Protein AF-0000000066076821 (afdb_homodimer)

Secondary structure (DSSP, 8-state):
--------PPPP--PPSSEEEEEE--SSS--THHHHHHHHHHHHHHTT-GGGEEEEEE----S--TTS-HHHHHHHHHHHHHHHHHHHHHH---TT--EEETTTTHHHHHHHHHHHHHT--SSS-EEEEEES-THHHHHHHHHS-GGGGGGEEEEE--HHHHTT-SS--HHHHHHTTPEEEE---THHHHEEEGGGGHHHHT-SSHHHHHHHHHHHHHHT-SS-STTTTEEE-TTHHHHHHHHHTGGGTS-SS--HHHHHHHHHHHHHHH--/--------PPPP--PPSSEEEEEE--SSS--THHHHHHHHHHHHHHTT-GGGEEEEEE----S--TTS-HHHHHHHHHHHHHHHHHHHHHH---TT--EEETTTTHHHHHHHHHHHHHT--SSS-EEEEEES-THHHHHHHHHS-GGGGGGEEEEE--HHHHTT-SS--HHHHHTTTPEEEE---THHHHEEEGGGGHHHHT-SSHHHHHHHHHHHHHHT-SS-STTTTEEE-TTHHHHHHHHHTGGGTS-SS--HHHHHHHHHHHHHHH--

Structure (mmCIF, N/CA/C/O backbone):
data_AF-0000000066076821-model_v1
#
loop_
_entity.id
_entity.type
_entity.pdbx_description
1 polymer 'Uncharacterized protein P22'
#
loop_
_atom_site.group_PDB
_atom_site.id
_atom_site.type_symbol
_atom_site.label_atom_id
_atom_site.label_alt_id
_atom_site.label_comp_id
_atom_site.label_asym_id
_atom_site.label_entity_id
_atom_site.label_seq_id
_atom_site.pdbx_PDB_ins_code
_atom_site.Cartn_x
_atom_site.Cartn_y
_atom_site.Cartn_z
_atom_site.occupancy
_atom_site.B_iso_or_equiv
_atom_site.auth_seq_id
_atom_site.auth_comp_id
_atom_site.auth_asym_id
_atom_site.auth_atom_id
_atom_site.pdbx_PDB_model_num
ATOM 1 N N . MET A 1 1 ? -4.246 -1.278 -47.719 1 24.11 1 MET A N 1
ATOM 2 C CA . MET A 1 1 ? -3.451 -2.305 -47.062 1 24.11 1 MET A CA 1
ATOM 3 C C . MET A 1 1 ? -3.994 -2.594 -45.656 1 24.11 1 MET A C 1
ATOM 5 O O . MET A 1 1 ? -3.986 -1.717 -44.812 1 24.11 1 MET A O 1
ATOM 9 N N . CYS A 1 2 ? -5.008 -3.48 -45.562 1 28.22 2 CYS A N 1
ATOM 10 C CA . CYS A 1 2 ? -5.785 -3.943 -44.406 1 28.22 2 CYS A CA 1
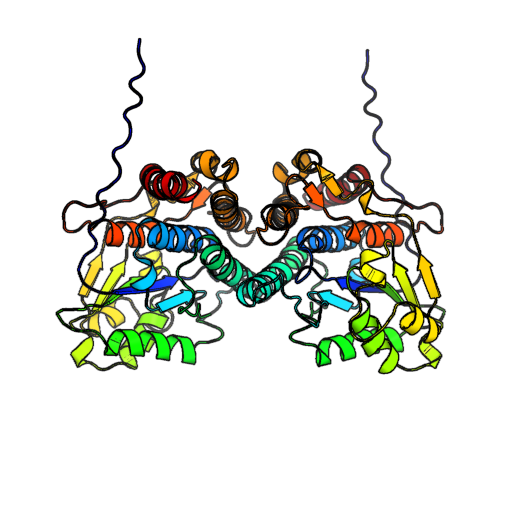ATOM 11 C C . CYS A 1 2 ? -4.879 -4.57 -43.344 1 28.22 2 CYS A C 1
ATOM 13 O O . CYS A 1 2 ? -4.242 -5.594 -43.594 1 28.22 2 CYS A O 1
ATOM 15 N N . THR A 1 3 ? -4.332 -3.721 -42.469 1 31.19 3 THR A N 1
ATOM 16 C CA . THR A 1 3 ? -3.543 -4.23 -41.344 1 31.19 3 THR A CA 1
ATOM 17 C C . THR A 1 3 ? -4.324 -5.293 -40.562 1 31.19 3 THR A C 1
ATOM 19 O O . THR A 1 3 ? -5.414 -5.027 -40.062 1 31.19 3 THR A O 1
ATOM 22 N N . THR A 1 4 ? -4.262 -6.461 -41.031 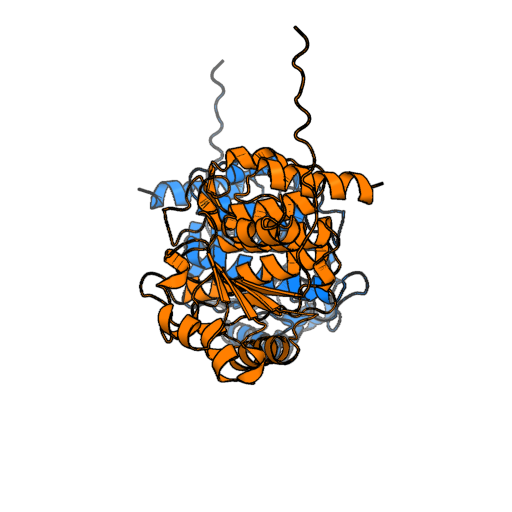1 30.06 4 THR A N 1
ATOM 23 C CA . THR A 1 4 ? -4.785 -7.598 -40.281 1 30.06 4 THR A CA 1
ATOM 24 C C . THR A 1 4 ? -4.301 -7.555 -38.812 1 30.06 4 THR A C 1
ATOM 26 O O . THR A 1 4 ? -3.1 -7.664 -38.562 1 30.06 4 THR A O 1
ATOM 29 N N . ALA A 1 5 ? -4.965 -6.777 -38.094 1 38.19 5 ALA A N 1
ATOM 30 C CA . ALA A 1 5 ? -4.785 -6.988 -36.656 1 38.19 5 ALA A CA 1
ATOM 31 C C . ALA A 1 5 ? -4.793 -8.477 -36.312 1 38.19 5 ALA A C 1
ATOM 33 O O . ALA A 1 5 ? -5.816 -9.148 -36.469 1 38.19 5 ALA A O 1
ATOM 34 N N . TRP A 1 6 ? -3.754 -9.258 -36.438 1 32.66 6 TRP A N 1
ATOM 35 C CA . TRP A 1 6 ? -3.703 -10.594 -35.875 1 32.66 6 TRP A CA 1
ATOM 36 C C . TRP A 1 6 ? -4.297 -10.602 -34.469 1 32.66 6 TRP A C 1
ATOM 38 O O . TRP A 1 6 ? -3.807 -9.914 -33.562 1 32.66 6 TRP A O 1
ATOM 48 N N . ALA A 1 7 ? -5.516 -10.766 -34.375 1 43.09 7 ALA A N 1
ATOM 49 C CA . ALA A 1 7 ? -6.18 -11.055 -33.094 1 43.09 7 ALA A CA 1
ATOM 50 C C . ALA A 1 7 ? -5.418 -12.117 -32.312 1 43.09 7 ALA A C 1
ATOM 52 O O . ALA A 1 7 ? -5.293 -13.258 -32.781 1 43.09 7 ALA A O 1
ATOM 53 N N . THR A 1 8 ? -4.348 -11.781 -31.609 1 54.5 8 THR A N 1
ATOM 54 C CA . THR A 1 8 ? -3.648 -12.734 -30.75 1 54.5 8 THR A CA 1
ATOM 55 C C . THR A 1 8 ? -4.641 -13.648 -30.047 1 54.5 8 THR A C 1
ATOM 57 O O . THR A 1 8 ? -5.559 -13.18 -29.375 1 54.5 8 THR A O 1
ATOM 60 N N . ALA A 1 9 ? -4.789 -14.852 -30.453 1 61.62 9 ALA A N 1
ATOM 61 C CA . ALA A 1 9 ? -5.703 -15.875 -29.953 1 61.62 9 ALA A CA 1
ATOM 62 C C . ALA A 1 9 ? -5.555 -16.047 -28.438 1 61.62 9 ALA A C 1
ATOM 64 O O . ALA A 1 9 ? -4.449 -15.938 -27.906 1 61.62 9 ALA A O 1
ATOM 65 N N . GLN A 1 10 ? -6.688 -15.977 -27.703 1 76.75 10 GLN A N 1
ATOM 66 C CA . GLN A 1 10 ? -6.719 -16.266 -26.266 1 76.75 10 GLN A CA 1
ATOM 67 C C . GLN A 1 10 ? -6.055 -17.609 -25.969 1 76.75 10 GLN A C 1
ATOM 69 O O . GLN A 1 10 ? -6.324 -18.609 -26.641 1 76.75 10 GLN A O 1
ATOM 74 N N . PRO A 1 11 ? -5.094 -17.453 -25.125 1 83.5 11 PRO A N 1
ATOM 75 C CA . PRO A 1 11 ? -4.473 -18.719 -24.75 1 83.5 11 PRO A CA 1
ATOM 76 C C . PRO A 1 11 ? -5.477 -19.719 -24.172 1 83.5 11 PRO A C 1
ATOM 78 O O . PRO A 1 11 ? -6.465 -19.328 -23.562 1 83.5 11 PRO A O 1
ATOM 81 N N . VAL A 1 12 ? -5.266 -20.922 -24.531 1 88.12 12 VAL A N 1
ATOM 82 C CA . VAL A 1 12 ? -6.105 -21.984 -23.984 1 88.12 12 VAL A CA 1
ATOM 83 C C . VAL A 1 12 ? -5.863 -22.125 -22.484 1 88.12 12 VAL A C 1
ATOM 85 O O . VAL A 1 12 ? -4.715 -22.109 -22.031 1 88.12 12 VAL A O 1
ATOM 88 N N . ILE A 1 13 ? -6.91 -22.141 -21.656 1 95.12 13 ILE A N 1
ATOM 89 C CA . ILE A 1 13 ? -6.848 -22.312 -20.203 1 95.12 13 ILE A CA 1
ATOM 90 C C . ILE A 1 13 ? -7.09 -23.781 -19.859 1 95.12 13 ILE A C 1
ATOM 92 O O . ILE A 1 13 ? -8.227 -24.25 -19.891 1 95.12 13 ILE A O 1
ATOM 96 N N . LYS A 1 14 ? -6.047 -24.453 -19.594 1 95.62 14 LYS A N 1
ATOM 97 C CA . LYS A 1 14 ? -6.098 -25.891 -19.297 1 95.62 14 LYS A CA 1
ATOM 98 C C . LYS A 1 14 ? -5.094 -26.266 -18.219 1 95.62 14 LYS A C 1
ATOM 100 O O . LYS A 1 14 ? -4.145 -27 -18.469 1 95.62 14 LYS A O 1
ATOM 105 N N . PRO A 1 15 ? -5.375 -25.797 -17.016 1 96.81 15 PRO A N 1
ATOM 106 C CA . PRO A 1 15 ? -4.445 -26.094 -15.922 1 96.81 15 PRO A CA 1
ATOM 107 C C . PRO A 1 15 ? -4.375 -27.594 -15.594 1 96.81 15 PRO A C 1
ATOM 109 O O . PRO A 1 15 ? -5.332 -28.328 -15.844 1 96.81 15 PRO A O 1
ATOM 112 N N . PRO A 1 16 ? -3.234 -28.047 -15.141 1 96.44 16 PRO A N 1
ATOM 113 C CA . PRO A 1 16 ? -3.188 -29.422 -14.633 1 96.44 16 PRO A CA 1
ATOM 114 C C . PRO A 1 16 ? -4.074 -29.641 -13.406 1 96.44 16 PRO A C 1
ATOM 116 O O . PRO A 1 16 ? -4.621 -28.672 -12.867 1 96.44 16 PRO A O 1
ATOM 119 N N . LYS A 1 17 ? -4.277 -30.922 -13.102 1 95.88 17 LYS A N 1
ATOM 120 C CA . LYS A 1 17 ? -5.02 -31.25 -11.883 1 95.88 17 LYS A CA 1
ATOM 121 C C . LYS A 1 17 ? -4.332 -30.656 -10.656 1 95.88 17 LYS A C 1
ATOM 123 O O . LYS A 1 17 ? -3.109 -30.531 -10.625 1 95.88 17 LYS A O 1
ATOM 128 N N . GLY A 1 18 ? -5.23 -30.328 -9.641 1 98.12 18 GLY A N 1
ATOM 129 C CA . GLY A 1 18 ? -4.68 -29.969 -8.344 1 98.12 18 GLY A CA 1
ATOM 130 C C . GLY A 1 18 ? -4.875 -28.5 -8 1 98.12 18 GLY A C 1
ATOM 131 O O . GLY A 1 18 ? -5.707 -27.828 -8.602 1 98.12 18 GLY A O 1
ATOM 132 N N . ARG A 1 19 ? -4.141 -28.141 -6.93 1 98.75 19 ARG A N 1
ATOM 133 C CA . ARG A 1 19 ? -4.207 -26.812 -6.332 1 98.75 19 ARG A CA 1
ATOM 134 C C . ARG A 1 19 ? -2.879 -26.078 -6.48 1 98.75 19 ARG A C 1
ATOM 136 O O . ARG A 1 19 ? -1.875 -26.672 -6.875 1 98.75 19 ARG A O 1
ATOM 143 N N . ILE A 1 20 ? -2.979 -24.828 -6.211 1 98.81 20 ILE A N 1
ATOM 144 C CA . ILE A 1 20 ? -1.774 -24.016 -6.355 1 98.81 20 ILE A CA 1
ATOM 145 C C . ILE A 1 20 ? -1.536 -23.203 -5.078 1 98.81 20 ILE A C 1
ATOM 147 O O . ILE A 1 20 ? -2.484 -22.828 -4.387 1 98.81 20 ILE A O 1
ATOM 151 N N . ALA A 1 21 ? -0.294 -23.062 -4.645 1 98.94 21 ALA A N 1
ATOM 152 C CA . ALA A 1 21 ? 0.206 -22.188 -3.594 1 98.94 21 ALA A CA 1
ATOM 153 C C . ALA A 1 21 ? 1.256 -21.219 -4.137 1 98.94 21 ALA A C 1
ATOM 155 O O . ALA A 1 21 ? 2.053 -21.594 -5.004 1 98.94 21 ALA A O 1
ATOM 156 N N . ILE A 1 22 ? 1.282 -20 -3.672 1 98.88 22 ILE A N 1
ATOM 157 C CA . ILE A 1 22 ? 2.238 -19 -4.148 1 98.88 22 ILE A CA 1
ATOM 158 C C . ILE A 1 22 ? 3.016 -18.422 -2.965 1 98.88 22 ILE A C 1
ATOM 160 O O . ILE A 1 22 ? 2.422 -17.984 -1.978 1 98.88 22 ILE A O 1
ATOM 164 N N . ILE A 1 23 ? 4.301 -18.516 -3.023 1 98.62 23 ILE A N 1
ATOM 165 C CA . ILE A 1 23 ? 5.211 -17.906 -2.057 1 98.62 23 ILE A CA 1
ATOM 166 C C . ILE A 1 23 ? 6.004 -16.797 -2.723 1 98.62 23 ILE A C 1
ATOM 168 O O . ILE A 1 23 ? 6.902 -17.047 -3.525 1 98.62 23 ILE A O 1
ATOM 172 N N . ALA A 1 24 ? 5.641 -15.57 -2.365 1 97.81 24 ALA A N 1
ATOM 173 C CA . ALA A 1 24 ? 6.219 -14.406 -3.031 1 97.81 24 ALA A CA 1
ATOM 174 C C . ALA A 1 24 ? 7.117 -13.617 -2.082 1 97.81 24 ALA A C 1
ATOM 176 O O . ALA A 1 24 ? 6.98 -13.727 -0.86 1 97.81 24 ALA A O 1
ATOM 177 N N . ASP A 1 25 ? 8.023 -12.961 -2.615 1 95.06 25 ASP A N 1
ATOM 178 C CA . ASP A 1 25 ? 8.805 -12.008 -1.833 1 95.06 25 ASP A CA 1
ATOM 179 C C . ASP A 1 25 ? 8.344 -10.578 -2.094 1 95.06 25 ASP A C 1
ATOM 181 O O . ASP A 1 25 ? 7.141 -10.312 -2.156 1 95.06 25 ASP A O 1
ATOM 185 N N . GLY A 1 26 ? 9.078 -9.625 -2.348 1 91.38 26 GLY A N 1
ATOM 186 C CA . GLY A 1 26 ? 8.758 -8.219 -2.545 1 91.38 26 GLY A CA 1
ATOM 187 C C . GLY A 1 26 ? 9.312 -7.324 -1.452 1 91.38 26 GLY A C 1
ATOM 188 O O . GLY A 1 26 ? 9.414 -6.109 -1.633 1 91.38 26 GLY A O 1
ATOM 189 N N . ASN A 1 27 ? 9.586 -7.988 -0.354 1 90.19 27 ASN A N 1
ATOM 190 C CA . ASN A 1 27 ? 10.203 -7.246 0.741 1 90.19 27 ASN A CA 1
ATOM 191 C C . ASN A 1 27 ? 11.703 -7.074 0.525 1 90.19 27 ASN A C 1
ATOM 193 O O . ASN A 1 27 ? 12.289 -6.066 0.941 1 90.19 27 ASN A O 1
ATOM 197 N N . SER A 1 28 ? 12.367 -8.031 -0.009 1 84.25 28 SER A N 1
ATOM 198 C CA . SER A 1 28 ? 13.805 -8.047 -0.261 1 84.25 28 SER A CA 1
ATOM 199 C C . SER A 1 28 ? 14.195 -9.219 -1.154 1 84.25 28 SER A C 1
ATOM 201 O O . SER A 1 28 ? 13.625 -10.305 -1.047 1 84.25 28 SER A O 1
ATOM 203 N N . PRO A 1 29 ? 15.117 -9.094 -2.068 1 80.5 29 PRO A N 1
ATOM 204 C CA . PRO A 1 29 ? 15.898 -7.883 -2.332 1 80.5 29 PRO A CA 1
ATOM 205 C C . PRO A 1 29 ? 15.234 -6.961 -3.35 1 80.5 29 PRO A C 1
ATOM 207 O O . PRO A 1 29 ? 15.633 -5.805 -3.498 1 80.5 29 PRO A O 1
ATOM 210 N N . ASP A 1 30 ? 14.18 -7.508 -4.027 1 87.62 30 ASP A N 1
ATOM 211 C CA . ASP A 1 30 ? 13.648 -6.621 -5.059 1 87.62 30 ASP A CA 1
ATOM 212 C C . ASP A 1 30 ? 12.125 -6.516 -4.957 1 87.62 30 ASP A C 1
ATOM 214 O O . ASP A 1 30 ? 11.477 -7.41 -4.418 1 87.62 30 ASP A O 1
ATOM 218 N N . PRO A 1 31 ? 11.562 -5.477 -5.367 1 92.81 31 PRO A N 1
ATOM 219 C CA . PRO A 1 31 ? 10.148 -5.184 -5.148 1 92.81 31 PRO A CA 1
ATOM 220 C C . PRO A 1 31 ? 9.25 -5.695 -6.277 1 92.81 31 PRO A C 1
ATOM 222 O O . PRO A 1 31 ? 8.062 -5.387 -6.316 1 92.81 31 PRO A O 1
ATOM 225 N N . ASP A 1 32 ? 9.727 -6.531 -7.191 1 94.31 32 ASP A N 1
ATOM 226 C CA . ASP A 1 32 ? 8.992 -6.809 -8.422 1 94.31 32 ASP A CA 1
ATOM 227 C C . ASP A 1 32 ? 7.734 -7.625 -8.141 1 94.31 32 ASP A C 1
ATOM 229 O O . ASP A 1 32 ? 6.801 -7.637 -8.945 1 94.31 32 ASP A O 1
ATOM 233 N N . ASP A 1 33 ? 7.637 -8.227 -6.977 1 96.88 33 ASP A N 1
ATOM 234 C CA . ASP A 1 33 ? 6.469 -9.039 -6.66 1 96.88 33 ASP A CA 1
ATOM 235 C C . ASP A 1 33 ? 5.277 -8.164 -6.277 1 96.88 33 ASP A C 1
ATOM 237 O O . ASP A 1 33 ? 4.16 -8.664 -6.117 1 96.88 33 ASP A O 1
ATOM 241 N N . LEU A 1 34 ? 5.496 -6.852 -6.16 1 97.75 34 LEU A N 1
ATOM 242 C CA . LEU A 1 34 ? 4.332 -5.973 -6.129 1 97.75 34 LEU A CA 1
ATOM 243 C C . LEU A 1 34 ? 3.496 -6.137 -7.395 1 97.75 34 LEU A C 1
ATOM 245 O O . LEU A 1 34 ? 2.297 -6.414 -7.316 1 97.75 34 LEU A O 1
ATOM 249 N N . GLY A 1 35 ? 4.164 -6.004 -8.547 1 97.94 35 GLY A N 1
ATOM 250 C CA . GLY A 1 35 ? 3.492 -6.254 -9.812 1 97.94 35 GLY A CA 1
ATOM 251 C C . GLY A 1 35 ? 3.17 -7.719 -10.039 1 97.94 35 GLY A C 1
ATOM 252 O O . GLY A 1 35 ? 2.082 -8.055 -10.508 1 97.94 35 GLY A O 1
ATOM 253 N N . GLY A 1 36 ? 4.082 -8.602 -9.688 1 98.38 36 GLY A N 1
ATOM 254 C CA . GLY A 1 36 ? 3.871 -10.031 -9.836 1 98.38 36 GLY A CA 1
ATOM 255 C C . GLY A 1 36 ? 2.648 -10.531 -9.086 1 98.38 36 GLY A C 1
ATOM 256 O O . GLY A 1 36 ? 1.884 -11.344 -9.617 1 98.38 36 GLY A O 1
ATOM 257 N N . THR A 1 37 ? 2.471 -10.086 -7.848 1 98.75 37 THR A N 1
ATOM 258 C CA . THR A 1 37 ? 1.326 -10.453 -7.023 1 98.75 37 THR A CA 1
ATOM 259 C C . THR A 1 37 ? 0.024 -9.969 -7.656 1 98.75 37 THR A C 1
ATOM 261 O O . THR A 1 37 ? -0.929 -10.742 -7.789 1 98.75 37 THR A O 1
ATOM 264 N N . ALA A 1 38 ? -0.044 -8.711 -8.078 1 98.75 38 ALA A N 1
ATOM 265 C CA . ALA A 1 38 ? -1.25 -8.156 -8.688 1 98.75 38 ALA A CA 1
ATOM 266 C C . ALA A 1 38 ? -1.653 -8.945 -9.93 1 98.75 38 ALA A C 1
ATOM 268 O O . ALA A 1 38 ? -2.814 -9.336 -10.078 1 98.75 38 ALA A O 1
ATOM 269 N N . ILE A 1 39 ? -0.693 -9.266 -10.758 1 98.88 39 ILE A N 1
ATOM 270 C CA . ILE A 1 39 ? -0.97 -9.961 -12.008 1 98.88 39 ILE A CA 1
ATOM 271 C C . ILE A 1 39 ? -1.352 -11.406 -11.719 1 98.88 39 ILE A C 1
ATOM 273 O O . ILE A 1 39 ? -2.27 -11.953 -12.336 1 98.88 39 ILE A O 1
ATOM 277 N N . SER A 1 40 ? -0.682 -12.078 -10.781 1 98.88 40 SER A N 1
ATOM 278 C CA . SER A 1 40 ? -0.983 -13.469 -10.445 1 98.88 40 SER A CA 1
ATOM 279 C C . SER A 1 40 ? -2.428 -13.625 -9.984 1 98.88 40 SER A C 1
ATOM 281 O O . SER A 1 40 ? -3.146 -14.5 -10.461 1 98.88 40 SER A O 1
ATOM 283 N N . LEU A 1 41 ? -2.871 -12.766 -9.094 1 98.88 41 LEU A N 1
ATOM 284 C CA . LEU A 1 41 ? -4.227 -12.844 -8.562 1 98.88 41 LEU A CA 1
ATOM 285 C C . LEU A 1 41 ? -5.25 -12.508 -9.641 1 98.88 41 LEU A C 1
ATOM 287 O O . LEU A 1 41 ? -6.281 -13.18 -9.758 1 98.88 41 LEU A O 1
ATOM 291 N N . ALA A 1 42 ? -4.973 -11.5 -10.438 1 98.81 42 ALA A N 1
ATOM 292 C CA . ALA A 1 42 ? -5.875 -11.125 -11.523 1 98.81 42 ALA A CA 1
ATOM 293 C C . ALA A 1 42 ? -6.027 -12.258 -12.523 1 98.81 42 ALA A C 1
ATOM 295 O O . ALA A 1 42 ? -7.137 -12.547 -12.984 1 98.81 42 ALA A O 1
ATOM 296 N N . LEU A 1 43 ? -4.898 -12.93 -12.836 1 98.81 43 LEU A N 1
ATOM 297 C CA . LEU A 1 43 ? -4.93 -14.039 -13.781 1 98.81 43 LEU A CA 1
ATOM 298 C C . LEU A 1 43 ? -5.77 -15.188 -13.242 1 98.81 43 LEU A C 1
ATOM 300 O O . LEU A 1 43 ? -6.582 -15.766 -13.969 1 98.81 43 LEU A O 1
ATOM 304 N N . LEU A 1 44 ? -5.562 -15.531 -12.008 1 98.88 44 LEU A N 1
ATOM 305 C CA . LEU A 1 44 ? -6.32 -16.625 -11.406 1 98.88 44 LEU A CA 1
ATOM 306 C C . LEU A 1 44 ? -7.816 -16.328 -11.438 1 98.88 44 LEU A C 1
ATOM 308 O O . LEU A 1 44 ? -8.617 -17.203 -11.789 1 98.88 44 LEU A O 1
ATOM 312 N N . ARG A 1 45 ? -8.188 -15.102 -11.117 1 98.62 45 ARG A N 1
ATOM 313 C CA . ARG A 1 45 ? -9.602 -14.742 -11.172 1 98.62 45 ARG A CA 1
ATOM 314 C C . ARG A 1 45 ? -10.117 -14.75 -12.609 1 98.62 45 ARG A C 1
ATOM 316 O O . ARG A 1 45 ? -11.195 -15.273 -12.883 1 98.62 45 ARG A O 1
ATOM 323 N N . ALA A 1 46 ? -9.359 -14.164 -13.484 1 98.31 46 ALA A N 1
ATOM 324 C CA . ALA A 1 46 ? -9.781 -14 -14.875 1 98.31 46 ALA A CA 1
ATOM 325 C C . ALA A 1 46 ? -10 -15.352 -15.547 1 98.31 46 ALA A C 1
ATOM 327 O O . ALA A 1 46 ? -10.711 -15.453 -16.547 1 98.31 46 ALA A O 1
ATOM 328 N N . THR A 1 47 ? -9.453 -16.406 -15.008 1 98 47 THR A N 1
ATOM 329 C CA . THR A 1 47 ? -9.555 -17.734 -15.609 1 98 47 THR A CA 1
ATOM 330 C C . THR A 1 47 ? -10.375 -18.672 -14.727 1 98 47 THR A C 1
ATOM 332 O O . THR A 1 47 ? -10.352 -19.891 -14.914 1 98 47 THR A O 1
ATOM 335 N N . SER A 1 48 ? -10.992 -18.109 -13.695 1 97.62 48 SER A N 1
ATOM 336 C CA . SER A 1 48 ? -11.898 -18.812 -12.789 1 97.62 48 SER A CA 1
ATOM 337 C C . SER A 1 48 ? -11.18 -19.906 -12.016 1 97.62 48 SER A C 1
ATOM 339 O O . SER A 1 48 ? -11.719 -21 -11.82 1 97.62 48 SER A O 1
ATOM 341 N N . LEU A 1 49 ? -9.953 -19.609 -11.609 1 98.38 49 LEU A N 1
ATOM 342 C CA . LEU A 1 49 ? -9.156 -20.609 -10.914 1 98.38 49 LEU A CA 1
ATOM 343 C C . LEU A 1 49 ? -8.789 -20.125 -9.516 1 98.38 49 LEU A C 1
ATOM 345 O O . LEU A 1 49 ? -7.961 -20.734 -8.836 1 98.38 49 LEU A O 1
ATOM 349 N N . GLU A 1 50 ? -9.422 -19.047 -9.094 1 98.31 50 GLU A N 1
ATOM 350 C CA . GLU A 1 50 ? -9.094 -18.438 -7.809 1 98.31 50 GLU A CA 1
ATOM 351 C C . GLU A 1 50 ? -9.375 -19.406 -6.66 1 98.31 50 GLU A C 1
ATOM 353 O O . GLU A 1 50 ? -8.68 -19.375 -5.641 1 98.31 50 GLU A O 1
ATOM 358 N N . SER A 1 51 ? -10.359 -20.312 -6.824 1 98.12 51 SER A N 1
ATOM 359 C CA . SER A 1 51 ? -10.719 -21.234 -5.754 1 98.12 51 SER A CA 1
ATOM 360 C C . SER A 1 51 ? -9.672 -22.328 -5.578 1 98.12 51 SER A C 1
ATOM 362 O O . SER A 1 51 ? -9.656 -23.016 -4.562 1 98.12 51 SER A O 1
ATOM 364 N N . ARG A 1 52 ? -8.82 -22.422 -6.559 1 98.44 52 ARG A N 1
ATOM 365 C CA . ARG A 1 52 ? -7.781 -23.453 -6.48 1 98.44 52 ARG A CA 1
ATOM 366 C C . ARG A 1 52 ? -6.531 -22.922 -5.793 1 98.44 52 ARG A C 1
ATOM 368 O O . ARG A 1 52 ? -5.602 -23.672 -5.504 1 98.44 52 ARG A O 1
ATOM 375 N N . LEU A 1 53 ? -6.441 -21.625 -5.57 1 98.88 53 LEU A N 1
ATOM 376 C CA . LEU A 1 53 ? -5.375 -21.047 -4.754 1 98.88 53 LEU A CA 1
ATOM 377 C C . LEU A 1 53 ? -5.609 -21.328 -3.275 1 98.88 53 LEU A C 1
ATOM 379 O O . LEU A 1 53 ? -6.527 -20.766 -2.67 1 98.88 53 LEU A O 1
ATOM 383 N N . VAL A 1 54 ? -4.719 -22.109 -2.691 1 98.88 54 VAL A N 1
ATOM 384 C CA . VAL A 1 54 ? -5.043 -22.594 -1.357 1 98.88 54 VAL A CA 1
ATOM 385 C C . VAL A 1 54 ? -4.078 -22 -0.335 1 98.88 54 VAL A C 1
ATOM 387 O O . VAL A 1 54 ? -4.234 -22.219 0.871 1 98.88 54 VAL A O 1
ATOM 390 N N . HIS A 1 55 ? -3.041 -21.359 -0.823 1 98.88 55 HIS A N 1
ATOM 391 C CA . HIS A 1 55 ? -2.088 -20.641 0.027 1 98.88 55 HIS A CA 1
ATOM 392 C C . HIS A 1 55 ? -1.465 -19.469 -0.708 1 98.88 55 HIS A C 1
ATOM 394 O O . HIS A 1 55 ? -1.142 -19.562 -1.894 1 98.88 55 HIS A O 1
ATOM 400 N N . TYR A 1 56 ? -1.375 -18.375 -0.071 1 98.88 56 TYR A N 1
ATOM 401 C CA . TYR A 1 56 ? -0.582 -17.25 -0.553 1 98.88 56 TYR A CA 1
ATOM 402 C C . TYR A 1 56 ? 0.17 -16.578 0.592 1 98.88 56 TYR A C 1
ATOM 404 O O . TYR A 1 56 ? -0.428 -16.219 1.607 1 98.88 56 TYR A O 1
ATOM 412 N N . SER A 1 57 ? 1.45 -16.453 0.433 1 98.75 57 SER A N 1
ATOM 413 C CA . SER A 1 57 ? 2.25 -15.672 1.369 1 98.75 57 SER A CA 1
ATOM 414 C C . SER A 1 57 ? 3.207 -14.742 0.633 1 98.75 57 SER A C 1
ATOM 416 O O . SER A 1 57 ? 3.637 -15.039 -0.483 1 98.75 57 SER A O 1
ATOM 418 N N . HIS A 1 58 ? 3.453 -13.594 1.242 1 98.25 58 HIS A N 1
ATOM 419 C CA . HIS A 1 58 ? 4.422 -12.633 0.729 1 98.25 58 HIS A CA 1
ATOM 420 C C . HIS A 1 58 ? 5.516 -12.352 1.753 1 98.25 58 HIS A C 1
ATOM 422 O O . HIS A 1 58 ? 5.457 -12.844 2.881 1 98.25 58 HIS A O 1
ATOM 428 N N . SER A 1 59 ? 6.574 -11.625 1.355 1 97.56 59 SER A N 1
ATOM 429 C CA . SER A 1 59 ? 7.684 -11.211 2.209 1 97.56 59 SER A CA 1
ATOM 430 C C . SER A 1 59 ? 8.422 -12.422 2.783 1 97.56 59 SER A C 1
ATOM 432 O O . SER A 1 59 ? 8.625 -12.508 3.994 1 97.56 59 SER A O 1
ATOM 434 N N . CYS A 1 60 ? 8.781 -13.289 1.848 1 97.31 60 CYS A N 1
ATOM 435 C CA . CYS A 1 60 ? 9.328 -14.57 2.303 1 97.31 60 CYS A CA 1
ATOM 436 C C . CYS A 1 60 ? 10.836 -14.477 2.51 1 97.31 60 CYS A C 1
ATOM 438 O O . CYS A 1 60 ? 11.469 -15.461 2.893 1 97.31 60 CYS A O 1
ATOM 440 N N . ASP A 1 61 ? 11.484 -13.352 2.166 1 95.75 61 ASP A N 1
ATOM 441 C CA . ASP A 1 61 ? 12.852 -13.133 2.613 1 95.75 61 ASP A CA 1
ATOM 442 C C . ASP A 1 61 ? 12.914 -12.922 4.125 1 95.75 61 ASP A C 1
ATOM 444 O O . ASP A 1 61 ? 12.664 -11.812 4.613 1 95.75 61 ASP A O 1
ATOM 448 N N . LEU A 1 62 ? 13.367 -13.906 4.848 1 96.5 62 LEU A N 1
ATOM 449 C CA . LEU A 1 62 ? 13.203 -13.953 6.297 1 96.5 62 LEU A CA 1
ATOM 450 C C . LEU A 1 62 ? 14.359 -13.234 6.992 1 96.5 62 LEU A C 1
ATOM 452 O O . LEU A 1 62 ? 14.242 -12.852 8.156 1 96.5 62 LEU A O 1
ATOM 456 N N . VAL A 1 63 ? 15.5 -13.148 6.324 1 95.44 63 VAL A N 1
ATOM 457 C CA . VAL A 1 63 ? 16.656 -12.445 6.867 1 95.44 63 VAL A CA 1
ATOM 458 C C . VAL A 1 63 ? 16.922 -11.188 6.039 1 95.44 63 VAL A C 1
ATOM 460 O O . VAL A 1 63 ? 17.281 -11.273 4.859 1 95.44 63 VAL A O 1
ATOM 463 N N . ARG A 1 64 ? 16.75 -10.039 6.691 1 91.69 64 ARG A N 1
ATOM 464 C CA . ARG A 1 64 ? 16.938 -8.773 5.984 1 91.69 64 ARG A CA 1
ATOM 465 C C . ARG A 1 64 ? 18.391 -8.602 5.559 1 91.69 64 ARG A C 1
ATOM 467 O O . ARG A 1 64 ? 19.312 -8.836 6.352 1 91.69 64 ARG A O 1
ATOM 474 N N . VAL A 1 65 ? 18.609 -8.227 4.379 1 87.69 65 VAL A N 1
ATOM 475 C CA . VAL A 1 65 ? 19.969 -7.988 3.885 1 87.69 65 VAL A CA 1
ATOM 476 C C . VAL A 1 65 ? 20.375 -6.547 4.184 1 87.69 65 VAL A C 1
ATOM 478 O O . VAL A 1 65 ? 19.531 -5.676 4.367 1 87.69 65 VAL A O 1
ATOM 481 N N . ASN A 1 66 ? 21.609 -6.18 4.125 1 87 66 ASN A N 1
ATOM 482 C CA . ASN A 1 66 ? 22.172 -4.902 4.566 1 87 66 ASN A CA 1
ATOM 483 C C . ASN A 1 66 ? 21.703 -3.756 3.67 1 87 66 ASN A C 1
ATOM 485 O O . ASN A 1 66 ? 21.562 -2.623 4.133 1 87 66 ASN A O 1
ATOM 489 N N . ARG A 1 67 ? 21.453 -4.051 2.521 1 85.06 67 ARG A N 1
ATOM 490 C CA . ARG A 1 67 ? 21.109 -2.986 1.579 1 85.06 67 ARG A CA 1
ATOM 491 C C . ARG A 1 67 ? 19.688 -2.504 1.78 1 85.06 67 ARG A C 1
ATOM 493 O O . ARG A 1 67 ? 19.297 -1.466 1.244 1 85.06 67 ARG A O 1
ATOM 500 N N . ILE A 1 68 ? 18.984 -3.213 2.521 1 90.06 68 ILE A N 1
ATOM 501 C CA . ILE A 1 68 ? 17.609 -2.818 2.855 1 90.06 68 ILE A CA 1
ATOM 502 C C . ILE A 1 68 ? 17.562 -2.311 4.293 1 90.06 68 ILE A C 1
ATOM 504 O O . ILE A 1 68 ? 17.844 -3.057 5.234 1 90.06 68 ILE A O 1
ATOM 508 N N . SER A 1 69 ? 17.219 -1.062 4.453 1 91.94 69 SER A N 1
ATOM 509 C CA . SER A 1 69 ? 17.078 -0.512 5.797 1 91.94 69 SER A CA 1
ATOM 510 C C . SER A 1 69 ? 15.852 -1.089 6.496 1 91.94 69 SER A C 1
ATOM 512 O O . SER A 1 69 ? 14.961 -1.649 5.848 1 91.94 69 SER A O 1
ATOM 514 N N . GLU A 1 70 ? 15.859 -1.012 7.82 1 92 70 GLU A N 1
ATOM 515 C CA . GLU A 1 70 ? 14.688 -1.439 8.578 1 92 70 GLU A CA 1
ATOM 516 C C . GLU A 1 70 ? 13.43 -0.713 8.109 1 92 70 GLU A C 1
ATOM 518 O O . GLU A 1 70 ? 12.367 -1.323 7.984 1 92 70 GLU A O 1
ATOM 523 N N . ALA A 1 71 ? 13.516 0.599 7.848 1 92.06 71 ALA A N 1
ATOM 524 C CA . ALA A 1 71 ? 12.383 1.399 7.391 1 92.06 71 ALA A CA 1
ATOM 525 C C . ALA A 1 71 ? 11.883 0.913 6.031 1 92.06 71 ALA A C 1
ATOM 527 O O . ALA A 1 71 ? 10.672 0.842 5.797 1 92.06 71 ALA A O 1
ATOM 528 N N . ALA A 1 72 ? 12.797 0.588 5.164 1 92.69 72 ALA A N 1
ATOM 529 C CA . ALA A 1 72 ? 12.43 0.076 3.846 1 92.69 72 ALA A CA 1
ATOM 530 C C . ALA A 1 72 ? 11.734 -1.279 3.957 1 92.69 72 ALA A C 1
ATOM 532 O O . ALA A 1 72 ? 10.789 -1.563 3.215 1 92.69 72 ALA A O 1
ATOM 533 N N . GLU A 1 73 ? 12.227 -2.076 4.871 1 93.12 73 GLU A N 1
ATOM 534 C CA . GLU A 1 73 ? 11.609 -3.379 5.121 1 93.12 73 GLU A CA 1
ATOM 535 C C . GLU A 1 73 ? 10.164 -3.229 5.578 1 93.12 73 GLU A C 1
ATOM 537 O O . GLU A 1 73 ? 9.266 -3.883 5.039 1 93.12 73 GLU A O 1
ATOM 542 N N . TYR A 1 74 ? 9.953 -2.387 6.48 1 91.81 74 TYR A N 1
ATOM 543 C CA . TYR A 1 74 ? 8.617 -2.166 7.02 1 91.81 74 TYR A CA 1
ATOM 544 C C . TYR A 1 74 ? 7.676 -1.655 5.938 1 91.81 74 TYR A C 1
ATOM 546 O O . TYR A 1 74 ? 6.555 -2.15 5.801 1 91.81 74 TYR A O 1
ATOM 554 N N . GLU A 1 75 ? 8.102 -0.705 5.195 1 93.5 75 GLU A N 1
ATOM 555 C CA . GLU A 1 75 ? 7.305 -0.124 4.117 1 93.5 75 GLU A CA 1
ATOM 556 C C . GLU A 1 75 ? 6.895 -1.188 3.102 1 93.5 75 GLU A C 1
ATOM 558 O O . GLU A 1 75 ? 5.754 -1.194 2.633 1 93.5 75 GLU A O 1
ATOM 563 N N . ARG A 1 76 ? 7.77 -2.043 2.768 1 95.81 76 ARG A N 1
ATOM 564 C CA . ARG A 1 76 ? 7.535 -3.027 1.716 1 95.81 76 ARG A CA 1
ATOM 565 C C . ARG A 1 76 ? 6.539 -4.09 2.174 1 95.81 76 ARG A C 1
ATOM 567 O O . ARG A 1 76 ? 5.773 -4.617 1.366 1 95.81 76 ARG A O 1
ATOM 574 N N . HIS A 1 77 ? 6.566 -4.379 3.477 1 96.56 77 HIS A N 1
ATOM 575 C CA . HIS A 1 77 ? 5.535 -5.27 3.994 1 96.56 77 HIS A CA 1
ATOM 576 C C . HIS A 1 77 ? 4.141 -4.684 3.787 1 96.56 77 HIS A C 1
ATOM 578 O O . HIS A 1 77 ? 3.225 -5.387 3.357 1 96.56 77 HIS A O 1
ATOM 584 N N . ALA A 1 78 ? 4.012 -3.42 4.047 1 96.31 78 ALA A N 1
ATOM 585 C CA . ALA A 1 78 ? 2.73 -2.752 3.838 1 96.31 78 ALA A CA 1
ATOM 586 C C . ALA A 1 78 ? 2.369 -2.711 2.355 1 96.31 78 ALA A C 1
ATOM 588 O O . ALA A 1 78 ? 1.206 -2.893 1.989 1 96.31 78 ALA A O 1
ATOM 589 N N . MET A 1 79 ? 3.326 -2.473 1.491 1 96.94 79 MET A N 1
ATOM 590 C CA . MET A 1 79 ? 3.111 -2.434 0.047 1 96.94 79 MET A CA 1
ATOM 591 C C . MET A 1 79 ? 2.625 -3.785 -0.466 1 96.94 79 MET A C 1
ATOM 593 O O . MET A 1 79 ? 1.688 -3.852 -1.263 1 96.94 79 MET A O 1
ATOM 597 N N . MET A 1 80 ? 3.254 -4.805 0.019 1 98.25 80 MET A N 1
ATOM 598 C CA . MET A 1 80 ? 2.875 -6.137 -0.435 1 98.25 80 MET A CA 1
ATOM 599 C C . MET A 1 80 ? 1.471 -6.496 0.042 1 98.25 80 MET A C 1
ATOM 601 O O . MET A 1 80 ? 0.696 -7.105 -0.697 1 98.25 80 MET A O 1
ATOM 605 N N . GLN A 1 81 ? 1.187 -6.16 1.268 1 97.75 81 GLN A N 1
ATOM 606 C CA . GLN A 1 81 ? -0.17 -6.395 1.751 1 97.75 81 GLN A CA 1
ATOM 607 C C . GLN A 1 81 ? -1.191 -5.629 0.916 1 97.75 81 GLN A C 1
ATOM 609 O O . GLN A 1 81 ? -2.273 -6.141 0.623 1 97.75 81 GLN A O 1
ATOM 614 N N . THR A 1 82 ? -0.875 -4.418 0.546 1 97 82 THR A N 1
ATOM 615 C CA . THR A 1 82 ? -1.717 -3.619 -0.338 1 97 82 THR A CA 1
ATOM 616 C C . THR A 1 82 ? -1.923 -4.328 -1.674 1 97 82 THR A C 1
ATOM 618 O O . THR A 1 82 ? -3.047 -4.402 -2.178 1 97 82 THR A O 1
ATOM 621 N N . ALA A 1 83 ? -0.85 -4.855 -2.232 1 98 83 ALA A N 1
ATOM 622 C CA . ALA A 1 83 ? -0.943 -5.559 -3.51 1 98 83 ALA A CA 1
ATOM 623 C C . ALA A 1 83 ? -1.865 -6.77 -3.404 1 98 83 ALA A C 1
ATOM 625 O O . ALA A 1 83 ? -2.689 -7.008 -4.289 1 98 83 ALA A O 1
ATOM 626 N N . CYS A 1 84 ? -1.766 -7.508 -2.293 1 98.31 84 CYS A N 1
ATOM 627 C CA . CYS A 1 84 ? -2.582 -8.695 -2.086 1 98.31 84 CYS A CA 1
ATOM 628 C C . CYS A 1 84 ? -4.047 -8.32 -1.875 1 98.31 84 CYS A C 1
ATOM 630 O O . CYS A 1 84 ? -4.902 -8.664 -2.693 1 98.31 84 CYS A O 1
ATOM 632 N N . ASP A 1 85 ? -4.32 -7.551 -0.889 1 96.81 85 ASP A N 1
ATOM 633 C CA . ASP A 1 85 ? -5.688 -7.238 -0.494 1 96.81 85 ASP A CA 1
ATOM 634 C C . ASP A 1 85 ? -6.383 -6.379 -1.55 1 96.81 85 ASP A C 1
ATOM 636 O O . ASP A 1 85 ? -7.562 -6.578 -1.846 1 96.81 85 ASP A O 1
ATOM 640 N N . GLY A 1 86 ? -5.641 -5.398 -2.012 1 96.62 86 GLY A N 1
ATOM 641 C CA . GLY A 1 86 ? -6.215 -4.508 -3.01 1 96.62 86 GLY A CA 1
ATOM 642 C C . GLY A 1 86 ? -6.633 -5.227 -4.277 1 96.62 86 GLY A C 1
ATOM 643 O O . GLY A 1 86 ? -7.719 -4.984 -4.805 1 96.62 86 GLY A O 1
ATOM 644 N N . THR A 1 87 ? -5.777 -6.102 -4.742 1 97.88 87 THR A N 1
ATOM 645 C CA . THR A 1 87 ? -6.105 -6.836 -5.961 1 97.88 87 THR A CA 1
ATOM 646 C C . THR A 1 87 ? -7.227 -7.84 -5.699 1 97.88 87 THR A C 1
ATOM 648 O O . THR A 1 87 ? -8.18 -7.93 -6.477 1 97.88 87 THR A O 1
ATOM 651 N N . ALA A 1 88 ? -7.117 -8.586 -4.609 1 97.75 88 ALA A N 1
ATOM 652 C CA . ALA A 1 88 ? -8.094 -9.617 -4.285 1 97.75 88 ALA A CA 1
ATOM 653 C C . ALA A 1 88 ? -9.5 -9.023 -4.152 1 97.75 88 ALA A C 1
ATOM 655 O O . ALA A 1 88 ? -10.477 -9.617 -4.621 1 97.75 88 ALA A O 1
ATOM 656 N N . ARG A 1 89 ? -9.586 -7.934 -3.531 1 95.38 89 ARG A N 1
ATOM 657 C CA . ARG A 1 89 ? -10.891 -7.316 -3.311 1 95.38 89 ARG A CA 1
ATOM 658 C C . ARG A 1 89 ? -11.5 -6.84 -4.621 1 95.38 89 ARG A C 1
ATOM 660 O O . ARG A 1 89 ? -12.703 -7 -4.852 1 95.38 89 ARG A O 1
ATOM 667 N N . ARG A 1 90 ? -10.742 -6.266 -5.469 1 95.44 90 ARG A N 1
ATOM 668 C CA . ARG A 1 90 ? -11.242 -5.656 -6.699 1 95.44 90 ARG A CA 1
ATOM 669 C C . ARG A 1 90 ? -11.617 -6.723 -7.723 1 95.44 90 ARG A C 1
ATOM 671 O O . ARG A 1 90 ? -12.609 -6.578 -8.438 1 95.44 90 ARG A O 1
ATOM 678 N N . TRP A 1 91 ? -10.836 -7.699 -7.797 1 97.12 91 TRP A N 1
ATOM 679 C CA . TRP A 1 91 ? -11.094 -8.742 -8.781 1 97.12 91 TRP A CA 1
ATOM 680 C C . TRP A 1 91 ? -12.086 -9.766 -8.242 1 97.12 91 TRP A C 1
ATOM 682 O O . TRP A 1 91 ? -12.867 -10.352 -9.008 1 97.12 91 TRP A O 1
ATOM 692 N N . GLY A 1 92 ? -12.047 -10.07 -6.93 1 95.75 92 GLY A N 1
ATOM 693 C CA . GLY A 1 92 ? -13.008 -10.953 -6.293 1 95.75 92 GLY A CA 1
ATOM 694 C C . GLY A 1 92 ? -12.594 -12.406 -6.324 1 95.75 92 GLY A C 1
ATOM 695 O O . GLY A 1 92 ? -11.656 -12.773 -7.035 1 95.75 92 GLY A O 1
ATOM 696 N N . GLY A 1 93 ? -13.227 -13.25 -5.496 1 96.75 93 GLY A N 1
ATOM 697 C CA . GLY A 1 93 ? -13.078 -14.695 -5.543 1 96.75 93 GLY A CA 1
ATOM 698 C C . GLY A 1 93 ? -12.086 -15.219 -4.527 1 96.75 93 GLY A C 1
ATOM 699 O O . GLY A 1 93 ? -11.859 -16.422 -4.438 1 96.75 93 GLY A O 1
ATOM 700 N N . PHE A 1 94 ? -11.539 -14.32 -3.701 1 97.5 94 PHE A N 1
ATOM 701 C CA . PHE A 1 94 ? -10.484 -14.734 -2.787 1 97.5 94 PHE A CA 1
ATOM 702 C C . PHE A 1 94 ? -10.922 -14.57 -1.338 1 97.5 94 PHE A C 1
ATOM 704 O O . PHE A 1 94 ? -10.094 -14.43 -0.442 1 97.5 94 PHE A O 1
ATOM 711 N N . GLU A 1 95 ? -12.188 -14.586 -1.078 1 93.12 95 GLU A N 1
ATOM 712 C CA . GLU A 1 95 ? -12.766 -14.258 0.221 1 93.12 95 GLU A CA 1
ATOM 713 C C . GLU A 1 95 ? -12.344 -15.266 1.284 1 93.12 95 GLU A C 1
ATOM 715 O O . GLU A 1 95 ? -12.305 -14.945 2.473 1 93.12 95 GLU A O 1
ATOM 720 N N . ASN A 1 96 ? -11.961 -16.453 0.868 1 93 96 ASN A N 1
ATOM 721 C CA . ASN A 1 96 ? -11.617 -17.5 1.825 1 93 96 ASN A CA 1
ATOM 722 C C . ASN A 1 96 ? -10.102 -17.656 1.943 1 93 96 ASN A C 1
ATOM 724 O O . ASN A 1 96 ? -9.625 -18.609 2.566 1 93 96 ASN A O 1
ATOM 728 N N . LEU A 1 97 ? -9.391 -16.812 1.388 1 96.56 97 LEU A N 1
ATOM 729 C CA . LEU A 1 97 ? -7.934 -16.875 1.395 1 96.56 97 LEU A CA 1
ATOM 730 C C . LEU A 1 97 ? -7.34 -15.836 2.334 1 96.56 97 LEU A C 1
ATOM 732 O O . LEU A 1 97 ? -7.793 -14.688 2.357 1 96.56 97 LEU A O 1
ATOM 736 N N . THR A 1 98 ? -6.418 -16.219 3.148 1 96.81 98 THR A N 1
ATOM 737 C CA . THR A 1 98 ? -5.621 -15.289 3.939 1 96.81 98 THR A CA 1
ATOM 738 C C . THR A 1 98 ? -4.262 -15.055 3.287 1 96.81 98 THR A C 1
ATOM 740 O O . THR A 1 98 ? -3.57 -16 2.916 1 96.81 98 THR A O 1
ATOM 743 N N . PHE A 1 99 ? -3.941 -13.867 3.098 1 98.25 99 PHE A N 1
ATOM 744 C CA . PHE A 1 99 ? -2.605 -13.516 2.625 1 98.25 99 PHE A CA 1
ATOM 745 C C . PHE A 1 99 ? -1.65 -13.328 3.797 1 98.25 99 PHE A C 1
ATOM 747 O O . PHE A 1 99 ? -1.755 -12.344 4.535 1 98.25 99 PHE A O 1
ATOM 754 N N . PHE A 1 100 ? -0.679 -14.219 3.928 1 98.62 100 PHE A N 1
ATOM 755 C CA . PHE A 1 100 ? 0.206 -14.203 5.086 1 98.62 100 PHE A CA 1
ATOM 756 C C . PHE A 1 100 ? 1.467 -13.398 4.797 1 98.62 100 PHE A C 1
ATOM 758 O O . PHE A 1 100 ? 2.031 -13.492 3.705 1 98.62 100 PHE A O 1
ATOM 765 N N . ASP A 1 101 ? 1.855 -12.594 5.711 1 98.25 101 ASP A N 1
ATOM 766 C CA . ASP A 1 101 ? 3.219 -12.07 5.754 1 98.25 101 ASP A CA 1
ATOM 767 C C . ASP A 1 101 ? 4.184 -13.102 6.336 1 98.25 101 ASP A C 1
ATOM 769 O O . ASP A 1 101 ? 4.234 -13.297 7.551 1 98.25 101 ASP A O 1
ATOM 773 N N . ALA A 1 102 ? 4.969 -13.641 5.512 1 98.38 102 ALA A N 1
ATOM 774 C CA . ALA A 1 102 ? 5.77 -14.805 5.891 1 98.38 102 ALA A CA 1
ATOM 775 C C . ALA A 1 102 ? 6.758 -14.453 7 1 98.38 102 ALA A C 1
ATOM 777 O O . ALA A 1 102 ? 7.016 -15.266 7.891 1 98.38 102 ALA A O 1
ATOM 778 N N . LYS A 1 103 ? 7.348 -13.312 6.91 1 97.31 103 LYS A N 1
ATOM 779 C CA . LYS A 1 103 ? 8.344 -12.914 7.895 1 97.31 103 LYS A CA 1
ATOM 780 C C . LYS A 1 103 ? 7.699 -12.609 9.242 1 97.31 103 LYS A C 1
ATOM 782 O O . LYS A 1 103 ? 8.188 -13.055 10.289 1 97.31 103 LYS A O 1
ATOM 787 N N . TRP A 1 104 ? 6.551 -11.898 9.266 1 97.25 104 TRP A N 1
ATOM 788 C CA . TRP A 1 104 ? 5.965 -11.406 10.508 1 97.25 104 TRP A CA 1
ATOM 789 C C . TRP A 1 104 ? 4.934 -12.391 11.047 1 97.25 104 TRP A C 1
ATOM 791 O O . TRP A 1 104 ? 4.535 -12.305 12.211 1 97.25 104 TRP A O 1
ATOM 801 N N . GLN A 1 105 ? 4.48 -13.242 10.211 1 98.31 105 GLN A N 1
ATOM 802 C CA . GLN A 1 105 ? 3.561 -14.305 10.602 1 98.31 105 GLN A CA 1
ATOM 803 C C . GLN A 1 105 ? 4.125 -15.68 10.25 1 98.31 105 GLN A C 1
ATOM 805 O O . GLN A 1 105 ? 3.43 -16.516 9.664 1 98.31 105 GLN A O 1
ATOM 810 N N . LEU A 1 106 ? 5.316 -15.898 10.617 1 98.56 106 LEU A N 1
ATOM 811 C CA . LEU A 1 106 ? 6.109 -17.047 10.172 1 98.56 106 LEU A CA 1
ATOM 812 C C . LEU A 1 106 ? 5.426 -18.359 10.539 1 98.56 106 LEU A C 1
ATOM 814 O O . LEU A 1 106 ? 5.195 -19.203 9.672 1 98.56 106 LEU A O 1
ATOM 818 N N . ASP A 1 107 ? 5.023 -18.516 11.789 1 98.75 107 ASP A N 1
ATOM 819 C CA . ASP A 1 107 ? 4.441 -19.766 12.25 1 98.75 107 ASP A CA 1
ATOM 820 C C . ASP A 1 107 ? 3.125 -20.062 11.531 1 98.75 107 ASP A C 1
ATOM 822 O O . ASP A 1 107 ? 2.873 -21.188 11.117 1 98.75 107 ASP A O 1
ATOM 826 N N . GLU A 1 108 ? 2.309 -19.031 11.391 1 98.81 108 GLU A N 1
ATOM 827 C CA . GLU A 1 108 ? 1.028 -19.188 10.711 1 98.81 108 GLU A CA 1
ATOM 828 C C . GLU A 1 108 ? 1.226 -19.531 9.234 1 98.81 108 GLU A C 1
ATOM 830 O O . GLU A 1 108 ? 0.475 -20.328 8.672 1 98.81 108 GLU A O 1
ATOM 835 N N . THR A 1 109 ? 2.217 -18.906 8.664 1 98.81 109 THR A N 1
ATOM 836 C CA . THR A 1 109 ? 2.523 -19.141 7.262 1 98.81 109 THR A CA 1
ATOM 837 C C . THR A 1 109 ? 2.943 -20.594 7.039 1 98.81 109 THR A C 1
ATOM 839 O O . THR A 1 109 ? 2.439 -21.25 6.129 1 98.81 109 THR A O 1
ATOM 842 N N . ILE A 1 110 ? 3.857 -21.062 7.883 1 98.88 110 ILE A N 1
ATOM 843 C CA . ILE A 1 110 ? 4.355 -22.422 7.777 1 98.88 110 ILE A CA 1
ATOM 844 C C . ILE A 1 110 ? 3.205 -23.406 8 1 98.88 110 ILE A C 1
ATOM 846 O O . ILE A 1 110 ? 3.059 -24.375 7.25 1 98.88 110 ILE A O 1
ATOM 850 N N . LYS A 1 111 ? 2.408 -23.156 8.984 1 98.88 111 LYS A N 1
ATOM 851 C CA . LYS A 1 111 ? 1.284 -24.031 9.305 1 98.88 111 LYS A CA 1
ATOM 852 C C . LYS A 1 111 ? 0.301 -24.109 8.141 1 98.88 111 LYS A C 1
ATOM 854 O O . LYS A 1 111 ? -0.182 -25.188 7.797 1 98.88 111 LYS A O 1
ATOM 859 N N . ASP A 1 112 ? -0.007 -23.031 7.586 1 98.88 112 ASP A N 1
ATOM 860 C CA . ASP A 1 112 ? -0.981 -22.969 6.5 1 98.88 112 ASP A CA 1
ATOM 861 C C . ASP A 1 112 ? -0.477 -23.719 5.27 1 98.88 112 ASP A C 1
ATOM 863 O O . ASP A 1 112 ? -1.221 -24.5 4.656 1 98.88 112 ASP A O 1
ATOM 867 N N . LEU A 1 113 ? 0.763 -23.469 4.879 1 98.94 113 LEU A N 1
ATOM 868 C CA . LEU A 1 113 ? 1.321 -24.172 3.725 1 98.94 113 LEU A CA 1
ATOM 869 C C . LEU A 1 113 ? 1.474 -25.656 4.008 1 98.94 113 LEU A C 1
ATOM 871 O O . LEU A 1 113 ? 1.25 -26.484 3.125 1 98.94 113 LEU A O 1
ATOM 875 N N . SER A 1 114 ? 1.881 -26 5.23 1 98.94 114 SER A N 1
ATOM 876 C CA . SER A 1 114 ? 1.982 -27.406 5.613 1 98.94 114 SER A CA 1
ATOM 877 C C . SER A 1 114 ? 0.633 -28.109 5.504 1 98.94 114 SER A C 1
ATOM 879 O O . SER A 1 114 ? 0.563 -29.266 5.094 1 98.94 114 SER A O 1
ATOM 881 N N . LYS A 1 115 ? -0.369 -27.422 5.922 1 98.94 115 LYS A N 1
ATOM 882 C CA . LYS A 1 115 ? -1.716 -27.969 5.801 1 98.94 115 LYS A CA 1
ATOM 883 C C . LYS A 1 115 ? -2.062 -28.25 4.344 1 98.94 115 LYS A C 1
ATOM 885 O O . LYS A 1 115 ? -2.648 -29.297 4.031 1 98.94 115 LYS A O 1
ATOM 890 N N . ALA A 1 116 ? -1.744 -27.344 3.465 1 98.94 116 ALA A N 1
ATOM 891 C CA . ALA A 1 116 ? -1.977 -27.531 2.037 1 98.94 116 ALA A CA 1
ATOM 892 C C . ALA A 1 116 ? -1.19 -28.734 1.512 1 98.94 116 ALA A C 1
ATOM 894 O O . ALA A 1 116 ? -1.702 -29.516 0.71 1 98.94 116 ALA A O 1
ATOM 895 N N . ILE A 1 117 ? 0.048 -28.859 1.939 1 98.94 117 ILE A N 1
ATOM 896 C CA . ILE A 1 117 ? 0.884 -29.984 1.552 1 98.94 117 ILE A CA 1
ATOM 897 C C . ILE A 1 117 ? 0.255 -31.281 2.047 1 98.94 117 ILE A C 1
ATOM 899 O O . ILE A 1 117 ? 0.122 -32.25 1.288 1 98.94 117 ILE A O 1
ATOM 903 N N . ASN A 1 118 ? -0.19 -31.312 3.256 1 98.94 118 ASN A N 1
ATOM 904 C CA . ASN A 1 118 ? -0.75 -32.5 3.873 1 98.94 118 ASN A CA 1
ATOM 905 C C . ASN A 1 118 ? -2.051 -32.938 3.197 1 98.94 118 ASN A C 1
ATOM 907 O O . ASN A 1 118 ? -2.432 -34.094 3.254 1 98.94 118 ASN A O 1
ATOM 911 N N . ALA A 1 119 ? -2.701 -32.062 2.535 1 98.88 119 ALA A N 1
ATOM 912 C CA . ALA A 1 119 ? -3.957 -32.344 1.853 1 98.88 119 ALA A CA 1
ATOM 913 C C . ALA A 1 119 ? -3.703 -32.906 0.456 1 98.88 119 ALA A C 1
ATOM 915 O O . ALA A 1 119 ? -4.637 -33.312 -0.232 1 98.88 119 ALA A O 1
ATOM 916 N N . SER A 1 120 ? -2.479 -33.031 0.045 1 98.81 120 SER A N 1
ATOM 917 C CA . SER A 1 120 ? -2.135 -33.406 -1.321 1 98.81 120 SER A CA 1
ATOM 918 C C . SER A 1 120 ? -2.299 -34.906 -1.535 1 98.81 120 SER A C 1
ATOM 920 O O . SER A 1 120 ? -2.057 -35.719 -0.622 1 98.81 120 SER A O 1
ATOM 922 N N . SER A 1 121 ? -2.742 -35.25 -2.707 1 98.69 121 SER A N 1
ATOM 923 C CA . SER A 1 121 ? -2.873 -36.625 -3.172 1 98.69 121 SER A CA 1
ATOM 924 C C . SER A 1 121 ? -2.566 -36.75 -4.664 1 98.69 121 SER A C 1
ATOM 926 O O . SER A 1 121 ? -2.314 -35.719 -5.328 1 98.69 121 SER A O 1
ATOM 928 N N . ALA A 1 122 ? -2.572 -37.969 -5.168 1 98.25 122 ALA A N 1
ATOM 929 C CA . ALA A 1 122 ? -2.336 -38.188 -6.59 1 98.25 122 ALA A CA 1
ATOM 930 C C . ALA A 1 122 ? -3.395 -37.5 -7.438 1 98.25 122 ALA A C 1
ATOM 932 O O . ALA A 1 122 ? -3.102 -37 -8.539 1 98.25 122 ALA A O 1
ATOM 933 N N . GLU A 1 123 ? -4.613 -37.406 -6.961 1 98.31 123 GLU A N 1
ATOM 934 C CA . GLU A 1 123 ? -5.734 -36.844 -7.699 1 98.31 123 GLU A CA 1
ATOM 935 C C . GLU A 1 123 ? -5.832 -35.344 -7.473 1 98.31 123 GLU A C 1
ATOM 937 O O . GLU A 1 123 ? -6.508 -34.625 -8.227 1 98.31 123 GLU A O 1
ATOM 942 N N . ASP A 1 124 ? -5.145 -34.906 -6.43 1 98.69 124 ASP A N 1
ATOM 943 C CA . ASP A 1 124 ? -5.184 -33.469 -6.082 1 98.69 124 ASP A CA 1
ATOM 944 C C . ASP A 1 124 ? -3.814 -33 -5.621 1 98.69 124 ASP A C 1
ATOM 946 O O . ASP A 1 124 ? -3.646 -32.594 -4.465 1 98.69 124 ASP A O 1
ATOM 950 N N . PRO A 1 125 ? -2.873 -32.906 -6.555 1 98.81 125 PRO A N 1
ATOM 951 C CA . PRO A 1 125 ? -1.525 -32.469 -6.188 1 98.81 125 PRO A CA 1
ATOM 952 C C . PRO A 1 125 ? -1.461 -30.984 -5.855 1 98.81 125 PRO A C 1
ATOM 954 O O . PRO A 1 125 ? -2.4 -30.25 -6.156 1 98.81 125 PRO A O 1
ATOM 957 N N . LEU A 1 126 ? -0.398 -30.594 -5.172 1 98.94 126 LEU A N 1
ATOM 958 C CA . LEU A 1 126 ? -0.135 -29.203 -4.875 1 98.94 126 LEU A CA 1
ATOM 959 C C . LEU A 1 126 ? 1.018 -28.672 -5.723 1 98.94 126 LEU A C 1
ATOM 961 O O . LEU A 1 126 ? 2.107 -29.25 -5.727 1 98.94 126 LEU A O 1
ATOM 965 N N . TRP A 1 127 ? 0.697 -27.672 -6.453 1 98.81 127 TRP A N 1
ATOM 966 C CA . TRP A 1 127 ? 1.719 -26.922 -7.188 1 98.81 127 TRP A CA 1
ATOM 967 C C . TRP A 1 127 ? 2.143 -25.672 -6.426 1 98.81 127 TRP A C 1
ATOM 969 O O . TRP A 1 127 ? 1.327 -24.781 -6.18 1 98.81 127 TRP A O 1
ATOM 979 N N . ILE A 1 128 ? 3.412 -25.609 -6.031 1 98.88 128 ILE A N 1
ATOM 980 C CA . ILE A 1 128 ? 3.932 -24.453 -5.301 1 98.88 128 ILE A CA 1
ATOM 981 C C . ILE A 1 128 ? 4.723 -23.547 -6.25 1 98.88 128 ILE A C 1
ATOM 983 O O . ILE A 1 128 ? 5.719 -23.984 -6.836 1 98.88 128 ILE A O 1
ATOM 987 N N . ILE A 1 129 ? 4.262 -22.359 -6.398 1 98.81 129 ILE A N 1
ATOM 988 C CA . ILE A 1 129 ? 4.969 -21.344 -7.168 1 98.81 129 ILE A CA 1
ATOM 989 C C . ILE A 1 129 ? 6.043 -20.688 -6.301 1 98.81 129 ILE A C 1
ATOM 991 O O . ILE A 1 129 ? 5.73 -20 -5.328 1 98.81 129 ILE A O 1
ATOM 995 N N . GLU A 1 130 ? 7.273 -20.891 -6.664 1 98.31 130 GLU A N 1
ATOM 996 C CA . GLU A 1 130 ? 8.391 -20.281 -5.957 1 98.31 130 GLU A CA 1
ATOM 997 C C . GLU A 1 130 ? 8.695 -18.891 -6.504 1 98.31 130 GLU A C 1
ATOM 999 O O . GLU A 1 130 ? 9.578 -18.719 -7.352 1 98.31 130 GLU A O 1
ATOM 1004 N N . ALA A 1 131 ? 8.062 -17.875 -5.957 1 97.12 131 ALA A N 1
ATOM 1005 C CA . ALA A 1 131 ? 8.219 -16.5 -6.43 1 97.12 131 ALA A CA 1
ATOM 1006 C C . ALA A 1 131 ? 9.125 -15.695 -5.5 1 97.12 131 ALA A C 1
ATOM 1008 O O . ALA A 1 131 ? 9.109 -14.469 -5.512 1 97.12 131 ALA A O 1
ATOM 1009 N N . GLY A 1 132 ? 9.891 -16.312 -4.68 1 95 132 GLY A N 1
ATOM 1010 C CA . GLY A 1 132 ? 10.883 -15.789 -3.748 1 95 132 GLY A CA 1
ATOM 1011 C C . GLY A 1 132 ? 11.805 -16.859 -3.201 1 95 132 GLY A C 1
ATOM 1012 O O . GLY A 1 132 ? 11.992 -17.906 -3.834 1 95 132 GLY A O 1
ATOM 1013 N N . GLU A 1 133 ? 12.414 -16.594 -2.102 1 95.19 133 GLU A N 1
ATOM 1014 C CA . GLU A 1 133 ? 13.359 -17.531 -1.505 1 95.19 133 GLU A CA 1
ATOM 1015 C C . GLU A 1 133 ? 12.656 -18.812 -1.083 1 95.19 133 GLU A C 1
ATOM 1017 O O . GLU A 1 133 ? 11.484 -18.797 -0.702 1 95.19 133 GLU A O 1
ATOM 1022 N N . PRO A 1 134 ? 13.375 -19.891 -1.056 1 97.69 134 PRO A N 1
ATOM 1023 C CA . PRO A 1 134 ? 12.742 -21.203 -0.867 1 97.69 134 PRO A CA 1
ATOM 1024 C C . PRO A 1 134 ? 12.508 -21.531 0.604 1 97.69 134 PRO A C 1
ATOM 1026 O O . PRO A 1 134 ? 11.93 -22.578 0.918 1 97.69 134 PRO A O 1
ATOM 1029 N N . ASP A 1 135 ? 12.828 -20.672 1.559 1 98.31 135 ASP A N 1
ATOM 1030 C CA . ASP A 1 135 ? 12.898 -21.031 2.973 1 98.31 135 ASP A CA 1
ATOM 1031 C C . ASP A 1 135 ? 11.516 -21.422 3.506 1 98.31 135 ASP A C 1
ATOM 1033 O O . ASP A 1 135 ? 11.383 -22.406 4.238 1 98.31 135 ASP A O 1
ATOM 1037 N N . ILE A 1 136 ? 10.516 -20.641 3.139 1 98.62 136 ILE A N 1
ATOM 1038 C CA . ILE A 1 136 ? 9.172 -20.969 3.613 1 98.62 136 ILE A CA 1
ATOM 1039 C C . ILE A 1 136 ? 8.758 -22.344 3.109 1 98.62 136 ILE A C 1
ATOM 1041 O O . ILE A 1 136 ? 8.109 -23.109 3.832 1 98.62 136 ILE A O 1
ATOM 1045 N N . ILE A 1 137 ? 9.078 -22.641 1.838 1 98.88 137 ILE A N 1
ATOM 1046 C CA . ILE A 1 137 ? 8.789 -23.953 1.266 1 98.88 137 ILE A CA 1
ATOM 1047 C C . ILE A 1 137 ? 9.508 -25.031 2.07 1 98.88 137 ILE A C 1
ATOM 1049 O O . ILE A 1 137 ? 8.906 -26.047 2.434 1 98.88 137 ILE A O 1
ATOM 1053 N N . GLY A 1 138 ? 10.781 -24.812 2.4 1 98.88 138 GLY A N 1
ATOM 1054 C CA . GLY A 1 138 ? 11.547 -25.766 3.203 1 98.88 138 GLY A CA 1
ATOM 1055 C C . GLY A 1 138 ? 10.945 -26 4.574 1 98.88 138 GLY A C 1
ATOM 1056 O O . GLY A 1 138 ? 10.766 -27.141 4.992 1 98.88 138 GLY A O 1
ATOM 1057 N N . PHE A 1 139 ? 10.602 -24.891 5.289 1 98.94 139 PHE A N 1
ATOM 1058 C CA . PHE A 1 139 ? 10.016 -25 6.617 1 98.94 139 PHE A CA 1
ATOM 1059 C C . PHE A 1 139 ? 8.695 -25.766 6.562 1 98.94 139 PHE A C 1
ATOM 1061 O O . PHE A 1 139 ? 8.414 -26.594 7.438 1 98.94 139 PHE A O 1
ATOM 1068 N N . ALA A 1 140 ? 7.895 -25.5 5.559 1 98.94 140 ALA A N 1
ATOM 1069 C CA . ALA A 1 140 ? 6.59 -26.141 5.44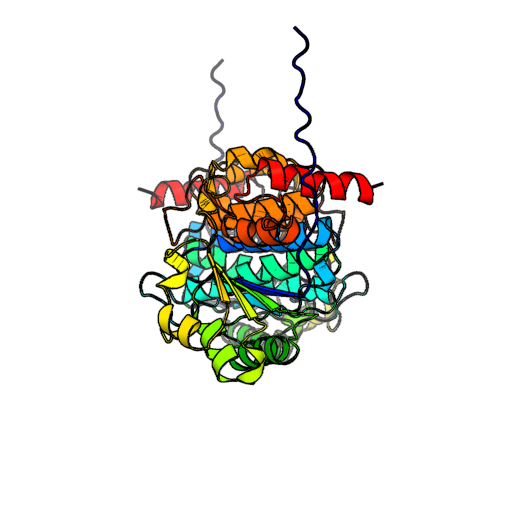5 1 98.94 140 ALA A CA 1
ATOM 1070 C C . ALA A 1 140 ? 6.746 -27.625 5.129 1 98.94 140 ALA A C 1
ATOM 1072 O O . ALA A 1 140 ? 5.996 -28.469 5.645 1 98.94 140 ALA A O 1
ATOM 1073 N N . LEU A 1 141 ? 7.676 -27.969 4.223 1 98.94 141 LEU A N 1
ATOM 1074 C CA . LEU A 1 141 ? 7.945 -29.375 3.916 1 98.94 141 LEU A CA 1
ATOM 1075 C C . LEU A 1 141 ? 8.43 -30.109 5.156 1 98.94 141 LEU A C 1
ATOM 1077 O O . LEU A 1 141 ? 7.98 -31.234 5.43 1 98.94 141 LEU A O 1
ATOM 1081 N N . ALA A 1 142 ? 9.297 -29.5 5.914 1 98.88 142 ALA A N 1
ATOM 1082 C CA . ALA A 1 142 ? 9.812 -30.109 7.137 1 98.88 142 ALA A CA 1
ATOM 1083 C C . ALA A 1 142 ? 8.695 -30.359 8.148 1 98.88 142 ALA A C 1
ATOM 1085 O O . ALA A 1 142 ? 8.742 -31.312 8.914 1 98.88 142 ALA A O 1
ATOM 1086 N N . ALA A 1 143 ? 7.715 -29.516 8.133 1 98.88 143 ALA A N 1
ATOM 1087 C CA . ALA A 1 143 ? 6.641 -29.578 9.117 1 98.88 143 ALA A CA 1
ATOM 1088 C C . ALA A 1 143 ? 5.496 -30.453 8.633 1 98.88 143 ALA A C 1
ATOM 1090 O O . ALA A 1 143 ? 4.543 -30.719 9.375 1 98.88 143 ALA A O 1
ATOM 1091 N N . SER A 1 144 ? 5.535 -30.922 7.383 1 98.88 144 SER A N 1
ATOM 1092 C CA . SER A 1 144 ? 4.438 -31.688 6.801 1 98.88 144 SER A CA 1
ATOM 1093 C C . SER A 1 144 ? 4.754 -33.188 6.785 1 98.88 144 SER A C 1
ATOM 1095 O O . SER A 1 144 ? 5.852 -33.594 7.164 1 98.88 144 SER A O 1
ATOM 1097 N N . GLU A 1 145 ? 3.736 -33.969 6.375 1 98.75 145 GLU A N 1
ATOM 1098 C CA . GLU A 1 145 ? 3.896 -35.406 6.309 1 98.75 145 GLU A CA 1
ATOM 1099 C C . GLU A 1 145 ? 4.742 -35.812 5.109 1 98.75 145 GLU A C 1
ATOM 1101 O O . GLU A 1 145 ? 4.395 -35.531 3.965 1 98.75 145 GLU A O 1
ATOM 1106 N N . LYS A 1 146 ? 5.746 -36.594 5.348 1 98.56 146 LYS A N 1
ATOM 1107 C CA . LYS A 1 146 ? 6.715 -37 4.328 1 98.56 146 LYS A CA 1
ATOM 1108 C C . LYS A 1 146 ? 6.039 -37.719 3.174 1 98.56 146 LYS A C 1
ATOM 1110 O O . LYS A 1 146 ? 6.434 -37.562 2.016 1 98.56 146 LYS A O 1
ATOM 1115 N N . GLU A 1 147 ? 5.051 -38.5 3.428 1 98.5 147 GLU A N 1
ATOM 1116 C CA . GLU A 1 147 ? 4.379 -39.344 2.42 1 98.5 147 GLU A CA 1
ATOM 1117 C C . GLU A 1 147 ? 3.629 -38.469 1.415 1 98.5 147 GLU A C 1
ATOM 1119 O O . GLU A 1 147 ? 3.273 -38.938 0.329 1 98.5 147 GLU A O 1
ATOM 1124 N N . LYS A 1 148 ? 3.385 -37.219 1.816 1 98.81 148 LYS A N 1
ATOM 1125 C CA . LYS A 1 148 ? 2.627 -36.312 0.953 1 98.81 148 LYS A CA 1
ATOM 1126 C C . LYS A 1 148 ? 3.545 -35.594 -0.029 1 98.81 148 LYS A C 1
ATOM 1128 O O . LYS A 1 148 ? 3.08 -35.031 -1.023 1 98.81 148 LYS A O 1
ATOM 1133 N N . HIS A 1 149 ? 4.828 -35.594 0.177 1 98.94 149 HIS A N 1
ATOM 1134 C CA . HIS A 1 149 ? 5.781 -34.812 -0.6 1 98.94 149 HIS A CA 1
ATOM 1135 C C . HIS A 1 149 ? 5.801 -35.25 -2.059 1 98.94 149 HIS A C 1
ATOM 1137 O O . HIS A 1 149 ? 6.031 -34.438 -2.955 1 98.94 149 HIS A O 1
ATOM 1143 N N . GLN A 1 150 ? 5.531 -36.531 -2.309 1 98.69 150 GLN A N 1
ATOM 1144 C CA . GLN A 1 150 ? 5.547 -37.062 -3.662 1 98.69 150 GLN A CA 1
ATOM 1145 C C . GLN A 1 150 ? 4.465 -36.438 -4.523 1 98.69 150 GLN A C 1
ATOM 1147 O O . GLN A 1 150 ? 4.504 -36.531 -5.754 1 98.69 150 GLN A O 1
ATOM 1152 N N . TYR A 1 151 ? 3.443 -35.781 -3.865 1 98.88 151 TYR A N 1
ATOM 1153 C CA . TYR A 1 151 ? 2.336 -35.156 -4.586 1 98.88 151 TYR A CA 1
ATOM 1154 C C . TYR A 1 151 ? 2.521 -33.656 -4.684 1 98.88 151 TYR A C 1
ATOM 1156 O O . TYR A 1 151 ? 1.581 -32.906 -5.016 1 98.88 151 TYR A O 1
ATOM 1164 N N . VAL A 1 152 ? 3.678 -33.156 -4.336 1 98.88 152 VAL A N 1
ATOM 1165 C CA . VAL A 1 152 ? 3.986 -31.734 -4.375 1 98.88 152 VAL A CA 1
ATOM 1166 C C . VAL A 1 152 ? 4.93 -31.438 -5.539 1 98.88 152 VAL A C 1
ATOM 1168 O O . VAL A 1 152 ? 5.914 -32.156 -5.742 1 98.88 152 VAL A O 1
ATOM 1171 N N . LYS A 1 153 ? 4.59 -30.469 -6.305 1 98.69 153 LYS A N 1
ATOM 1172 C CA . LYS A 1 153 ? 5.426 -29.938 -7.375 1 98.69 153 LYS A CA 1
ATOM 1173 C C . LYS A 1 153 ? 5.848 -28.5 -7.066 1 98.69 153 LYS A C 1
ATOM 1175 O O . LYS A 1 153 ? 5.031 -27.688 -6.633 1 98.69 153 LYS A O 1
ATOM 1180 N N . VAL A 1 154 ? 7.082 -28.203 -7.254 1 98.81 154 VAL A N 1
ATOM 1181 C CA . VAL A 1 154 ? 7.574 -26.844 -7.055 1 98.81 154 VAL A CA 1
ATOM 1182 C C . VAL A 1 154 ? 7.984 -26.234 -8.398 1 98.81 154 VAL A C 1
ATOM 1184 O O . VAL A 1 154 ? 8.898 -26.734 -9.055 1 98.81 154 VAL A O 1
ATOM 1187 N N . VAL A 1 155 ? 7.309 -25.203 -8.797 1 98.31 155 VAL A N 1
ATOM 1188 C CA . VAL A 1 155 ? 7.574 -24.516 -10.055 1 98.31 155 VAL A CA 1
ATOM 1189 C C . VAL A 1 155 ? 8.594 -23.406 -9.836 1 98.31 155 VAL A C 1
ATOM 1191 O O . VAL A 1 155 ? 8.414 -22.547 -8.961 1 98.31 155 VAL A O 1
ATOM 1194 N N . THR A 1 156 ? 9.664 -23.391 -10.562 1 98 156 THR A N 1
ATOM 1195 C CA . THR A 1 156 ? 10.711 -22.375 -10.484 1 98 156 THR A CA 1
ATOM 1196 C C . THR A 1 156 ? 11.164 -21.969 -11.883 1 98 156 THR A C 1
ATOM 1198 O O . THR A 1 156 ? 11.031 -22.734 -12.836 1 98 156 THR A O 1
ATOM 1201 N N . HIS A 1 157 ? 11.656 -20.703 -12 1 96.69 157 HIS A N 1
ATOM 1202 C CA . HIS A 1 157 ? 11.969 -20.234 -13.352 1 96.69 157 HIS A CA 1
ATOM 1203 C C . HIS A 1 157 ? 13.344 -19.594 -13.414 1 96.69 157 HIS A C 1
ATOM 1205 O O . HIS A 1 157 ? 13.859 -19.328 -14.5 1 96.69 157 HIS A O 1
ATOM 1211 N N . HIS A 1 158 ? 13.953 -19.312 -12.242 1 93 158 HIS A N 1
ATOM 1212 C CA . HIS A 1 158 ? 15.203 -18.547 -12.25 1 93 158 HIS A CA 1
ATOM 1213 C C . HIS A 1 158 ? 16.031 -18.844 -11 1 93 158 HIS A C 1
ATOM 1215 O O . HIS A 1 158 ? 15.484 -18.906 -9.898 1 93 158 HIS A O 1
ATOM 1221 N N . PRO A 1 159 ? 17.297 -18.938 -11.094 1 92.62 159 PRO A N 1
ATOM 1222 C CA . PRO A 1 159 ? 18.156 -19.266 -9.945 1 92.62 159 PRO A CA 1
ATOM 1223 C C . PRO A 1 159 ? 18.141 -18.172 -8.875 1 92.62 159 PRO A C 1
ATOM 1225 O O . PRO A 1 159 ? 18.469 -18.453 -7.719 1 92.62 159 PRO A O 1
ATOM 1228 N N . ALA A 1 160 ? 17.781 -17 -9.281 1 89.12 160 ALA A N 1
ATOM 1229 C CA . ALA A 1 160 ? 17.734 -15.898 -8.312 1 89.12 160 ALA A CA 1
ATOM 1230 C C . ALA A 1 160 ? 16.875 -16.266 -7.113 1 89.12 160 ALA A C 1
ATOM 1232 O O . ALA A 1 160 ? 17.156 -15.852 -5.984 1 89.12 160 ALA A O 1
ATOM 1233 N N . ASN A 1 161 ? 15.797 -16.969 -7.363 1 91.81 161 ASN A N 1
ATOM 1234 C CA . ASN A 1 161 ? 14.945 -17.438 -6.277 1 91.81 161 ASN A CA 1
ATOM 1235 C C . ASN A 1 161 ? 15.539 -18.672 -5.59 1 91.81 161 ASN A C 1
ATOM 1237 O O . ASN A 1 161 ? 15.586 -18.734 -4.359 1 91.81 161 ASN A O 1
ATOM 1241 N N . ASP A 1 162 ? 16.125 -19.547 -6.328 1 93.75 162 ASP A N 1
ATOM 1242 C CA . ASP A 1 162 ? 16.609 -20.844 -5.859 1 93.75 162 ASP A CA 1
ATOM 1243 C C . ASP A 1 162 ? 17.781 -20.672 -4.898 1 93.75 162 ASP A C 1
ATOM 1245 O O . ASP A 1 162 ? 17.875 -21.375 -3.891 1 93.75 162 ASP A O 1
ATOM 1249 N N . ASP A 1 163 ? 18.609 -19.781 -5.234 1 92.31 163 ASP A N 1
ATOM 1250 C CA . ASP A 1 163 ? 19.875 -19.672 -4.527 1 92.31 163 ASP A CA 1
ATOM 1251 C C . ASP A 1 163 ? 19.828 -18.562 -3.473 1 92.31 163 ASP A C 1
ATOM 1253 O O . ASP A 1 163 ? 20.859 -18.125 -2.965 1 92.31 163 ASP A O 1
ATOM 1257 N N . ALA A 1 164 ? 18.641 -18.203 -3.098 1 91.44 164 ALA A N 1
ATOM 1258 C CA . ALA A 1 164 ? 18.5 -17.047 -2.213 1 91.44 164 ALA A CA 1
ATOM 1259 C C . ALA A 1 164 ? 18.125 -17.484 -0.799 1 91.44 164 ALA A C 1
ATOM 1261 O O . ALA A 1 164 ? 17.984 -16.641 0.097 1 91.44 164 ALA A O 1
ATOM 1262 N N . GLY A 1 165 ? 18.047 -18.766 -0.541 1 94.25 165 GLY A N 1
ATOM 1263 C CA . GLY A 1 165 ? 17.656 -19.25 0.771 1 94.25 165 GLY A CA 1
ATOM 1264 C C . GLY A 1 165 ? 18.688 -19 1.844 1 94.25 165 GLY A C 1
ATOM 1265 O O . GLY A 1 165 ? 19.891 -19.141 1.594 1 94.25 165 GLY A O 1
ATOM 1266 N N . ASP A 1 166 ? 18.234 -18.656 3.035 1 95.62 166 ASP A N 1
ATOM 1267 C CA . ASP A 1 166 ? 19.109 -18.469 4.188 1 95.62 166 ASP A CA 1
ATOM 1268 C C . ASP A 1 166 ? 19.172 -19.734 5.039 1 95.62 166 ASP A C 1
ATOM 1270 O O . ASP A 1 166 ? 20.172 -19.969 5.738 1 95.62 166 ASP A O 1
ATOM 1274 N N . PHE A 1 167 ? 18.172 -20.531 4.969 1 97.88 167 PHE A N 1
ATOM 1275 C CA . PHE A 1 167 ? 18.062 -21.703 5.848 1 97.88 167 PHE A CA 1
ATOM 1276 C C . PHE A 1 167 ? 18.062 -22.984 5.043 1 97.88 167 PHE A C 1
ATOM 1278 O O . PHE A 1 167 ? 18.484 -24.031 5.543 1 97.88 167 PHE A O 1
ATOM 1285 N N . TYR A 1 168 ? 17.547 -22.891 3.85 1 98.06 168 TYR A N 1
ATOM 1286 C CA . TYR A 1 168 ? 17.5 -24.047 2.959 1 98.06 168 TYR A CA 1
ATOM 1287 C C . TYR A 1 168 ? 18.156 -23.734 1.621 1 98.06 168 TYR A C 1
ATOM 1289 O O . TYR A 1 168 ? 17.969 -22.641 1.071 1 98.06 168 TYR A O 1
ATOM 1297 N N . THR A 1 169 ? 18.938 -24.641 1.102 1 97.38 169 THR A N 1
ATOM 1298 C CA . THR A 1 169 ? 19.391 -24.594 -0.282 1 97.38 169 THR A CA 1
ATOM 1299 C C . THR A 1 169 ? 18.359 -25.203 -1.221 1 97.38 169 THR A C 1
ATOM 1301 O O . THR A 1 169 ? 17.422 -25.875 -0.774 1 97.38 169 THR A O 1
ATOM 1304 N N . TRP A 1 170 ? 18.547 -24.906 -2.459 1 97.38 170 TRP A N 1
ATOM 1305 C CA . TRP A 1 170 ? 17.641 -25.516 -3.42 1 97.38 170 TRP A CA 1
ATOM 1306 C C . TRP A 1 170 ? 17.719 -27.031 -3.363 1 97.38 170 TRP A C 1
ATOM 1308 O O . TRP A 1 170 ? 16.703 -27.719 -3.438 1 97.38 170 TRP A O 1
ATOM 1318 N N . GLN A 1 171 ? 18.938 -27.531 -3.234 1 97.5 171 GLN A N 1
ATOM 1319 C CA . GLN A 1 171 ? 19.109 -28.984 -3.115 1 97.5 171 GLN A CA 1
ATOM 1320 C C . GLN A 1 171 ? 18.375 -29.516 -1.888 1 97.5 171 GLN A C 1
ATOM 1322 O O . GLN A 1 171 ? 17.828 -30.625 -1.926 1 97.5 171 GLN A O 1
ATOM 1327 N N . SER A 1 172 ? 18.406 -28.812 -0.795 1 97.69 172 SER A N 1
ATOM 1328 C CA . SER A 1 172 ? 17.672 -29.219 0.395 1 97.69 172 SER A CA 1
ATOM 1329 C C . SER A 1 172 ? 16.188 -29.375 0.091 1 97.69 172 SER A C 1
ATOM 1331 O O . SER A 1 172 ? 15.539 -30.297 0.607 1 97.69 172 SER A O 1
ATOM 1333 N N . ILE A 1 173 ? 15.648 -28.484 -0.706 1 98.5 173 ILE A N 1
ATOM 1334 C CA . ILE A 1 173 ? 14.234 -28.547 -1.081 1 98.5 173 ILE A CA 1
ATOM 1335 C C . ILE A 1 173 ? 13.969 -29.828 -1.875 1 98.5 173 ILE A C 1
ATOM 1337 O O . ILE A 1 173 ? 13.016 -30.547 -1.595 1 98.5 173 ILE A O 1
ATOM 1341 N N . LEU A 1 174 ? 14.844 -30.109 -2.828 1 98.19 174 LEU A N 1
ATOM 1342 C CA . LEU A 1 174 ? 14.688 -31.281 -3.676 1 98.19 174 LEU A CA 1
ATOM 1343 C C . LEU A 1 174 ? 14.844 -32.562 -2.859 1 98.19 174 LEU A C 1
ATOM 1345 O O . LEU A 1 174 ? 14.188 -33.562 -3.145 1 98.19 174 LEU A O 1
ATOM 1349 N N . ASP A 1 175 ? 15.648 -32.5 -1.868 1 98.38 175 ASP A N 1
ATOM 1350 C CA . ASP A 1 175 ? 15.938 -33.656 -1.04 1 98.38 175 ASP A CA 1
ATOM 1351 C C . ASP A 1 175 ? 14.711 -34.094 -0.24 1 98.38 175 ASP A C 1
ATOM 1353 O O . ASP A 1 175 ? 14.656 -35.219 0.281 1 98.38 175 ASP A O 1
ATOM 1357 N N . PHE A 1 176 ? 13.703 -33.219 -0.08 1 98.62 176 PHE A N 1
ATOM 1358 C CA . PHE A 1 176 ? 12.461 -33.594 0.583 1 98.62 176 PHE A CA 1
ATOM 1359 C C . PHE A 1 176 ? 11.672 -34.594 -0.263 1 98.62 176 PHE A C 1
ATOM 1361 O O . PHE A 1 176 ? 10.734 -35.219 0.226 1 98.62 176 PHE A O 1
ATOM 1368 N N . GLY A 1 177 ? 12.016 -34.688 -1.576 1 98.56 177 GLY A N 1
ATOM 1369 C CA . GLY A 1 177 ? 11.359 -35.656 -2.443 1 98.56 177 GLY A CA 1
ATOM 1370 C C . GLY A 1 177 ? 10.227 -35.062 -3.256 1 98.56 177 GLY A C 1
ATOM 1371 O O . GLY A 1 177 ? 9.375 -35.781 -3.775 1 98.56 177 GLY A O 1
ATOM 1372 N N . VAL A 1 178 ? 10.188 -33.75 -3.336 1 98.75 178 VAL A N 1
ATOM 1373 C CA . VAL A 1 178 ? 9.188 -33.062 -4.156 1 98.75 178 VAL A CA 1
ATOM 1374 C C . VAL A 1 178 ? 9.625 -33.094 -5.617 1 98.75 178 VAL A C 1
ATOM 1376 O O . VAL A 1 178 ? 10.789 -33.375 -5.926 1 98.75 178 VAL A O 1
ATOM 1379 N N . GLU A 1 179 ? 8.727 -32.875 -6.543 1 98.44 179 GLU A N 1
ATOM 1380 C CA . GLU A 1 179 ? 9.039 -32.781 -7.965 1 98.44 179 GLU A CA 1
ATOM 1381 C C . GLU A 1 179 ? 9.352 -31.344 -8.375 1 98.44 179 GLU A C 1
ATOM 1383 O O . GLU A 1 179 ? 8.555 -30.438 -8.125 1 98.44 179 GLU A O 1
ATOM 1388 N N . GLU A 1 180 ? 10.477 -31.156 -8.938 1 98.25 180 GLU A N 1
ATOM 1389 C CA . GLU A 1 180 ? 10.82 -29.844 -9.492 1 98.25 180 GLU A CA 1
ATOM 1390 C C . GLU A 1 180 ? 10.227 -29.656 -10.883 1 98.25 180 GLU A C 1
ATOM 1392 O O . GLU A 1 180 ? 10.352 -30.531 -11.742 1 98.25 180 GLU A O 1
ATOM 1397 N N . VAL A 1 181 ? 9.578 -28.578 -11.102 1 97.56 181 VAL A N 1
ATOM 1398 C CA . VAL A 1 181 ? 9.164 -28.141 -12.43 1 97.56 181 VAL A CA 1
ATOM 1399 C C . VAL A 1 181 ? 9.914 -26.875 -12.812 1 97.56 181 VAL A C 1
ATOM 1401 O O . VAL A 1 181 ? 9.438 -25.766 -12.547 1 97.56 181 VAL A O 1
ATOM 1404 N N . ARG A 1 182 ? 11.047 -27.047 -13.406 1 97.25 182 ARG A N 1
ATOM 1405 C CA . ARG A 1 182 ? 11.836 -25.906 -13.875 1 97.25 182 ARG A CA 1
ATOM 1406 C C . ARG A 1 182 ? 11.359 -25.438 -15.242 1 97.25 182 ARG A C 1
ATOM 1408 O O . ARG A 1 182 ? 11.32 -26.234 -16.188 1 97.25 182 ARG A O 1
ATOM 1415 N N . ILE A 1 183 ? 11.023 -24.234 -15.328 1 97.88 183 ILE A N 1
ATOM 1416 C CA . ILE A 1 183 ? 10.461 -23.719 -16.578 1 97.88 183 ILE A CA 1
ATOM 1417 C C . ILE A 1 183 ? 11.352 -22.609 -17.125 1 97.88 183 ILE A C 1
ATOM 1419 O O . ILE A 1 183 ? 12.273 -22.156 -16.453 1 97.88 183 ILE A O 1
ATOM 1423 N N . PRO A 1 184 ? 11.141 -22.156 -18.391 1 96.75 184 PRO A N 1
ATOM 1424 C CA . PRO A 1 184 ? 11.953 -21.078 -18.953 1 96.75 184 PRO A CA 1
ATOM 1425 C C . PRO A 1 184 ? 11.859 -19.781 -18.141 1 96.75 184 PRO A C 1
ATOM 1427 O O . PRO A 1 184 ? 10.844 -19.531 -17.484 1 96.75 184 PRO A O 1
ATOM 1430 N N . ASP A 1 185 ? 12.883 -19.047 -18.25 1 97.81 185 ASP A N 1
ATOM 1431 C CA . ASP A 1 185 ? 12.969 -17.766 -17.562 1 97.81 185 ASP A CA 1
ATOM 1432 C C . ASP A 1 185 ? 11.812 -16.859 -17.953 1 97.81 185 ASP A C 1
ATOM 1434 O O . ASP A 1 185 ? 11.727 -16.406 -19.094 1 97.81 185 ASP A O 1
ATOM 1438 N N . GLN A 1 186 ? 11.047 -16.469 -17.016 1 97.88 186 GLN A N 1
ATOM 1439 C CA . GLN A 1 186 ? 9.836 -15.688 -17.281 1 97.88 186 GLN A CA 1
ATOM 1440 C C . GLN A 1 186 ? 10.148 -14.195 -17.359 1 97.88 186 GLN A C 1
ATOM 1442 O O . GLN A 1 186 ? 9.273 -13.391 -17.672 1 97.88 186 GLN A O 1
ATOM 1447 N N . ASN A 1 187 ? 11.359 -13.766 -17.078 1 96.88 187 ASN A N 1
ATOM 1448 C CA . ASN A 1 187 ? 11.75 -12.367 -17.188 1 96.88 187 ASN A CA 1
ATOM 1449 C C . ASN A 1 187 ? 11.773 -11.898 -18.641 1 96.88 187 ASN A C 1
ATOM 1451 O O . ASN A 1 187 ? 11.609 -10.711 -18.922 1 96.88 187 ASN A O 1
ATOM 1455 N N . ILE A 1 188 ? 11.945 -12.781 -19.484 1 97.25 188 ILE A N 1
ATOM 1456 C CA . ILE A 1 188 ? 12.258 -12.469 -20.875 1 97.25 188 ILE A CA 1
ATOM 1457 C C . ILE A 1 188 ? 11.164 -11.57 -21.453 1 97.25 188 ILE A C 1
ATOM 1459 O O . ILE A 1 188 ? 11.461 -10.555 -22.094 1 97.25 188 ILE A O 1
ATOM 1463 N N . ASN A 1 189 ? 9.938 -11.883 -21.25 1 97.88 189 ASN A N 1
ATOM 1464 C CA . ASN A 1 189 ? 8.867 -11.133 -21.891 1 97.88 189 ASN A CA 1
ATOM 1465 C C . ASN A 1 189 ? 7.93 -10.516 -20.859 1 97.88 189 ASN A C 1
ATOM 1467 O O . ASN A 1 189 ? 6.871 -9.984 -21.203 1 97.88 189 ASN A O 1
ATOM 1471 N N . LEU A 1 190 ? 8.305 -10.578 -19.547 1 98.31 190 LEU A N 1
ATOM 1472 C CA . LEU A 1 190 ? 7.398 -10.055 -18.531 1 98.31 190 LEU A CA 1
ATOM 1473 C C . LEU A 1 190 ? 8.109 -9.031 -17.641 1 98.31 190 LEU A C 1
ATOM 1475 O O . LEU A 1 190 ? 7.48 -8.383 -16.812 1 98.31 190 LEU A O 1
ATOM 1479 N N . LYS A 1 191 ? 9.406 -8.969 -17.75 1 97.56 191 LYS A N 1
ATOM 1480 C CA . LYS A 1 191 ? 10.18 -7.812 -17.297 1 97.56 191 LYS A CA 1
ATOM 1481 C C . LYS A 1 191 ? 10.539 -6.902 -18.469 1 97.56 191 LYS A C 1
ATOM 1483 O O . LYS A 1 191 ? 11.57 -7.09 -19.125 1 97.56 191 LYS A O 1
ATOM 1488 N N . VAL A 1 192 ? 9.711 -5.926 -18.734 1 98.38 192 VAL A N 1
ATOM 1489 C CA . VAL A 1 192 ? 9.781 -5.156 -19.969 1 98.38 192 VAL A CA 1
ATOM 1490 C C . VAL A 1 192 ? 9.766 -3.662 -19.656 1 98.38 192 VAL A C 1
ATOM 1492 O O . VAL A 1 192 ? 9.602 -3.27 -18.5 1 98.38 192 VAL A O 1
ATOM 1495 N N . ASP A 1 193 ? 9.953 -2.92 -20.672 1 97.75 193 ASP A N 1
ATOM 1496 C CA . ASP A 1 193 ? 9.836 -1.475 -20.5 1 97.75 193 ASP A CA 1
ATOM 1497 C C . ASP A 1 193 ? 8.453 -1.09 -20 1 97.75 193 ASP A C 1
ATOM 1499 O O . ASP A 1 193 ? 7.445 -1.666 -20.438 1 97.75 193 ASP A O 1
ATOM 1503 N N . GLU A 1 194 ? 8.398 -0.109 -19.172 1 95.81 194 GLU A N 1
ATOM 1504 C CA . GLU A 1 194 ? 7.148 0.315 -18.562 1 95.81 194 GLU A CA 1
ATOM 1505 C C . GLU A 1 194 ? 6.09 0.631 -19.609 1 95.81 194 GLU A C 1
ATOM 1507 O O . GLU A 1 194 ? 4.898 0.412 -19.391 1 95.81 194 GLU A O 1
ATOM 1512 N N . SER A 1 195 ? 6.527 1.134 -20.781 1 96.69 195 SER A N 1
ATOM 1513 C CA . SER A 1 195 ? 5.594 1.563 -21.812 1 96.69 195 SER A CA 1
ATOM 1514 C C . SER A 1 195 ? 4.809 0.384 -22.375 1 96.69 195 SER A C 1
ATOM 1516 O O . SER A 1 195 ? 3.719 0.562 -22.922 1 96.69 195 SER A O 1
ATOM 1518 N N . GLU A 1 196 ? 5.281 -0.798 -22.234 1 97.88 196 GLU A N 1
ATOM 1519 C CA . GLU A 1 196 ? 4.57 -1.989 -22.688 1 97.88 196 GLU A CA 1
ATOM 1520 C C . GLU A 1 196 ? 3.338 -2.258 -21.812 1 97.88 196 GLU A C 1
ATOM 1522 O O . GLU A 1 196 ? 2.473 -3.051 -22.188 1 97.88 196 GLU A O 1
ATOM 1527 N N . TRP A 1 197 ? 3.229 -1.551 -20.719 1 98.06 197 TRP A N 1
ATOM 1528 C CA . TRP A 1 197 ? 2.088 -1.709 -19.828 1 98.06 197 TRP A CA 1
ATOM 1529 C C . TRP A 1 197 ? 1.177 -0.487 -19.875 1 98.06 197 TRP A C 1
ATOM 1531 O O . TRP A 1 197 ? 0.261 -0.347 -19.062 1 98.06 197 TRP A O 1
ATOM 1541 N N . ASP A 1 198 ? 1.342 0.418 -20.844 1 96.81 198 ASP A N 1
ATOM 1542 C CA . ASP A 1 198 ? 0.531 1.624 -20.984 1 96.81 198 ASP A CA 1
ATOM 1543 C C . ASP A 1 198 ? -0.945 1.276 -21.156 1 96.81 198 ASP A C 1
ATOM 1545 O O . ASP A 1 198 ? -1.821 2.025 -20.719 1 96.81 198 ASP A O 1
ATOM 1549 N N . TRP A 1 199 ? -1.142 0.121 -21.719 1 97.31 199 TRP A N 1
ATOM 1550 C CA . TRP A 1 199 ? -2.523 -0.308 -21.906 1 97.31 199 TRP A CA 1
ATOM 1551 C C . TRP A 1 199 ? -3.232 -0.457 -20.562 1 97.31 199 TRP A C 1
ATOM 1553 O O . TRP A 1 199 ? -4.43 -0.189 -20.453 1 97.31 199 TRP A O 1
ATOM 1563 N N . ALA A 1 200 ? -2.57 -0.915 -19.547 1 97.81 200 ALA A N 1
ATOM 1564 C CA . ALA A 1 200 ? -3.139 -1.058 -18.219 1 97.81 200 ALA A CA 1
ATOM 1565 C C . ALA A 1 200 ? -3.234 0.294 -17.516 1 97.81 200 ALA A C 1
ATOM 1567 O O . ALA A 1 200 ? -4.23 0.585 -16.844 1 97.81 200 ALA A O 1
ATOM 1568 N N . LYS A 1 201 ? -2.23 1.132 -17.625 1 95.5 201 LYS A N 1
ATOM 1569 C CA . LYS A 1 201 ? -2.154 2.475 -17.047 1 95.5 201 LYS A CA 1
ATOM 1570 C C . LYS A 1 201 ? -3.369 3.309 -17.453 1 95.5 201 LYS A C 1
ATOM 1572 O O . LYS A 1 201 ? -3.938 4.02 -16.625 1 95.5 201 LYS A O 1
ATOM 1577 N N . ASN A 1 202 ? -3.781 3.219 -18.672 1 93.12 202 ASN A N 1
ATOM 1578 C CA . ASN A 1 202 ? -4.797 4.086 -19.25 1 93.12 202 ASN A CA 1
ATOM 1579 C C . ASN A 1 202 ? -6.133 3.359 -19.406 1 93.12 202 ASN A C 1
ATOM 1581 O O . ASN A 1 202 ? -7.008 3.814 -20.141 1 93.12 202 ASN A O 1
ATOM 1585 N N . HIS A 1 203 ? -6.254 2.229 -18.812 1 95.06 203 HIS A N 1
ATOM 1586 C CA . HIS A 1 203 ? -7.461 1.423 -18.984 1 95.06 203 HIS A CA 1
ATOM 1587 C C . HIS A 1 203 ? -8.672 2.107 -18.359 1 95.06 203 HIS A C 1
ATOM 1589 O O . HIS A 1 203 ? -8.539 2.854 -17.391 1 95.06 203 HIS A O 1
ATOM 1595 N N . SER A 1 204 ? -9.812 1.858 -18.891 1 93.19 204 SER A N 1
ATOM 1596 C CA . SER A 1 204 ? -11.023 2.467 -18.359 1 93.19 204 SER A CA 1
ATOM 1597 C C . SER A 1 204 ? -11.469 1.783 -17.062 1 93.19 204 SER A C 1
ATOM 1599 O O . SER A 1 204 ? -12.156 2.387 -16.234 1 93.19 204 SER A O 1
ATOM 1601 N N . ASP A 1 205 ? -11.117 0.484 -16.922 1 95 205 ASP A N 1
ATOM 1602 C CA . ASP A 1 205 ? -11.492 -0.279 -15.734 1 95 205 ASP A CA 1
ATOM 1603 C C . ASP A 1 205 ? -10.5 -0.039 -14.602 1 95 205 ASP A C 1
ATOM 1605 O O . ASP A 1 205 ? -9.297 -0.274 -14.758 1 95 205 ASP A O 1
ATOM 1609 N N . ASP A 1 206 ? -10.953 0.328 -13.445 1 93.12 206 ASP A N 1
ATOM 1610 C CA . ASP A 1 206 ? -10.117 0.683 -12.305 1 93.12 206 ASP A CA 1
ATOM 1611 C C . ASP A 1 206 ? -9.344 -0.53 -11.789 1 93.12 206 ASP A C 1
ATOM 1613 O O . ASP A 1 206 ? -8.273 -0.384 -11.203 1 93.12 206 ASP A O 1
ATOM 1617 N N . ARG A 1 207 ? -9.867 -1.749 -12.008 1 96.38 207 ARG A N 1
ATOM 1618 C CA . ARG A 1 207 ? -9.133 -2.947 -11.617 1 96.38 207 ARG A CA 1
ATOM 1619 C C . ARG A 1 207 ? -7.777 -3.01 -12.32 1 96.38 207 ARG A C 1
ATOM 1621 O O . ARG A 1 207 ? -6.766 -3.346 -11.695 1 96.38 207 ARG A O 1
ATOM 1628 N N . MET A 1 208 ? -7.781 -2.65 -13.586 1 97.62 208 MET A N 1
ATOM 1629 C CA . MET A 1 208 ? -6.555 -2.678 -14.375 1 97.62 208 MET A CA 1
ATOM 1630 C C . MET A 1 208 ? -5.617 -1.547 -13.961 1 97.62 208 MET A C 1
ATOM 1632 O O . MET A 1 208 ? -4.398 -1.732 -13.906 1 97.62 208 MET A O 1
ATOM 1636 N N . LYS A 1 209 ? -6.16 -0.398 -13.672 1 96.62 209 LYS A N 1
ATOM 1637 C CA . LYS A 1 209 ? -5.34 0.713 -13.203 1 96.62 209 LYS A CA 1
ATOM 1638 C C . LYS A 1 209 ? -4.656 0.373 -11.883 1 96.62 209 LYS A C 1
ATOM 1640 O O . LYS A 1 209 ? -3.49 0.713 -11.672 1 96.62 209 LYS A O 1
ATOM 1645 N N . PHE A 1 210 ? -5.438 -0.282 -10.992 1 97.25 210 PHE A N 1
ATOM 1646 C CA . PHE A 1 210 ? -4.855 -0.679 -9.719 1 97.25 210 PHE A CA 1
ATOM 1647 C C . PHE A 1 210 ? -3.684 -1.633 -9.938 1 97.25 210 PHE A C 1
ATOM 1649 O O . PHE A 1 210 ? -2.633 -1.484 -9.305 1 97.25 210 PHE A O 1
ATOM 1656 N N . VAL A 1 211 ? -3.85 -2.6 -10.82 1 98 211 VAL A N 1
ATOM 1657 C CA . VAL A 1 211 ? -2.785 -3.543 -11.141 1 98 211 VAL A CA 1
ATOM 1658 C C . VAL A 1 211 ? -1.557 -2.785 -11.641 1 98 211 VAL A C 1
ATOM 1660 O O . VAL A 1 211 ? -0.433 -3.059 -11.211 1 98 211 VAL A O 1
ATOM 1663 N N . TRP A 1 212 ? -1.765 -1.881 -12.523 1 98.38 212 TRP A N 1
ATOM 1664 C CA . TRP A 1 212 ? -0.666 -1.081 -13.055 1 98.38 212 TRP A CA 1
ATOM 1665 C C . TRP A 1 212 ? 0.044 -0.323 -11.938 1 98.38 212 TRP A C 1
ATOM 1667 O O . TRP A 1 212 ? 1.274 -0.229 -11.93 1 98.38 212 TRP A O 1
ATOM 1677 N N . LEU A 1 213 ? -0.668 0.243 -11.031 1 98.06 213 LEU A N 1
ATOM 1678 C CA . LEU A 1 213 ? -0.102 1.015 -9.93 1 98.06 213 LEU A CA 1
ATOM 1679 C C . LEU A 1 213 ? 0.848 0.16 -9.102 1 98.06 213 LEU A C 1
ATOM 1681 O O . LEU A 1 213 ? 1.877 0.649 -8.625 1 98.06 213 LEU A O 1
ATOM 1685 N N . MET A 1 214 ? 0.514 -1.12 -8.883 1 97.94 214 MET A N 1
ATOM 1686 C CA . MET A 1 214 ? 1.369 -1.995 -8.086 1 97.94 214 MET A CA 1
ATOM 1687 C C . MET A 1 214 ? 2.723 -2.195 -8.758 1 97.94 214 MET A C 1
ATOM 1689 O O . MET A 1 214 ? 3.762 -2.141 -8.102 1 97.94 214 MET A O 1
ATOM 1693 N N . GLY A 1 215 ? 2.721 -2.438 -10.062 1 97.25 215 GLY A N 1
ATOM 1694 C CA . GLY A 1 215 ? 3.975 -2.568 -10.789 1 97.25 215 GLY A CA 1
ATOM 1695 C C . GLY A 1 215 ? 4.77 -1.277 -10.836 1 97.25 215 GLY A C 1
ATOM 1696 O O . GLY A 1 215 ? 6 -1.296 -10.766 1 97.25 215 GLY A O 1
ATOM 1697 N N . LYS A 1 216 ? 4.027 -0.16 -10.984 1 97.25 216 LYS A N 1
ATOM 1698 C CA . LYS A 1 216 ? 4.703 1.135 -11 1 97.25 216 LYS A CA 1
ATOM 1699 C C . LYS A 1 216 ? 5.355 1.433 -9.656 1 97.25 216 LYS A C 1
ATOM 1701 O O . LYS A 1 216 ? 6.438 2.023 -9.602 1 97.25 216 LYS A O 1
ATOM 1706 N N . MET A 1 217 ? 4.711 1.066 -8.602 1 95.88 217 MET A N 1
ATOM 1707 C CA . MET A 1 217 ? 5.262 1.249 -7.258 1 95.88 217 MET A CA 1
ATOM 1708 C C . MET A 1 217 ? 6.602 0.538 -7.117 1 95.88 217 MET A C 1
ATOM 1710 O O . MET A 1 217 ? 7.527 1.064 -6.496 1 95.88 217 MET A O 1
ATOM 1714 N N . ALA A 1 218 ? 6.684 -0.657 -7.684 1 95.25 218 ALA A N 1
ATOM 1715 C CA . ALA A 1 218 ? 7.949 -1.389 -7.684 1 95.25 218 ALA A CA 1
ATOM 1716 C C . ALA A 1 218 ? 9.016 -0.636 -8.469 1 95.25 218 ALA A C 1
ATOM 1718 O O . ALA A 1 218 ? 10.188 -0.623 -8.086 1 95.25 218 ALA A O 1
ATOM 1719 N N . GLU A 1 219 ? 8.648 -0.051 -9.578 1 94.62 219 GLU A N 1
ATOM 1720 C CA . GLU A 1 219 ? 9.57 0.66 -10.453 1 94.62 219 GLU A CA 1
ATOM 1721 C C . GLU A 1 219 ? 10.148 1.895 -9.773 1 94.62 219 GLU A C 1
ATOM 1723 O O . GLU A 1 219 ? 11.328 2.221 -9.953 1 94.62 219 GLU A O 1
ATOM 1728 N N . VAL A 1 220 ? 9.297 2.549 -8.953 1 93 220 VAL A N 1
ATOM 1729 C CA . VAL A 1 220 ? 9.742 3.812 -8.375 1 93 220 VAL A CA 1
ATOM 1730 C C . VAL A 1 220 ? 10.375 3.559 -7.008 1 93 220 VAL A C 1
ATOM 1732 O O . VAL A 1 220 ? 10.688 4.5 -6.277 1 93 220 VAL A O 1
ATOM 1735 N N . ASP A 1 221 ? 10.469 2.275 -6.68 1 87.56 221 ASP A N 1
ATOM 1736 C CA . ASP A 1 221 ? 11.188 1.922 -5.461 1 87.56 221 ASP A CA 1
ATOM 1737 C C . ASP A 1 221 ? 12.594 2.508 -5.457 1 87.56 221 ASP A C 1
ATOM 1739 O O . ASP A 1 221 ? 13.25 2.574 -6.504 1 87.56 221 ASP A O 1
ATOM 1743 N N . ASP A 1 222 ? 13.07 2.971 -4.352 1 82.38 222 ASP A N 1
ATOM 1744 C CA . ASP A 1 222 ? 14.344 3.676 -4.32 1 82.38 222 ASP A CA 1
ATOM 1745 C C . ASP A 1 222 ? 15.43 2.82 -3.666 1 82.38 222 ASP A C 1
ATOM 1747 O O . ASP A 1 222 ? 16.5 3.322 -3.326 1 82.38 222 ASP A O 1
ATOM 1751 N N . VAL A 1 223 ? 15.109 1.584 -3.439 1 84.69 223 VAL A N 1
ATOM 1752 C CA . VAL A 1 223 ? 16.078 0.705 -2.793 1 84.69 223 VAL A CA 1
ATOM 1753 C C . VAL A 1 223 ? 16.969 0.049 -3.846 1 84.69 223 VAL A C 1
ATOM 1755 O O . VAL A 1 223 ? 18.172 -0.094 -3.646 1 84.69 223 VAL A O 1
ATOM 1758 N N . VAL A 1 224 ? 16.281 -0.402 -4.949 1 82.94 224 VAL A N 1
ATOM 1759 C CA . VAL A 1 224 ? 17.062 -1.046 -6 1 82.94 224 VAL A CA 1
ATOM 1760 C C . VAL A 1 224 ? 16.938 -0.258 -7.301 1 82.94 224 VAL A C 1
ATOM 1762 O O . VAL A 1 224 ? 15.883 0.316 -7.582 1 82.94 224 VAL A O 1
ATOM 1765 N N . LYS A 1 225 ? 17.984 -0.327 -8.148 1 83.88 225 LYS A N 1
ATOM 1766 C CA . LYS A 1 225 ? 18.031 0.519 -9.336 1 83.88 225 LYS A CA 1
ATOM 1767 C C . LYS A 1 225 ? 17.688 -0.279 -10.594 1 83.88 225 LYS A C 1
ATOM 1769 O O . LYS A 1 225 ? 17.312 0.295 -11.617 1 83.88 225 LYS A O 1
ATOM 1774 N N . PHE A 1 226 ? 17.766 -1.548 -10.492 1 81.81 226 PHE A N 1
ATOM 1775 C CA . PHE A 1 226 ? 17.672 -2.34 -11.711 1 81.81 226 PHE A CA 1
ATOM 1776 C C . PHE A 1 226 ? 16.234 -2.484 -12.156 1 81.81 226 PHE A C 1
ATOM 1778 O O . PHE A 1 226 ? 15.953 -3.01 -13.242 1 81.81 226 PHE A O 1
ATOM 1785 N N . GLN A 1 227 ? 15.32 -2.016 -11.383 1 87.44 227 GLN A N 1
ATOM 1786 C CA . GLN A 1 227 ? 13.906 -2.023 -11.742 1 87.44 227 GLN A CA 1
ATOM 1787 C C . GLN A 1 227 ? 13.508 -0.728 -12.445 1 87.44 227 GLN A C 1
ATOM 1789 O O . GLN A 1 227 ? 12.398 -0.613 -12.969 1 87.44 227 GLN A O 1
ATOM 1794 N N . LYS A 1 228 ? 14.422 0.275 -12.484 1 91.25 228 LYS A N 1
ATOM 1795 C CA . LYS A 1 228 ? 14.062 1.565 -13.07 1 91.25 228 LYS A CA 1
ATOM 1796 C C . LYS A 1 228 ? 13.734 1.424 -14.555 1 91.25 228 LYS A C 1
ATOM 1798 O O . LYS A 1 228 ? 14.477 0.784 -15.305 1 91.25 228 LYS A O 1
ATOM 1803 N N . GLY A 1 229 ? 12.578 1.967 -14.938 1 94 229 GLY A N 1
ATOM 1804 C CA . GLY A 1 229 ? 12.133 1.953 -16.328 1 94 229 GLY A CA 1
ATOM 1805 C C . GLY A 1 229 ? 11.492 0.64 -16.734 1 94 229 GLY A C 1
ATOM 1806 O O . GLY A 1 229 ? 11.047 0.489 -17.859 1 94 229 GLY A O 1
ATOM 1807 N N . LYS A 1 230 ? 11.445 -0.266 -15.75 1 96.31 230 LYS A N 1
ATOM 1808 C CA . LYS A 1 230 ? 10.898 -1.583 -16.062 1 96.31 230 LYS A CA 1
ATOM 1809 C C . LYS A 1 230 ? 9.609 -1.846 -15.289 1 96.31 230 LYS A C 1
ATOM 1811 O O . LYS A 1 230 ? 9.469 -1.416 -14.141 1 96.31 230 LYS A O 1
ATOM 1816 N N . TRP A 1 231 ? 8.711 -2.346 -15.953 1 97.31 231 TRP A N 1
ATOM 1817 C CA . TRP A 1 231 ? 7.555 -2.959 -15.305 1 97.31 231 TRP A CA 1
ATOM 1818 C C . TRP A 1 231 ? 7.684 -4.477 -15.289 1 97.31 231 TRP A C 1
ATOM 1820 O O . TRP A 1 231 ? 7.621 -5.125 -16.328 1 97.31 231 TRP A O 1
ATOM 1830 N N . ASP A 1 232 ? 7.887 -5.031 -14.109 1 97 232 ASP A N 1
ATOM 1831 C CA . ASP A 1 232 ? 8.328 -6.418 -13.969 1 97 232 ASP A CA 1
ATOM 1832 C C . ASP A 1 232 ? 7.309 -7.246 -13.195 1 97 232 ASP A C 1
ATOM 1834 O O . ASP A 1 232 ? 7.039 -6.977 -12.023 1 97 232 ASP A O 1
ATOM 1838 N N . CYS A 1 233 ? 6.684 -8.219 -13.844 1 98 233 CYS A N 1
ATOM 1839 C CA . CYS A 1 233 ? 5.809 -9.18 -13.188 1 98 233 CYS A CA 1
ATOM 1840 C C . CYS A 1 233 ? 6.215 -10.609 -13.539 1 98 233 CYS A C 1
ATOM 1842 O O . CYS A 1 233 ? 5.363 -11.484 -13.672 1 98 233 CYS A O 1
ATOM 1844 N N . SER A 1 234 ? 7.457 -10.844 -13.711 1 97.81 234 SER A N 1
ATOM 1845 C CA . SER A 1 234 ? 8.008 -12.086 -14.242 1 97.81 234 SER A CA 1
ATOM 1846 C C . SER A 1 234 ? 7.535 -13.289 -13.43 1 97.81 234 SER A C 1
ATOM 1848 O O . SER A 1 234 ? 7.207 -14.336 -13.992 1 97.81 234 SER A O 1
ATOM 1850 N N . ASP A 1 235 ? 7.453 -13.164 -12.164 1 97.5 235 ASP A N 1
ATOM 1851 C CA . ASP A 1 235 ? 7.039 -14.281 -11.32 1 97.5 235 ASP A CA 1
ATOM 1852 C C . ASP A 1 235 ? 5.605 -14.703 -11.625 1 97.5 235 ASP A C 1
ATOM 1854 O O . ASP A 1 235 ? 5.234 -15.867 -11.43 1 97.5 235 ASP A O 1
ATOM 1858 N N . ALA A 1 236 ? 4.809 -13.82 -12.109 1 98.5 236 ALA A N 1
ATOM 1859 C CA . ALA A 1 236 ? 3.447 -14.172 -12.508 1 98.5 236 ALA A CA 1
ATOM 1860 C C . ALA A 1 236 ? 3.459 -15.109 -13.711 1 98.5 236 ALA A C 1
ATOM 1862 O O . ALA A 1 236 ? 2.469 -15.797 -13.984 1 98.5 236 ALA A O 1
ATOM 1863 N N . GLY A 1 237 ? 4.566 -15.125 -14.422 1 98.5 237 GLY A N 1
ATOM 1864 C CA . GLY A 1 237 ? 4.691 -16.047 -15.539 1 98.5 237 GLY A CA 1
ATOM 1865 C C . GLY A 1 237 ? 4.574 -17.5 -15.133 1 98.5 237 GLY A C 1
ATOM 1866 O O . GLY A 1 237 ? 4.094 -18.328 -15.906 1 98.5 237 GLY A O 1
ATOM 1867 N N . MET A 1 238 ? 4.973 -17.812 -13.961 1 98.56 238 MET A N 1
ATOM 1868 C CA . MET A 1 238 ? 4.84 -19.172 -13.469 1 98.56 238 MET A CA 1
ATOM 1869 C C . MET A 1 238 ? 3.375 -19.531 -13.242 1 98.56 238 MET A C 1
ATOM 1871 O O . MET A 1 238 ? 2.969 -20.672 -13.484 1 98.56 238 MET A O 1
ATOM 1875 N N . VAL A 1 239 ? 2.609 -18.578 -12.781 1 98.69 239 VAL A N 1
ATOM 1876 C CA . VAL A 1 239 ? 1.174 -18.781 -12.617 1 98.69 239 VAL A CA 1
ATOM 1877 C C . VAL A 1 239 ? 0.515 -18.953 -13.984 1 98.69 239 VAL A C 1
ATOM 1879 O O . VAL A 1 239 ? -0.336 -19.828 -14.164 1 98.69 239 VAL A O 1
ATOM 1882 N N . LEU A 1 240 ? 0.959 -18.125 -14.914 1 98.38 240 LEU A N 1
ATOM 1883 C CA . LEU A 1 240 ? 0.446 -18.219 -16.281 1 98.38 240 LEU A CA 1
ATOM 1884 C C . LEU A 1 240 ? 0.774 -19.578 -16.891 1 98.38 240 LEU A C 1
ATOM 1886 O O . LEU A 1 240 ? -0.063 -20.188 -17.562 1 98.38 240 LEU A O 1
ATOM 1890 N N . TYR A 1 241 ? 1.968 -20.031 -16.656 1 98.06 241 TYR A N 1
ATOM 1891 C CA . TYR A 1 241 ? 2.395 -21.359 -17.078 1 98.06 241 TYR A CA 1
ATOM 1892 C C . TYR A 1 241 ? 1.444 -22.422 -16.547 1 98.06 241 TYR A C 1
ATOM 1894 O O . TYR A 1 241 ? 1.01 -23.312 -17.297 1 98.06 241 TYR A O 1
ATOM 1902 N N . TRP A 1 242 ? 1.094 -22.359 -15.305 1 98.19 242 TRP A N 1
ATOM 1903 C CA . TRP A 1 242 ? 0.222 -23.328 -14.656 1 98.19 242 TRP A CA 1
ATOM 1904 C C . TRP A 1 242 ? -1.202 -23.234 -15.188 1 98.19 242 TRP A C 1
ATOM 1906 O O . TRP A 1 242 ? -1.815 -24.234 -15.539 1 98.19 242 TRP A O 1
ATOM 1916 N N . ILE A 1 243 ? -1.705 -22.047 -15.359 1 98.12 243 ILE A N 1
ATOM 1917 C CA . ILE A 1 243 ? -3.08 -21.766 -15.766 1 98.12 243 ILE A CA 1
ATOM 1918 C C . ILE A 1 243 ? -3.326 -22.312 -17.172 1 98.12 243 ILE A C 1
ATOM 1920 O O . ILE A 1 243 ? -4.391 -22.875 -17.453 1 98.12 243 ILE A O 1
ATOM 1924 N N . THR A 1 244 ? -2.348 -22.203 -17.984 1 97.25 244 THR A N 1
ATOM 1925 C CA . THR A 1 244 ? -2.547 -22.531 -19.391 1 97.25 244 THR A CA 1
ATOM 1926 C C . THR A 1 244 ? -2.197 -24 -19.656 1 97.25 244 THR A C 1
ATOM 1928 O O . THR A 1 244 ? -2.455 -24.516 -20.734 1 97.25 244 THR A O 1
ATOM 1931 N N . GLY A 1 245 ? -1.66 -24.625 -18.656 1 95.38 245 GLY A N 1
ATOM 1932 C CA . GLY A 1 245 ? -1.261 -26 -18.859 1 95.38 245 GLY A CA 1
ATOM 1933 C C . GLY A 1 245 ? -0.117 -26.156 -19.844 1 95.38 245 GLY A C 1
ATOM 1934 O O . GLY A 1 245 ? -0.221 -26.906 -20.812 1 95.38 245 GLY A O 1
ATOM 1935 N N . ALA A 1 246 ? 0.912 -25.516 -19.562 1 87.25 246 ALA A N 1
ATOM 1936 C CA . ALA A 1 246 ? 2.049 -25.516 -20.469 1 87.25 246 ALA A CA 1
ATOM 1937 C C . ALA A 1 246 ? 2.574 -26.922 -20.703 1 87.25 246 ALA A C 1
ATOM 1939 O O . ALA A 1 246 ? 3.154 -27.219 -21.75 1 87.25 246 ALA A O 1
ATOM 1940 N N . THR A 1 247 ? 2.332 -27.703 -19.828 1 81.25 247 THR A N 1
ATOM 1941 C CA . THR A 1 247 ? 2.711 -29.109 -19.984 1 81.25 247 THR A CA 1
ATOM 1942 C C . THR A 1 247 ? 1.835 -29.797 -21.016 1 81.25 247 THR A C 1
ATOM 1944 O O . THR A 1 247 ? 2.148 -30.891 -21.469 1 81.25 247 THR A O 1
ATOM 1947 N N . ASN A 1 248 ? 0.797 -29.141 -21.359 1 84.31 248 ASN A N 1
ATOM 1948 C CA . ASN A 1 248 ? -0.149 -29.703 -22.328 1 84.31 248 ASN A CA 1
ATOM 1949 C C . ASN A 1 248 ? -0.483 -28.703 -23.438 1 84.31 248 ASN A C 1
ATOM 1951 O O . ASN A 1 248 ? -1.656 -28.422 -23.688 1 84.31 248 ASN A O 1
ATOM 1955 N N . GLY A 1 249 ? 0.54 -28.047 -23.906 1 85 249 GLY A N 1
ATOM 1956 C CA . GLY A 1 249 ? 0.356 -27.188 -25.062 1 85 249 GLY A CA 1
ATOM 1957 C C . GLY A 1 249 ? 0.052 -25.75 -24.703 1 85 249 GLY A C 1
ATOM 1958 O O . GLY A 1 249 ? -0.235 -24.922 -25.578 1 85 249 GLY A O 1
ATOM 1959 N N . GLY A 1 250 ? 0.137 -25.438 -23.406 1 92 250 GLY A N 1
ATOM 1960 C CA . GLY A 1 250 ? -0.134 -24.078 -22.969 1 92 250 GLY A CA 1
ATOM 1961 C C . GLY A 1 250 ? 1.062 -23.156 -23.125 1 92 250 GLY A C 1
ATOM 1962 O O . GLY A 1 250 ? 1.96 -23.422 -23.922 1 92 250 GLY A O 1
ATOM 1963 N N . VAL A 1 251 ? 1.093 -22.047 -22.531 1 94.25 251 VAL A N 1
ATOM 1964 C CA . VAL A 1 251 ? 2.102 -21 -22.625 1 94.25 251 VAL A CA 1
ATOM 1965 C C . VAL A 1 251 ? 3.316 -21.359 -21.781 1 94.25 251 VAL A C 1
ATOM 1967 O O . VAL A 1 251 ? 3.227 -21.422 -20.547 1 94.25 251 VAL A O 1
ATOM 1970 N N . LYS A 1 252 ? 4.445 -21.641 -22.391 1 95.25 252 LYS A N 1
ATOM 1971 C CA . LYS A 1 252 ? 5.66 -22.016 -21.672 1 95.25 252 LYS A CA 1
ATOM 1972 C C . LYS A 1 252 ? 6.391 -20.797 -21.141 1 95.25 252 LYS A C 1
ATOM 1974 O O . LYS A 1 252 ? 6.977 -20.828 -20.047 1 95.25 252 LYS A O 1
ATOM 1979 N N . GLN A 1 253 ? 6.367 -19.797 -21.891 1 96.44 253 GLN A N 1
ATOM 1980 C CA . GLN A 1 253 ? 6.98 -18.516 -21.547 1 96.44 253 GLN A CA 1
ATOM 1981 C C . GLN A 1 253 ? 6.016 -17.359 -21.797 1 96.44 253 GLN A C 1
ATOM 1983 O O . GLN A 1 253 ? 5.754 -17.016 -22.953 1 96.44 253 GLN A O 1
ATOM 1988 N N . GLY A 1 254 ? 5.562 -16.828 -20.703 1 96.19 254 GLY A N 1
ATOM 1989 C CA . GLY A 1 254 ? 4.512 -15.82 -20.766 1 96.19 254 GLY A CA 1
ATOM 1990 C C . GLY A 1 254 ? 4.988 -14.5 -21.344 1 96.19 254 GLY A C 1
ATOM 1991 O O . GLY A 1 254 ? 6.191 -14.227 -21.375 1 96.19 254 GLY A O 1
ATOM 1992 N N . SER A 1 255 ? 4.027 -13.68 -21.797 1 97.62 255 SER A N 1
ATOM 1993 C CA . SER A 1 255 ? 4.293 -12.336 -22.297 1 97.62 255 SER A CA 1
ATOM 1994 C C . SER A 1 255 ? 3.211 -11.359 -21.859 1 97.62 255 SER A C 1
ATOM 1996 O O . SER A 1 255 ? 2.119 -11.773 -21.469 1 97.62 255 SER A O 1
ATOM 1998 N N . VAL A 1 256 ? 3.578 -10.07 -21.984 1 98.25 256 VAL A N 1
ATOM 1999 C CA . VAL A 1 256 ? 2.621 -9.016 -21.672 1 98.25 256 VAL A CA 1
ATOM 2000 C C . VAL A 1 256 ? 1.373 -9.172 -22.531 1 98.25 256 VAL A C 1
ATOM 2002 O O . VAL A 1 256 ? 0.253 -8.969 -22.062 1 98.25 256 VAL A O 1
ATOM 2005 N N . THR A 1 257 ? 1.555 -9.602 -23.781 1 97.44 257 THR A N 1
ATOM 2006 C CA . THR A 1 257 ? 0.436 -9.766 -24.703 1 97.44 257 THR A CA 1
ATOM 2007 C C . THR A 1 257 ? -0.525 -10.844 -24.203 1 97.44 257 THR A C 1
ATOM 2009 O O . THR A 1 257 ? -1.744 -10.672 -24.266 1 97.44 257 THR A O 1
ATOM 2012 N N . GLN A 1 258 ? -0.04 -11.914 -23.734 1 97.12 258 GLN A N 1
ATOM 2013 C CA . GLN A 1 258 ? -0.885 -12.984 -23.219 1 97.12 258 GLN A CA 1
ATOM 2014 C C . GLN A 1 258 ? -1.637 -12.539 -21.969 1 97.12 258 GLN A C 1
ATOM 2016 O O . GLN A 1 258 ? -2.834 -12.805 -21.828 1 97.12 258 GLN A O 1
ATOM 2021 N N . VAL A 1 259 ? -0.93 -11.891 -21.047 1 98.19 259 VAL A N 1
ATOM 2022 C CA . VAL A 1 259 ? -1.545 -11.383 -19.828 1 98.19 259 VAL A CA 1
ATOM 2023 C C . VAL A 1 259 ? -2.676 -10.422 -20.172 1 98.19 259 VAL A C 1
ATOM 2025 O O . VAL A 1 259 ? -3.793 -10.555 -19.672 1 98.19 259 VAL A O 1
ATOM 2028 N N . LYS A 1 260 ? -2.344 -9.5 -21.078 1 97.94 260 LYS A N 1
ATOM 2029 C CA . LYS A 1 260 ? -3.322 -8.516 -21.531 1 97.94 260 LYS A CA 1
ATOM 2030 C C . LYS A 1 260 ? -4.562 -9.188 -22.109 1 97.94 260 LYS A C 1
ATOM 2032 O O . LYS A 1 260 ? -5.691 -8.836 -21.75 1 97.94 260 LYS A O 1
ATOM 2037 N N . THR A 1 261 ? -4.359 -10.133 -22.922 1 97.25 261 THR A N 1
ATOM 2038 C CA . THR A 1 261 ? -5.457 -10.82 -23.594 1 97.25 261 THR A CA 1
ATOM 2039 C C . THR A 1 261 ? -6.371 -11.5 -22.578 1 97.25 261 THR A C 1
ATOM 2041 O O . THR A 1 261 ? -7.598 -11.391 -22.672 1 97.25 261 THR A O 1
ATOM 2044 N N . ILE A 1 262 ? -5.801 -12.148 -21.641 1 97.62 262 ILE A N 1
ATOM 2045 C CA . ILE A 1 262 ? -6.582 -12.875 -20.656 1 97.62 262 ILE A CA 1
ATOM 2046 C C . ILE A 1 262 ? -7.352 -11.891 -19.766 1 97.62 262 ILE A C 1
ATOM 2048 O O . ILE A 1 262 ? -8.562 -12.047 -19.562 1 97.62 262 ILE A O 1
ATOM 2052 N N . LEU A 1 263 ? -6.699 -10.883 -19.234 1 98.06 263 LEU A N 1
ATOM 2053 C CA . LEU A 1 263 ? -7.316 -9.961 -18.297 1 98.06 263 LEU A CA 1
ATOM 2054 C C . LEU A 1 263 ? -8.391 -9.117 -18.984 1 98.06 263 LEU A C 1
ATOM 2056 O O . LEU A 1 263 ? -9.484 -8.93 -18.438 1 98.06 263 LEU A O 1
ATOM 2060 N N . GLU A 1 264 ? -8.102 -8.656 -20.188 1 96.62 264 GLU A N 1
ATOM 2061 C CA . GLU A 1 264 ? -9.102 -7.875 -20.922 1 96.62 264 GLU A CA 1
ATOM 2062 C C . GLU A 1 264 ? -10.281 -8.742 -21.344 1 96.62 264 GLU A C 1
ATOM 2064 O O . GLU A 1 264 ? -11.422 -8.266 -21.375 1 96.62 264 GLU A O 1
ATOM 2069 N N . GLY A 1 265 ? -9.977 -9.961 -21.703 1 95.44 265 GLY A N 1
ATOM 2070 C CA . GLY A 1 265 ? -11.055 -10.883 -22.016 1 95.44 265 GLY A CA 1
ATOM 2071 C C . GLY A 1 265 ? -12.047 -11.039 -20.875 1 95.44 265 GLY A C 1
ATOM 2072 O O . GLY A 1 265 ? -13.258 -10.992 -21.078 1 95.44 265 GLY A O 1
ATOM 2073 N N . PHE A 1 266 ? -11.602 -11.203 -19.734 1 96 266 PHE A N 1
ATOM 2074 C CA . PHE A 1 266 ? -12.438 -11.32 -18.547 1 96 266 PHE A CA 1
ATOM 2075 C C . PHE A 1 266 ? -13.25 -10.047 -18.328 1 96 266 PHE A C 1
ATOM 2077 O O . PHE A 1 266 ? -14.453 -10.109 -18.078 1 96 266 PHE A O 1
ATOM 2084 N N . LEU A 1 267 ? -12.562 -8.914 -18.359 1 95.5 267 LEU A N 1
ATOM 2085 C CA . LEU A 1 267 ? -13.234 -7.648 -18.094 1 95.5 267 LEU A CA 1
ATOM 2086 C C . LEU A 1 267 ? -14.32 -7.375 -19.125 1 95.5 267 LEU A C 1
ATOM 2088 O O . LEU A 1 267 ? -15.367 -6.816 -18.797 1 95.5 267 LEU A O 1
ATOM 2092 N N . SER A 1 268 ? -14.07 -7.707 -20.344 1 93 268 SER A N 1
ATOM 2093 C CA . SER A 1 268 ? -15.055 -7.5 -21.391 1 93 268 SER A CA 1
ATOM 2094 C C . SER A 1 268 ? -16.297 -8.352 -21.156 1 93 268 SER A C 1
ATOM 2096 O O . SER A 1 268 ? -17.406 -7.965 -21.531 1 93 268 SER A O 1
ATOM 2098 N N . GLN A 1 269 ? -16.109 -9.453 -20.516 1 89.69 269 GLN A N 1
ATOM 2099 C CA . GLN A 1 269 ? -17.219 -10.375 -20.281 1 89.69 269 GLN A CA 1
ATOM 2100 C C . GLN A 1 269 ? -17.953 -10.031 -18.984 1 89.69 269 GLN A C 1
ATOM 2102 O O . GLN A 1 269 ? -19.109 -10.406 -18.797 1 89.69 269 GLN A O 1
ATOM 2107 N N . ASN A 1 270 ? -17.328 -9.422 -18.062 1 81.62 270 ASN A N 1
ATOM 2108 C CA . ASN A 1 270 ? -17.891 -9.211 -16.734 1 81.62 270 ASN A CA 1
ATOM 2109 C C . ASN A 1 270 ? -18.188 -7.734 -16.484 1 81.62 270 ASN A C 1
ATOM 2111 O O . ASN A 1 270 ? -18.5 -7.348 -15.359 1 81.62 270 ASN A O 1
ATOM 2115 N N . ASN A 1 271 ? -17.781 -6.715 -17.156 1 70.62 271 ASN A N 1
ATOM 2116 C CA . ASN A 1 271 ? -18.172 -5.316 -17 1 70.62 271 ASN A CA 1
ATOM 2117 C C . ASN A 1 271 ? -19.516 -5.031 -17.688 1 70.62 271 ASN A C 1
ATOM 2119 O O . ASN A 1 271 ? -19.969 -3.891 -17.688 1 70.62 271 ASN A O 1
ATOM 2123 N N . ASN A 1 272 ? -20.203 -6.07 -18.406 1 46.72 272 ASN A N 1
ATOM 2124 C CA . ASN A 1 272 ? -21.531 -5.824 -18.953 1 46.72 272 ASN A CA 1
ATOM 2125 C C . ASN A 1 272 ? -22.609 -5.918 -17.891 1 46.72 272 ASN A C 1
ATOM 2127 O O . ASN A 1 272 ? -22.547 -6.777 -17 1 46.72 272 ASN A O 1
ATOM 2131 N N . MET B 1 1 ? 5.996 38.062 -28.766 1 23.61 1 MET B N 1
ATOM 2132 C CA . MET B 1 1 ? 5.195 38.25 -27.562 1 23.61 1 MET B CA 1
ATOM 2133 C C . MET B 1 1 ? 5.66 37.312 -26.453 1 23.61 1 MET B C 1
ATOM 2135 O O . MET B 1 1 ? 5.566 36.094 -26.578 1 23.61 1 MET B O 1
ATOM 2139 N N . CYS B 1 2 ? 6.664 37.719 -25.641 1 27.97 2 CYS B N 1
ATOM 2140 C CA . CYS B 1 2 ? 7.391 37.062 -24.562 1 27.97 2 CYS B CA 1
ATOM 2141 C C . CYS B 1 2 ? 6.449 36.688 -23.422 1 27.97 2 CYS B C 1
ATOM 2143 O O . CYS B 1 2 ? 5.848 37.562 -22.797 1 27.97 2 CYS B O 1
ATOM 2145 N N . THR B 1 3 ? 5.844 35.5 -23.516 1 30.98 3 THR B N 1
ATOM 2146 C CA . THR B 1 3 ? 5 35 -22.438 1 30.98 3 THR B CA 1
ATOM 2147 C C . THR B 1 3 ? 5.746 35.031 -21.109 1 30.98 3 THR B C 1
ATOM 2149 O O . THR B 1 3 ? 6.812 34.438 -20.969 1 30.98 3 THR B O 1
ATOM 2152 N N . THR B 1 4 ? 5.699 36.125 -20.5 1 29.75 4 THR B N 1
ATOM 2153 C CA . THR B 1 4 ? 6.195 36.219 -19.125 1 29.75 4 THR B CA 1
ATOM 2154 C C . THR B 1 4 ? 5.676 35.094 -18.266 1 29.75 4 THR B C 1
ATOM 2156 O O . THR B 1 4 ? 4.469 34.969 -18.047 1 29.75 4 THR B O 1
ATOM 2159 N N . ALA B 1 5 ? 6.328 34 -18.406 1 38.44 5 ALA B N 1
ATOM 2160 C CA . ALA B 1 5 ? 6.117 33.031 -17.344 1 38.44 5 ALA B CA 1
ATOM 2161 C C . ALA B 1 5 ? 6.098 33.688 -15.977 1 38.44 5 ALA B C 1
ATOM 2163 O O . ALA B 1 5 ? 7.109 34.25 -15.531 1 38.44 5 ALA B O 1
ATOM 2164 N N . TRP B 1 6 ? 5.035 34.312 -15.469 1 32.34 6 TRP B N 1
ATOM 2165 C CA . TRP B 1 6 ? 4.934 34.719 -14.07 1 32.34 6 TRP B CA 1
ATOM 2166 C C . TRP B 1 6 ? 5.48 33.625 -13.156 1 32.34 6 TRP B C 1
ATOM 2168 O O . TRP B 1 6 ? 4.977 32.5 -13.156 1 32.34 6 TRP B O 1
ATOM 2178 N N . ALA B 1 7 ? 6.688 33.625 -12.945 1 44.19 7 ALA B N 1
ATOM 2179 C CA . ALA B 1 7 ? 7.32 32.812 -11.914 1 44.19 7 ALA B CA 1
ATOM 2180 C C . ALA B 1 7 ? 6.543 32.906 -10.602 1 44.19 7 ALA B C 1
ATOM 2182 O O . ALA B 1 7 ? 6.445 33.969 -10 1 44.19 7 ALA B O 1
ATOM 2183 N N . THR B 1 8 ? 5.441 32.125 -10.391 1 54.94 8 THR B N 1
ATOM 2184 C CA . THR B 1 8 ? 4.711 32.094 -9.133 1 54.94 8 THR B CA 1
ATOM 2185 C C . THR B 1 8 ? 5.676 32.094 -7.945 1 54.94 8 THR B C 1
ATOM 2187 O O . THR B 1 8 ? 6.582 31.266 -7.875 1 54.94 8 THR B O 1
ATOM 2190 N N . ALA B 1 9 ? 5.816 33.156 -7.258 1 62.38 9 ALA B N 1
ATOM 2191 C CA . ALA B 1 9 ? 6.715 33.406 -6.125 1 62.38 9 ALA B CA 1
ATOM 2192 C C . ALA B 1 9 ? 6.527 32.344 -5.047 1 62.38 9 ALA B C 1
ATOM 2194 O O . ALA B 1 9 ? 5.406 31.891 -4.805 1 62.38 9 ALA B O 1
ATOM 2195 N N . GLN B 1 10 ? 7.637 31.719 -4.609 1 77.19 10 GLN B N 1
ATOM 2196 C CA . GLN B 1 10 ? 7.629 30.781 -3.482 1 77.19 10 GLN B CA 1
ATOM 2197 C C . GLN B 1 10 ? 6.957 31.406 -2.262 1 77.19 10 GLN B C 1
ATOM 2199 O O . GLN B 1 10 ? 7.25 32.531 -1.897 1 77.19 10 GLN B O 1
ATOM 2204 N N . PRO B 1 11 ? 5.988 30.672 -1.867 1 84.12 11 PRO B N 1
ATOM 2205 C CA . PRO B 1 11 ? 5.359 31.203 -0.652 1 84.12 11 PRO B CA 1
ATOM 2206 C C . PRO B 1 11 ? 6.348 31.359 0.502 1 84.12 11 PRO B C 1
ATOM 2208 O O . PRO B 1 11 ? 7.309 30.578 0.606 1 84.12 11 PRO B O 1
ATOM 2211 N N . VAL B 1 12 ? 6.145 32.406 1.23 1 88.31 12 VAL B N 1
ATOM 2212 C CA . VAL B 1 12 ? 6.969 32.594 2.414 1 88.31 12 VAL B CA 1
ATOM 2213 C C . VAL B 1 12 ? 6.68 31.531 3.449 1 88.31 12 VAL B C 1
ATOM 2215 O O . VAL B 1 12 ? 5.52 31.203 3.705 1 88.31 12 VAL B O 1
ATOM 2218 N N . ILE B 1 13 ? 7.688 30.859 4.004 1 95.12 13 ILE B N 1
ATOM 2219 C CA . ILE B 1 13 ? 7.582 29.844 5.039 1 95.12 13 ILE B CA 1
ATOM 2220 C C . ILE B 1 13 ? 7.801 30.484 6.414 1 95.12 13 ILE B C 1
ATOM 2222 O O . ILE B 1 13 ? 8.938 30.781 6.793 1 95.12 13 ILE B O 1
ATOM 2226 N N . LYS B 1 14 ? 6.738 30.734 7.082 1 95.62 14 LYS B N 1
ATOM 2227 C CA . LYS B 1 14 ? 6.762 31.391 8.383 1 95.62 14 LYS B CA 1
ATOM 2228 C C . LYS B 1 14 ? 5.73 30.781 9.328 1 95.62 14 LYS B C 1
ATOM 2230 O O . LYS B 1 14 ? 4.773 31.453 9.727 1 95.62 14 LYS B O 1
ATOM 2235 N N . PRO B 1 15 ? 5.988 29.547 9.719 1 96.81 15 PRO B N 1
ATOM 2236 C CA . PRO B 1 15 ? 5.031 28.891 10.617 1 96.81 15 PRO B CA 1
ATOM 2237 C C . PRO B 1 15 ? 4.934 29.578 11.977 1 96.81 15 PRO B C 1
ATOM 2239 O O . PRO B 1 15 ? 5.891 30.219 12.422 1 96.81 15 PRO B O 1
ATOM 2242 N N . PRO B 1 16 ? 3.793 29.531 12.609 1 96.5 16 PRO B N 1
ATOM 2243 C CA . PRO B 1 16 ? 3.717 29.984 14 1 96.5 16 PRO B CA 1
ATOM 2244 C C . PRO B 1 16 ? 4.574 29.156 14.945 1 96.5 16 PRO B C 1
ATOM 2246 O O . PRO B 1 16 ? 5.109 28.125 14.547 1 96.5 16 PRO B O 1
ATOM 2249 N N . LYS B 1 17 ? 4.766 29.719 16.141 1 95.94 17 LYS B N 1
ATOM 2250 C CA . LYS B 1 17 ? 5.477 28.969 17.172 1 95.94 17 LYS B CA 1
ATOM 2251 C C . LYS B 1 17 ? 4.766 27.656 17.484 1 95.94 17 LYS B C 1
ATOM 2253 O O . LYS B 1 17 ? 3.539 27.562 17.375 1 95.94 17 LYS B O 1
ATOM 2258 N N . GLY B 1 18 ? 5.629 26.641 17.875 1 98.19 18 GLY B N 1
ATOM 2259 C CA . GLY B 1 18 ? 5.051 25.406 18.391 1 98.19 18 GLY B CA 1
ATOM 2260 C C . GLY B 1 18 ? 5.254 24.219 17.469 1 98.19 18 GLY B C 1
ATOM 2261 O O . GLY B 1 18 ? 6.098 24.266 16.562 1 98.19 18 GLY B O 1
ATOM 2262 N N . ARG B 1 19 ? 4.508 23.172 17.828 1 98.75 19 ARG B N 1
ATOM 2263 C CA . ARG B 1 19 ? 4.578 21.875 17.172 1 98.75 19 ARG B CA 1
ATOM 2264 C C . ARG B 1 19 ? 3.264 21.531 16.469 1 98.75 19 ARG B C 1
ATOM 2266 O O . ARG B 1 19 ? 2.264 22.234 16.656 1 98.75 19 ARG B O 1
ATOM 2273 N N . ILE B 1 20 ? 3.357 20.531 15.656 1 98.81 20 ILE B N 1
ATOM 2274 C CA . ILE B 1 20 ? 2.168 20.156 14.906 1 98.81 20 ILE B CA 1
ATOM 2275 C C . ILE B 1 20 ? 1.912 18.656 15.07 1 98.81 20 ILE B C 1
ATOM 2277 O O . ILE B 1 20 ? 2.852 17.875 15.234 1 98.81 20 ILE B O 1
ATOM 2281 N N . ALA B 1 21 ? 0.671 18.25 15.203 1 98.94 21 ALA B N 1
ATOM 2282 C CA . ALA B 1 21 ? 0.161 16.875 15.164 1 98.94 21 ALA B CA 1
ATOM 2283 C C . ALA B 1 21 ? -0.864 16.703 14.047 1 98.94 21 ALA B C 1
ATOM 2285 O O . ALA B 1 21 ? -1.646 17.625 13.773 1 98.94 21 ALA B O 1
ATOM 2286 N N . ILE B 1 22 ? -0.887 15.578 13.383 1 98.88 22 ILE B N 1
ATOM 2287 C CA . ILE B 1 22 ? -1.819 15.328 12.289 1 98.88 22 ILE B CA 1
ATOM 2288 C C . ILE B 1 22 ? -2.615 14.055 12.562 1 98.88 22 ILE B C 1
ATOM 2290 O O . ILE B 1 22 ? -2.035 13 12.844 1 98.88 22 ILE B O 1
ATOM 2294 N N . ILE B 1 23 ? -3.891 14.172 12.57 1 98.56 23 ILE B N 1
ATOM 2295 C CA . ILE B 1 23 ? -4.812 13.047 12.68 1 98.56 23 ILE B CA 1
ATOM 2296 C C . ILE B 1 23 ? -5.578 12.875 11.367 1 98.56 23 ILE B C 1
ATOM 2298 O O . ILE B 1 23 ? -6.469 13.664 11.055 1 98.56 23 ILE B O 1
ATOM 2302 N N . ALA B 1 24 ? -5.203 11.828 10.641 1 97.69 24 ALA B N 1
ATOM 2303 C CA . ALA B 1 24 ? -5.746 11.633 9.297 1 97.69 24 ALA B CA 1
ATOM 2304 C C . ALA B 1 24 ? -6.668 10.414 9.25 1 97.69 24 ALA B C 1
ATOM 2306 O O . ALA B 1 24 ? -6.566 9.523 10.094 1 97.69 24 ALA B O 1
ATOM 2307 N N . ASP B 1 25 ? -7.551 10.438 8.391 1 94.62 25 ASP B N 1
ATOM 2308 C CA . ASP B 1 25 ? -8.359 9.25 8.117 1 94.62 25 ASP B CA 1
ATOM 2309 C C . ASP B 1 25 ? -7.844 8.508 6.887 1 94.62 25 ASP B C 1
ATOM 2311 O O . ASP B 1 25 ? -6.637 8.312 6.734 1 94.62 25 ASP B O 1
ATOM 2315 N N . GLY B 1 26 ? -8.562 8.148 5.918 1 90.56 26 GLY B N 1
ATOM 2316 C CA . GLY B 1 26 ? -8.188 7.395 4.73 1 90.56 26 GLY B CA 1
ATOM 2317 C C . GLY B 1 26 ? -8.758 5.988 4.711 1 90.56 26 GLY B C 1
ATOM 2318 O O . GLY B 1 26 ? -8.805 5.348 3.658 1 90.56 26 GLY B O 1
ATOM 2319 N N . ASN B 1 27 ? -9.094 5.551 5.906 1 88.88 27 ASN B N 1
ATOM 2320 C CA . ASN B 1 27 ? -9.719 4.238 6 1 88.88 27 ASN B CA 1
ATOM 2321 C C . ASN B 1 27 ? -11.219 4.305 5.695 1 88.88 27 ASN B C 1
ATOM 2323 O O . ASN B 1 27 ? -11.789 3.35 5.172 1 88.88 27 ASN B O 1
ATOM 2327 N N . SER B 1 28 ? -11.891 5.301 6.133 1 81.75 28 SER B N 1
ATOM 2328 C CA . SER B 1 28 ? -13.328 5.473 5.914 1 81.75 28 SER B CA 1
ATOM 2329 C C . SER B 1 28 ? -13.766 6.906 6.203 1 81.75 28 SER B C 1
ATOM 2331 O O . SER B 1 28 ? -13.281 7.527 7.156 1 81.75 28 SER B O 1
ATOM 2333 N N . PRO B 1 29 ? -14.719 7.418 5.48 1 78.94 29 PRO B N 1
ATOM 2334 C CA . PRO B 1 29 ? -15.484 7.066 4.281 1 78.94 29 PRO B CA 1
ATOM 2335 C C . PRO B 1 29 ? -14.727 7.371 2.992 1 78.94 29 PRO B C 1
ATOM 2337 O O . PRO B 1 29 ? -15.047 6.816 1.938 1 78.94 29 PRO B O 1
ATOM 2340 N N . ASP B 1 30 ? -13.695 8.25 3.096 1 85.94 30 ASP B N 1
ATOM 2341 C CA . ASP B 1 30 ? -13.07 8.562 1.817 1 85.94 30 ASP B CA 1
ATOM 2342 C C . ASP B 1 30 ? -11.562 8.336 1.876 1 85.94 30 ASP B C 1
ATOM 2344 O O . ASP B 1 30 ? -10.945 8.461 2.939 1 85.94 30 ASP B O 1
ATOM 2348 N N . PRO B 1 31 ? -10.961 7.961 0.806 1 92.5 31 PRO B N 1
ATOM 2349 C CA . PRO B 1 31 ? -9.547 7.566 0.768 1 92.5 31 PRO B CA 1
ATOM 2350 C C . PRO B 1 31 ? -8.617 8.734 0.47 1 92.5 31 PRO B C 1
ATOM 2352 O O . PRO B 1 31 ? -7.422 8.531 0.244 1 92.5 31 PRO B O 1
ATOM 2355 N N . ASP B 1 32 ? -9.07 9.984 0.524 1 94.06 32 ASP B N 1
ATOM 2356 C CA . ASP B 1 32 ? -8.305 11.094 -0.032 1 94.06 32 ASP B CA 1
ATOM 2357 C C . ASP B 1 32 ? -7.059 11.375 0.803 1 94.06 32 ASP B C 1
ATOM 2359 O O . ASP B 1 32 ? -6.109 12 0.322 1 94.06 32 ASP B O 1
ATOM 2363 N N . ASP B 1 33 ? -6.973 10.844 2.008 1 96.69 33 ASP B N 1
ATOM 2364 C CA . ASP B 1 33 ? -5.816 11.102 2.859 1 96.69 33 ASP B CA 1
ATOM 2365 C C . ASP B 1 33 ? -4.629 10.234 2.449 1 96.69 33 ASP B C 1
ATOM 2367 O O . ASP B 1 33 ? -3.521 10.406 2.963 1 96.69 33 ASP B O 1
ATOM 2371 N N . LEU B 1 34 ? -4.848 9.312 1.488 1 97.62 34 LEU B N 1
ATOM 2372 C CA . LEU B 1 34 ? -3.676 8.734 0.844 1 97.62 34 LEU B CA 1
ATOM 2373 C C . LEU B 1 34 ? -2.816 9.82 0.201 1 97.62 34 LEU B C 1
ATOM 2375 O O . LEU B 1 34 ? -1.624 9.922 0.497 1 97.62 34 LEU B O 1
ATOM 2379 N N . GLY B 1 35 ? -3.461 10.641 -0.639 1 97.88 35 GLY B N 1
ATOM 2380 C CA . GLY B 1 35 ? -2.768 11.781 -1.222 1 97.88 35 GLY B CA 1
ATOM 2381 C C . GLY B 1 35 ? -2.463 12.867 -0.214 1 97.88 35 GLY B C 1
ATOM 2382 O O . GLY B 1 35 ? -1.37 13.445 -0.221 1 97.88 35 GLY B O 1
ATOM 2383 N N . GLY B 1 36 ? -3.396 13.148 0.681 1 98.31 36 GLY B N 1
ATOM 2384 C CA . GLY B 1 36 ? -3.201 14.164 1.707 1 98.31 36 GLY B CA 1
ATOM 2385 C C . GLY B 1 36 ? -2.004 13.891 2.598 1 98.31 36 GLY B C 1
ATOM 2386 O O . GLY B 1 36 ? -1.246 14.805 2.926 1 98.31 36 GLY B O 1
ATOM 2387 N N . THR B 1 37 ? -1.838 12.641 3.021 1 98.75 37 THR B N 1
ATOM 2388 C CA . THR B 1 37 ? -0.717 12.219 3.855 1 98.75 37 THR B CA 1
ATOM 2389 C C . THR B 1 37 ? 0.605 12.398 3.115 1 98.75 37 THR B C 1
ATOM 2391 O O . THR B 1 37 ? 1.551 12.984 3.656 1 98.75 37 THR B O 1
ATOM 2394 N N . ALA B 1 38 ? 0.705 11.945 1.866 1 98.69 38 ALA B N 1
ATOM 2395 C CA . ALA B 1 38 ? 1.931 12.062 1.081 1 98.69 38 ALA B CA 1
ATOM 2396 C C . ALA B 1 38 ? 2.35 13.523 0.923 1 98.69 38 ALA B C 1
ATOM 2398 O O . ALA B 1 38 ? 3.508 13.867 1.161 1 98.69 38 ALA B O 1
ATOM 2399 N N . ILE B 1 39 ? 1.399 14.367 0.637 1 98.88 39 ILE B N 1
ATOM 2400 C CA . ILE B 1 39 ? 1.69 15.773 0.404 1 98.88 39 ILE B CA 1
ATOM 2401 C C . ILE B 1 39 ? 2.047 16.453 1.724 1 98.88 39 ILE B C 1
ATOM 2403 O O . ILE B 1 39 ? 2.971 17.266 1.78 1 98.88 39 ILE B O 1
ATOM 2407 N N . SER B 1 40 ? 1.348 16.156 2.814 1 98.88 40 SER B N 1
ATOM 2408 C CA . SER B 1 40 ? 1.622 16.75 4.113 1 98.88 40 SER B CA 1
ATOM 2409 C C . SER B 1 40 ? 3.053 16.484 4.559 1 98.88 40 SER B C 1
ATOM 2411 O O . SER B 1 40 ? 3.77 17.406 4.965 1 98.88 40 SER B O 1
ATOM 2413 N N . LEU B 1 41 ? 3.486 15.242 4.465 1 98.88 41 LEU B N 1
ATOM 2414 C CA . LEU B 1 41 ? 4.832 14.867 4.891 1 98.88 41 LEU B CA 1
ATOM 2415 C C . LEU B 1 41 ? 5.883 15.492 3.98 1 98.88 41 LEU B C 1
ATOM 2417 O O . LEU B 1 41 ? 6.906 15.984 4.457 1 98.88 41 LEU B O 1
ATOM 2421 N N . ALA B 1 42 ? 5.629 15.484 2.688 1 98.81 42 ALA B N 1
ATOM 2422 C CA . ALA B 1 42 ? 6.559 16.078 1.735 1 98.81 42 ALA B CA 1
ATOM 2423 C C . ALA B 1 42 ? 6.723 17.578 1.999 1 98.81 42 ALA B C 1
ATOM 2425 O O . ALA B 1 42 ? 7.836 18.109 1.963 1 98.81 42 ALA B O 1
ATOM 2426 N N . LEU B 1 43 ? 5.59 18.25 2.299 1 98.81 43 LEU B N 1
ATOM 2427 C CA . LEU B 1 43 ? 5.629 19.672 2.572 1 98.81 43 LEU B CA 1
ATOM 2428 C C . LEU B 1 43 ? 6.438 19.969 3.83 1 98.81 43 LEU B C 1
ATOM 2430 O O . LEU B 1 43 ? 7.262 20.891 3.844 1 98.81 43 LEU B O 1
ATOM 2434 N N . LEU B 1 44 ? 6.207 19.219 4.855 1 98.88 44 LEU B N 1
ATOM 2435 C CA . LEU B 1 44 ? 6.934 19.438 6.102 1 98.88 44 LEU B CA 1
ATOM 2436 C C . LEU B 1 44 ? 8.438 19.266 5.891 1 98.88 44 LEU B C 1
ATOM 2438 O O . LEU B 1 44 ? 9.227 20.078 6.367 1 98.88 44 LEU B O 1
ATOM 2442 N N . ARG B 1 45 ? 8.805 18.25 5.152 1 98.62 45 ARG B N 1
ATOM 2443 C CA . ARG B 1 45 ? 10.227 18.047 4.875 1 98.62 45 ARG B CA 1
ATOM 2444 C C . ARG B 1 45 ? 10.773 19.156 3.994 1 98.62 45 ARG B C 1
ATOM 2446 O O . ARG B 1 45 ? 11.852 19.688 4.254 1 98.62 45 ARG B O 1
ATOM 2453 N N . ALA B 1 46 ? 10.055 19.484 2.973 1 98.31 46 ALA B N 1
ATOM 2454 C CA . ALA B 1 46 ? 10.508 20.469 1.986 1 98.31 46 ALA B CA 1
ATOM 2455 C C . ALA B 1 46 ? 10.727 21.828 2.631 1 98.31 46 ALA B C 1
ATOM 2457 O O . ALA B 1 46 ? 11.461 22.672 2.096 1 98.31 46 ALA B O 1
ATOM 2458 N N . THR B 1 47 ? 10.141 22.078 3.777 1 98 47 THR B N 1
ATOM 2459 C CA . THR B 1 47 ? 10.242 23.375 4.43 1 98 47 THR B CA 1
ATOM 2460 C C . THR B 1 47 ? 11.031 23.266 5.734 1 98 47 THR B C 1
ATOM 2462 O O . THR B 1 47 ? 10.992 24.172 6.566 1 98 47 THR B O 1
ATOM 2465 N N . SER B 1 48 ? 11.633 22.109 5.961 1 97.62 48 SER B N 1
ATOM 2466 C CA . SER B 1 48 ? 12.508 21.828 7.098 1 97.62 48 SER B CA 1
ATOM 2467 C C . SER B 1 48 ? 11.75 21.922 8.414 1 97.62 48 SER B C 1
ATOM 2469 O O . SER B 1 48 ? 12.266 22.453 9.406 1 97.62 48 SER B O 1
ATOM 2471 N N . LEU B 1 49 ? 10.523 21.422 8.398 1 98.38 49 LEU B N 1
ATOM 2472 C CA . LEU B 1 49 ? 9.695 21.5 9.594 1 98.38 49 LEU B CA 1
ATOM 2473 C C . LEU B 1 49 ? 9.297 20.109 10.078 1 98.38 49 LEU B C 1
ATOM 2475 O O . LEU B 1 49 ? 8.445 19.984 10.961 1 98.38 49 LEU B O 1
ATOM 2479 N N . GLU B 1 50 ? 9.93 19.109 9.508 1 98.25 50 GLU B N 1
ATOM 2480 C CA . GLU B 1 50 ? 9.586 17.734 9.836 1 98.25 50 GLU B CA 1
ATOM 2481 C C . GLU B 1 50 ? 9.82 17.438 11.312 1 98.25 50 GLU B C 1
ATOM 2483 O O . GLU B 1 50 ? 9.102 16.625 11.906 1 98.25 50 GLU B O 1
ATOM 2488 N N . SER B 1 51 ? 10.805 18.109 11.938 1 98.12 51 SER B N 1
ATOM 2489 C CA . SER B 1 51 ? 11.133 17.844 13.336 1 98.12 51 SER B CA 1
ATOM 2490 C C . SER B 1 51 ? 10.062 18.406 14.266 1 98.12 51 SER B C 1
ATOM 2492 O O . SER B 1 51 ? 10.016 18.047 15.445 1 98.12 51 SER B O 1
ATOM 2494 N N . ARG B 1 52 ? 9.234 19.25 13.719 1 98.44 52 ARG B N 1
ATOM 2495 C CA . ARG B 1 52 ? 8.18 19.844 14.547 1 98.44 52 ARG B CA 1
ATOM 2496 C C . ARG B 1 52 ? 6.926 18.984 14.531 1 98.44 52 ARG B C 1
ATOM 2498 O O . ARG B 1 52 ? 5.98 19.234 15.273 1 98.44 52 ARG B O 1
ATOM 2505 N N . LEU B 1 53 ? 6.844 18 13.648 1 98.88 53 LEU B N 1
ATOM 2506 C CA . LEU B 1 53 ? 5.77 17.016 13.688 1 98.88 53 LEU B CA 1
ATOM 2507 C C . LEU B 1 53 ? 5.973 16.031 14.844 1 98.88 53 LEU B C 1
ATOM 2509 O O . LEU B 1 53 ? 6.879 15.203 14.805 1 98.88 53 LEU B O 1
ATOM 2513 N N . VAL B 1 54 ? 5.062 16.078 15.797 1 98.88 54 VAL B N 1
ATOM 2514 C CA . VAL B 1 54 ? 5.348 15.352 17.031 1 98.88 54 VAL B CA 1
ATOM 2515 C C . VAL B 1 54 ? 4.367 14.188 17.188 1 98.88 54 VAL B C 1
ATOM 2517 O O . VAL B 1 54 ? 4.492 13.383 18.109 1 98.88 54 VAL B O 1
ATOM 2520 N N . HIS B 1 55 ? 3.352 14.164 16.344 1 98.88 55 HIS B N 1
ATOM 2521 C CA . HIS B 1 55 ? 2.391 13.07 16.297 1 98.88 55 HIS B CA 1
ATOM 2522 C C . HIS B 1 55 ? 1.8 12.906 14.906 1 98.88 55 HIS B C 1
ATOM 2524 O O . HIS B 1 55 ? 1.499 13.898 14.234 1 98.88 55 HIS B O 1
ATOM 2530 N N . TYR B 1 56 ? 1.707 11.734 14.453 1 98.88 56 TYR B N 1
ATOM 2531 C CA . TYR B 1 56 ? 0.939 11.414 13.25 1 98.88 56 TYR B CA 1
ATOM 2532 C C . TYR B 1 56 ? 0.172 10.109 13.43 1 98.88 56 TYR B C 1
ATOM 2534 O O . TYR B 1 56 ? 0.751 9.086 13.805 1 98.88 56 TYR B O 1
ATOM 2542 N N . SER B 1 57 ? -1.097 10.164 13.188 1 98.75 57 SER B N 1
ATOM 2543 C CA . SER B 1 57 ? -1.907 8.945 13.141 1 98.75 57 SER B CA 1
ATOM 2544 C C . SER B 1 57 ? -2.84 8.953 11.938 1 98.75 57 SER B C 1
ATOM 2546 O O . SER B 1 57 ? -3.248 10.016 11.461 1 98.75 57 SER B O 1
ATOM 2548 N N . HIS B 1 58 ? -3.08 7.762 11.406 1 98.19 58 HIS B N 1
ATOM 2549 C CA . HIS B 1 58 ? -4.027 7.574 10.312 1 98.19 58 HIS B CA 1
ATOM 2550 C C . HIS B 1 58 ? -5.145 6.613 10.711 1 98.19 58 HIS B C 1
ATOM 2552 O O . HIS B 1 58 ? -5.117 6.039 11.805 1 98.19 58 HIS B O 1
ATOM 2558 N N . SER B 1 59 ? -6.184 6.488 9.875 1 97.38 59 SER B N 1
ATOM 2559 C CA . SER B 1 59 ? -7.309 5.578 10.055 1 97.38 59 SER B CA 1
ATOM 2560 C C . SER B 1 59 ? -8.078 5.898 11.336 1 97.38 59 SER B C 1
ATOM 2562 O O . SER B 1 59 ? -8.312 5.016 12.164 1 97.38 59 SER B O 1
ATOM 2564 N N . CYS B 1 60 ? -8.438 7.18 11.422 1 97.12 60 CYS B N 1
ATOM 2565 C CA . CYS B 1 60 ? -9.008 7.637 12.68 1 97.12 60 CYS B CA 1
ATOM 2566 C C . CYS B 1 60 ? -10.523 7.43 12.695 1 97.12 60 CYS B C 1
ATOM 2568 O O . CYS B 1 60 ? -11.188 7.762 13.672 1 97.12 60 CYS B O 1
ATOM 2570 N N . ASP B 1 61 ? -11.141 6.984 11.578 1 95.44 61 ASP B N 1
ATOM 2571 C CA . ASP B 1 61 ? -12.516 6.504 11.648 1 95.44 61 ASP B CA 1
ATOM 2572 C C . ASP B 1 61 ? -12.602 5.199 12.43 1 95.44 61 ASP B C 1
ATOM 2574 O O . ASP B 1 61 ? -12.359 4.121 11.891 1 95.44 61 ASP B O 1
ATOM 2578 N N . LEU B 1 62 ? -13.094 5.258 13.641 1 96.19 62 LEU B N 1
ATOM 2579 C CA . LEU B 1 62 ? -12.961 4.16 14.594 1 96.19 62 LEU B CA 1
ATOM 2580 C C . LEU B 1 62 ? -14.117 3.18 14.453 1 96.19 62 LEU B C 1
ATOM 2582 O O . LEU B 1 62 ? -14.016 2.023 14.867 1 96.19 62 LEU B O 1
ATOM 2586 N N . VAL B 1 63 ? -15.258 3.664 13.969 1 95.12 63 VAL B N 1
ATOM 2587 C CA . VAL B 1 63 ? -16.422 2.811 13.742 1 95.12 63 VAL B CA 1
ATOM 2588 C C . VAL B 1 63 ? -16.656 2.666 12.234 1 95.12 63 VAL B C 1
ATOM 2590 O O . VAL B 1 63 ? -16.969 3.645 11.555 1 95.12 63 VAL B O 1
ATOM 2593 N N . ARG B 1 64 ? -16.484 1.436 11.773 1 91.19 64 ARG B N 1
ATOM 2594 C CA . ARG B 1 64 ? -16.656 1.188 10.344 1 91.19 64 ARG B CA 1
ATOM 2595 C C . ARG B 1 64 ? -18.094 1.432 9.906 1 91.19 64 ARG B C 1
ATOM 2597 O O . ARG B 1 64 ? -19.031 1 10.578 1 91.19 64 ARG B O 1
ATOM 2604 N N . VAL B 1 65 ? -18.266 2.109 8.844 1 87.06 65 VAL B N 1
ATOM 2605 C CA . VAL B 1 65 ? -19.609 2.35 8.312 1 87.06 65 VAL B CA 1
ATOM 2606 C C . VAL B 1 65 ? -20 1.216 7.371 1 87.06 65 VAL B C 1
ATOM 2608 O O . VAL B 1 65 ? -19.141 0.534 6.812 1 87.06 65 VAL B O 1
ATOM 2611 N N . ASN B 1 66 ? -21.234 1.011 7.035 1 86.25 66 ASN B N 1
ATOM 2612 C CA . ASN B 1 66 ? -21.766 -0.128 6.297 1 86.25 66 ASN B CA 1
ATOM 2613 C C . ASN B 1 66 ? -21.281 -0.133 4.848 1 86.25 66 ASN B C 1
ATOM 2615 O O . ASN B 1 66 ? -21.125 -1.196 4.246 1 86.25 66 ASN B O 1
ATOM 2619 N N . ARG B 1 67 ? -21.031 0.968 4.371 1 84.5 67 ARG B N 1
ATOM 2620 C CA . ARG B 1 67 ? -20.688 1.051 2.959 1 84.5 67 ARG B CA 1
ATOM 2621 C C . ARG B 1 67 ? -19.25 0.588 2.723 1 84.5 67 ARG B C 1
ATOM 2623 O O . ARG B 1 67 ? -18.844 0.359 1.582 1 84.5 67 ARG B O 1
ATOM 2630 N N . ILE B 1 68 ? -18.562 0.455 3.748 1 89.31 68 ILE B N 1
ATOM 2631 C CA . ILE B 1 68 ? -17.203 -0.058 3.668 1 89.31 68 ILE B CA 1
ATOM 2632 C C . ILE B 1 68 ? -17.156 -1.497 4.176 1 89.31 68 ILE B C 1
ATOM 2634 O O . ILE B 1 68 ? -17.484 -1.763 5.336 1 89.31 68 ILE B O 1
ATOM 2638 N N . SER B 1 69 ? -16.797 -2.393 3.32 1 91.38 69 SER B N 1
ATOM 2639 C CA . SER B 1 69 ? -16.672 -3.783 3.742 1 91.38 69 SER B CA 1
ATOM 2640 C C . SER B 1 69 ? -15.469 -3.971 4.672 1 91.38 69 SER B C 1
ATOM 2642 O O . SER B 1 69 ? -14.578 -3.125 4.719 1 91.38 69 SER B O 1
ATOM 2644 N N . GLU B 1 70 ? -15.523 -5.035 5.445 1 91.81 70 GLU B N 1
ATOM 2645 C CA . GLU B 1 70 ? -14.383 -5.371 6.297 1 91.81 70 GLU B CA 1
ATOM 2646 C C . GLU B 1 70 ? -13.102 -5.484 5.48 1 91.81 70 GLU B C 1
ATOM 2648 O O . GLU B 1 70 ? -12.039 -5.02 5.906 1 91.81 70 GLU B O 1
ATOM 2653 N N . ALA B 1 71 ? -13.148 -6.102 4.289 1 91.81 71 ALA B N 1
ATOM 2654 C CA . ALA B 1 71 ? -11.992 -6.27 3.416 1 91.81 71 ALA B CA 1
ATOM 2655 C C . ALA B 1 71 ? -11.461 -4.922 2.943 1 91.81 71 ALA B C 1
ATOM 2657 O O . ALA B 1 71 ? -10.25 -4.711 2.883 1 91.81 71 ALA B O 1
ATOM 2658 N N . ALA B 1 72 ? -12.359 -4.039 2.613 1 92.56 72 ALA B N 1
ATOM 2659 C CA . ALA B 1 72 ? -11.961 -2.701 2.182 1 92.56 72 ALA B CA 1
ATOM 2660 C C . ALA B 1 72 ? -11.289 -1.936 3.316 1 92.56 72 ALA B C 1
ATOM 2662 O O . ALA B 1 72 ? -10.32 -1.208 3.092 1 92.56 72 ALA B O 1
ATOM 2663 N N . GLU B 1 73 ? -11.812 -2.121 4.5 1 92.88 73 GLU B N 1
ATOM 2664 C CA . GLU B 1 73 ? -11.219 -1.497 5.68 1 92.88 73 GLU B CA 1
ATOM 2665 C C . GLU B 1 73 ? -9.789 -1.976 5.898 1 92.88 73 GLU B C 1
ATOM 2667 O O . GLU B 1 73 ? -8.883 -1.164 6.094 1 92.88 73 GLU B O 1
ATOM 2672 N N . TYR B 1 74 ? -9.617 -3.213 5.836 1 91.81 74 TYR B N 1
ATOM 2673 C CA . TYR B 1 74 ? -8.297 -3.801 6.051 1 91.81 74 TYR B CA 1
ATOM 2674 C C . TYR B 1 74 ? -7.301 -3.312 5.008 1 91.81 74 TYR B C 1
ATOM 2676 O O . TYR B 1 74 ? -6.184 -2.916 5.344 1 91.81 74 TYR B O 1
ATOM 2684 N N . GLU B 1 75 ? -7.68 -3.334 3.789 1 93.19 75 GLU B N 1
ATOM 2685 C CA . GLU B 1 75 ? -6.836 -2.889 2.682 1 93.19 75 GLU B CA 1
ATOM 2686 C C . GLU B 1 75 ? -6.398 -1.439 2.869 1 93.19 75 GLU B C 1
ATOM 2688 O O . GLU B 1 75 ? -5.246 -1.095 2.605 1 93.19 75 GLU B O 1
ATOM 2693 N N . ARG B 1 76 ? -7.277 -0.621 3.301 1 95.5 76 ARG B N 1
ATOM 2694 C CA . ARG B 1 76 ? -7.016 0.811 3.402 1 95.5 76 ARG B CA 1
ATOM 2695 C C . ARG B 1 76 ? -6.047 1.111 4.539 1 95.5 76 ARG B C 1
ATOM 2697 O O . ARG B 1 76 ? -5.27 2.068 4.469 1 95.5 76 ARG B O 1
ATOM 2704 N N . HIS B 1 77 ? -6.094 0.282 5.566 1 96.38 77 HIS B N 1
ATOM 2705 C CA . HIS B 1 77 ? -5.086 0.428 6.613 1 96.38 77 HIS B CA 1
ATOM 2706 C C . HIS B 1 77 ? -3.684 0.203 6.062 1 96.38 77 HIS B C 1
ATOM 2708 O O . HIS B 1 77 ? -2.762 0.967 6.363 1 96.38 77 HIS B O 1
ATOM 2714 N N . ALA B 1 78 ? -3.551 -0.795 5.246 1 96.12 78 ALA B N 1
ATOM 2715 C CA . ALA B 1 78 ? -2.258 -1.064 4.621 1 96.12 78 ALA B CA 1
ATOM 2716 C C . ALA B 1 78 ? -1.863 0.059 3.666 1 96.12 78 ALA B C 1
ATOM 2718 O O . ALA B 1 78 ? -0.694 0.448 3.604 1 96.12 78 ALA B O 1
ATOM 2719 N N . MET B 1 79 ? -2.799 0.592 2.918 1 96.75 79 MET B N 1
ATOM 2720 C CA . MET B 1 79 ? -2.555 1.688 1.985 1 96.75 79 MET B CA 1
ATOM 2721 C C . MET B 1 79 ? -2.076 2.934 2.723 1 96.75 79 MET B C 1
ATOM 2723 O O . MET B 1 79 ? -1.126 3.59 2.293 1 96.75 79 MET B O 1
ATOM 2727 N N . MET B 1 80 ? -2.723 3.201 3.801 1 98.19 80 MET B N 1
ATOM 2728 C CA . MET B 1 80 ? -2.348 4.387 4.566 1 98.19 80 MET B CA 1
ATOM 2729 C C . MET B 1 80 ? -0.959 4.227 5.176 1 98.19 80 MET B C 1
ATOM 2731 O O . MET B 1 80 ? -0.178 5.18 5.207 1 98.19 80 MET B O 1
ATOM 2735 N N . GLN B 1 81 ? -0.698 3.055 5.684 1 97.69 81 GLN B N 1
ATOM 2736 C CA . GLN B 1 81 ? 0.646 2.814 6.199 1 97.69 81 GLN B CA 1
ATOM 2737 C C . GLN B 1 81 ? 1.692 2.971 5.102 1 97.69 81 GLN B C 1
ATOM 2739 O O . GLN B 1 81 ? 2.775 3.512 5.34 1 97.69 81 GLN B O 1
ATOM 2744 N N . THR B 1 82 ? 1.395 2.51 3.916 1 96.94 82 THR B N 1
ATOM 2745 C CA . THR B 1 82 ? 2.262 2.691 2.758 1 96.94 82 THR B CA 1
ATOM 2746 C C . THR B 1 82 ? 2.49 4.176 2.48 1 96.94 82 THR B C 1
ATOM 2748 O O . THR B 1 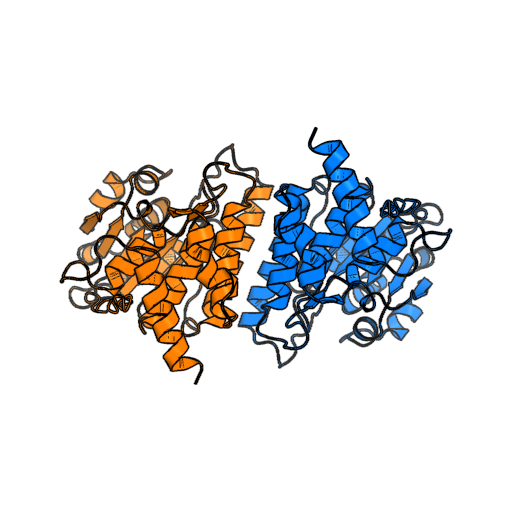82 ? 3.623 4.602 2.246 1 96.94 82 THR B O 1
ATOM 2751 N N . ALA B 1 83 ? 1.425 4.953 2.525 1 97.94 83 ALA B N 1
ATOM 2752 C CA . ALA B 1 83 ? 1.536 6.387 2.279 1 97.94 83 ALA B CA 1
ATOM 2753 C C . ALA B 1 83 ? 2.441 7.051 3.312 1 97.94 83 ALA B C 1
ATOM 2755 O O . ALA B 1 83 ? 3.285 7.883 2.965 1 97.94 83 ALA B O 1
ATOM 2756 N N . CYS B 1 84 ? 2.307 6.645 4.574 1 98.25 84 CYS B N 1
ATOM 2757 C CA . CYS B 1 84 ? 3.104 7.219 5.652 1 98.25 84 CYS B CA 1
ATOM 2758 C C . CYS B 1 84 ? 4.566 6.809 5.527 1 98.25 84 CYS B C 1
ATOM 2760 O O . CYS B 1 84 ? 5.438 7.648 5.301 1 98.25 84 CYS B O 1
ATOM 2762 N N . ASP B 1 85 ? 4.824 5.547 5.547 1 96.81 85 ASP B N 1
ATOM 2763 C CA . ASP B 1 85 ? 6.188 5.031 5.578 1 96.81 85 ASP B CA 1
ATOM 2764 C C . ASP B 1 85 ? 6.914 5.316 4.266 1 96.81 85 ASP B C 1
ATOM 2766 O O . ASP B 1 85 ? 8.094 5.668 4.266 1 96.81 85 ASP B O 1
ATOM 2770 N N . GLY B 1 86 ? 6.195 5.078 3.199 1 96.69 86 GLY B N 1
ATOM 2771 C CA . GLY B 1 86 ? 6.801 5.301 1.896 1 96.69 86 GLY B CA 1
ATOM 2772 C C . GLY B 1 86 ? 7.238 6.738 1.677 1 96.69 86 GLY B C 1
ATOM 2773 O O . GLY B 1 86 ? 8.336 6.992 1.181 1 96.69 86 GLY B O 1
ATOM 2774 N N . THR B 1 87 ? 6.383 7.656 2.049 1 97.88 87 THR B N 1
ATOM 2775 C CA . THR B 1 87 ? 6.727 9.062 1.873 1 97.88 87 THR B CA 1
ATOM 2776 C C . THR B 1 87 ? 7.828 9.469 2.848 1 97.88 87 THR B C 1
ATOM 2778 O O . THR B 1 87 ? 8.797 10.133 2.459 1 97.88 87 THR B O 1
ATOM 2781 N N . ALA B 1 88 ? 7.691 9.078 4.102 1 97.69 88 ALA B N 1
ATOM 2782 C CA . ALA B 1 88 ? 8.648 9.453 5.137 1 97.69 88 ALA B CA 1
ATOM 2783 C C . ALA B 1 88 ? 10.055 8.969 4.789 1 97.69 88 ALA B C 1
ATOM 2785 O O . ALA B 1 88 ? 11.031 9.695 4.984 1 97.69 88 ALA B O 1
ATOM 2786 N N . ARG B 1 89 ? 10.141 7.793 4.32 1 95.56 89 ARG B N 1
ATOM 2787 C CA . ARG B 1 89 ? 11.445 7.227 4.008 1 95.56 89 ARG B CA 1
ATOM 2788 C C . ARG B 1 89 ? 12.094 7.949 2.83 1 95.56 89 ARG B C 1
ATOM 2790 O O . ARG B 1 89 ? 13.297 8.211 2.84 1 95.56 89 ARG B O 1
ATOM 2797 N N . ARG B 1 90 ? 11.359 8.266 1.84 1 95.44 90 ARG B N 1
ATOM 2798 C CA . ARG B 1 90 ? 11.891 8.852 0.61 1 95.44 90 ARG B CA 1
ATOM 2799 C C . ARG B 1 90 ? 12.273 10.312 0.816 1 95.44 90 ARG B C 1
ATOM 2801 O O . ARG B 1 90 ? 13.289 10.766 0.286 1 95.44 90 ARG B O 1
ATOM 2808 N N . TRP B 1 91 ? 11.477 10.984 1.512 1 97.06 91 TRP B N 1
ATOM 2809 C CA . TRP B 1 91 ? 11.742 12.406 1.722 1 97.06 91 TRP B CA 1
ATOM 2810 C C . TRP B 1 91 ? 12.711 12.609 2.881 1 97.06 91 TRP B C 1
ATOM 2812 O O . TRP B 1 91 ? 13.5 13.555 2.881 1 97.06 91 TRP B O 1
ATOM 2822 N N . GLY B 1 92 ? 12.641 11.766 3.938 1 95.69 92 GLY B N 1
ATOM 2823 C CA . GLY B 1 92 ? 13.578 11.812 5.051 1 95.69 92 GLY B CA 1
ATOM 2824 C C . GLY B 1 92 ? 13.141 12.75 6.16 1 95.69 92 GLY B C 1
ATOM 2825 O O . GLY B 1 92 ? 12.219 13.547 5.977 1 95.69 92 GLY B O 1
ATOM 2826 N N . GLY B 1 93 ? 13.742 12.617 7.344 1 96.62 93 GLY B N 1
ATOM 2827 C CA . GLY B 1 93 ? 13.578 13.562 8.445 1 96.62 93 GLY B CA 1
ATOM 2828 C C . GLY B 1 93 ? 12.547 13.109 9.461 1 96.62 93 GLY B C 1
ATOM 2829 O O . GLY B 1 93 ? 12.312 13.805 10.453 1 96.62 93 GLY B O 1
ATOM 2830 N N . PHE B 1 94 ? 12 11.914 9.25 1 97.44 94 PHE B N 1
ATOM 2831 C CA . PHE B 1 94 ? 10.914 11.469 10.117 1 97.44 94 PHE B CA 1
ATOM 2832 C C . PHE B 1 94 ? 11.32 10.234 10.914 1 97.44 94 PHE B C 1
ATOM 2834 O O . PHE B 1 94 ? 10.469 9.461 11.352 1 97.44 94 PHE B O 1
ATOM 2841 N N . GLU B 1 95 ? 12.578 10.016 11.102 1 93.19 95 GLU B N 1
ATOM 2842 C CA . GLU B 1 95 ? 13.133 8.797 11.68 1 93.19 95 GLU B CA 1
ATOM 2843 C C . GLU B 1 95 ? 12.672 8.602 13.125 1 93.19 95 GLU B C 1
ATOM 2845 O O . GLU B 1 95 ? 12.609 7.477 13.617 1 93.19 95 GLU B O 1
ATOM 2850 N N . ASN B 1 96 ? 12.305 9.664 13.773 1 93 96 ASN B N 1
ATOM 2851 C CA . ASN B 1 96 ? 11.922 9.578 15.18 1 93 96 ASN B CA 1
ATOM 2852 C C . ASN B 1 96 ? 10.406 9.602 15.352 1 93 96 ASN B C 1
ATOM 2854 O O . ASN B 1 96 ? 9.906 9.711 16.469 1 93 96 ASN B O 1
ATOM 2858 N N . LEU B 1 97 ? 9.703 9.516 14.32 1 96.5 97 LEU B N 1
ATOM 2859 C CA . LEU B 1 97 ? 8.25 9.57 14.352 1 96.5 97 LEU B CA 1
ATOM 2860 C C . LEU B 1 97 ? 7.648 8.188 14.109 1 96.5 97 LEU B C 1
ATOM 2862 O O . LEU B 1 97 ? 8.109 7.453 13.234 1 96.5 97 LEU B O 1
ATOM 2866 N N . THR B 1 98 ? 6.711 7.812 14.898 1 96.88 98 THR B N 1
ATOM 2867 C CA . THR B 1 98 ? 5.906 6.621 14.648 1 96.88 98 THR B CA 1
ATOM 2868 C C . THR B 1 98 ? 4.562 6.992 14.023 1 96.88 98 THR B C 1
ATOM 2870 O O . THR B 1 98 ? 3.867 7.879 14.523 1 96.88 98 THR B O 1
ATOM 2873 N N . PHE B 1 99 ? 4.262 6.402 12.969 1 98.25 99 PHE B N 1
ATOM 2874 C CA . PHE B 1 99 ? 2.943 6.566 12.367 1 98.25 99 PHE B CA 1
ATOM 2875 C C . PHE B 1 99 ? 1.963 5.543 12.93 1 98.25 99 PHE B C 1
ATOM 2877 O O . PHE B 1 99 ? 2.068 4.348 12.641 1 98.25 99 PHE B O 1
ATOM 2884 N N . PHE B 1 100 ? 0.973 6.02 13.688 1 98.62 100 PHE B N 1
ATOM 2885 C CA . PHE B 1 100 ? 0.063 5.113 14.375 1 98.62 100 PHE B CA 1
ATOM 2886 C C . PHE B 1 100 ? -1.183 4.852 13.539 1 98.62 100 PHE B C 1
ATOM 2888 O O . PHE B 1 100 ? -1.716 5.766 12.906 1 98.62 100 PHE B O 1
ATOM 2895 N N . ASP B 1 101 ? -1.598 3.631 13.477 1 98.19 101 ASP B N 1
ATOM 2896 C CA . ASP B 1 101 ? -2.955 3.289 13.062 1 98.19 101 ASP B CA 1
ATOM 2897 C C . ASP B 1 101 ? -3.945 3.494 14.211 1 98.19 101 ASP B C 1
ATOM 2899 O O . ASP B 1 101 ? -4.031 2.668 15.117 1 98.19 101 ASP B O 1
ATOM 2903 N N . ALA B 1 102 ? -4.711 4.496 14.086 1 98.31 102 ALA B N 1
ATOM 2904 C CA . ALA B 1 102 ? -5.539 4.938 15.203 1 98.31 102 ALA B CA 1
ATOM 2905 C C . ALA B 1 102 ? -6.547 3.863 15.602 1 98.31 102 ALA B C 1
ATOM 2907 O O . ALA B 1 102 ? -6.844 3.688 16.781 1 98.31 102 ALA B O 1
ATOM 2908 N N . LYS B 1 103 ? -7.105 3.215 14.641 1 97.19 103 LYS B N 1
ATOM 2909 C CA . LYS B 1 103 ? -8.125 2.205 14.922 1 97.19 103 LYS B CA 1
ATOM 2910 C C . LYS B 1 103 ? -7.5 0.959 15.547 1 97.19 103 LYS B C 1
ATOM 2912 O O . LYS B 1 103 ? -8.008 0.438 16.547 1 97.19 103 LYS B O 1
ATOM 2917 N N . TRP B 1 104 ? -6.355 0.478 15.031 1 97.12 104 TRP B N 1
ATOM 2918 C CA . TRP B 1 104 ? -5.789 -0.804 15.438 1 97.12 104 TRP B CA 1
ATOM 2919 C C . TRP B 1 104 ? -4.785 -0.621 16.562 1 97.12 104 TRP B C 1
ATOM 2921 O O . TRP B 1 104 ? -4.406 -1.589 17.234 1 97.12 104 TRP B O 1
ATOM 2931 N N . GLN B 1 105 ? -4.332 0.568 16.719 1 98.25 105 GLN B N 1
ATOM 2932 C CA . GLN B 1 105 ? -3.434 0.921 17.812 1 98.25 105 GLN B CA 1
ATOM 2933 C C . GLN B 1 105 ? -4.008 2.062 18.656 1 98.25 105 GLN B C 1
ATOM 2935 O O . GLN B 1 105 ? -3.307 3.029 18.953 1 98.25 105 GLN B O 1
ATOM 2940 N N . LEU B 1 106 ? -5.211 1.93 19.016 1 98.56 106 LEU B N 1
ATOM 2941 C CA . LEU B 1 106 ? -6.004 3.004 19.594 1 98.56 106 LEU B CA 1
ATOM 2942 C C . LEU B 1 106 ? -5.344 3.527 20.875 1 98.56 106 LEU B C 1
ATOM 2944 O O . LEU B 1 106 ? -5.102 4.73 21 1 98.56 106 LEU B O 1
ATOM 2948 N N . ASP B 1 107 ? -4.98 2.646 21.797 1 98.75 107 ASP B N 1
ATOM 2949 C CA . ASP B 1 107 ? -4.422 3.068 23.078 1 98.75 107 ASP B CA 1
ATOM 2950 C C . ASP B 1 107 ? -3.092 3.793 22.891 1 98.75 107 ASP B C 1
ATOM 2952 O O . ASP B 1 107 ? -2.842 4.82 23.516 1 98.75 107 ASP B O 1
ATOM 2956 N N . GLU B 1 108 ? -2.258 3.238 22.016 1 98.81 108 GLU B N 1
ATOM 2957 C CA . GLU B 1 108 ? -0.961 3.857 21.75 1 98.81 108 GLU B CA 1
ATOM 2958 C C . GLU B 1 108 ? -1.127 5.219 21.078 1 98.81 108 GLU B C 1
ATOM 2960 O O . GLU B 1 108 ? -0.375 6.152 21.375 1 98.81 108 GLU B O 1
ATOM 2965 N N . THR B 1 109 ? -2.102 5.285 20.219 1 98.81 109 THR B N 1
ATOM 2966 C CA . THR B 1 109 ? -2.379 6.535 19.516 1 98.81 109 THR B CA 1
ATOM 2967 C C . THR B 1 109 ? -2.811 7.621 20.5 1 98.81 109 THR B C 1
ATOM 2969 O O . THR B 1 109 ? -2.295 8.742 20.469 1 98.81 109 THR B O 1
ATOM 2972 N N . ILE B 1 110 ? -3.742 7.266 21.375 1 98.88 110 ILE B N 1
ATOM 2973 C CA . ILE B 1 110 ? -4.254 8.203 22.359 1 98.88 110 ILE B CA 1
ATOM 2974 C C . ILE B 1 110 ? -3.121 8.641 23.297 1 98.88 110 ILE B C 1
ATOM 2976 O O . ILE B 1 110 ? -2.969 9.828 23.594 1 98.88 110 ILE B O 1
ATOM 2980 N N . LYS B 1 111 ? -2.35 7.703 23.734 1 98.88 111 LYS B N 1
ATOM 2981 C CA . LYS B 1 111 ? -1.245 7.992 24.641 1 98.88 111 LYS B CA 1
ATOM 2982 C C . LYS B 1 111 ? -0.233 8.938 24 1 98.88 111 LYS B C 1
ATOM 2984 O O . LYS B 1 111 ? 0.245 9.875 24.641 1 98.88 111 LYS B O 1
ATOM 2989 N N . ASP B 1 112 ? 0.096 8.688 22.828 1 98.88 112 ASP B N 1
ATOM 2990 C CA . ASP B 1 112 ? 1.099 9.484 22.125 1 98.88 112 ASP B CA 1
ATOM 2991 C C . ASP B 1 112 ? 0.616 10.922 21.922 1 98.88 112 ASP B C 1
ATOM 2993 O O . ASP B 1 112 ? 1.367 11.875 22.156 1 98.88 112 ASP B O 1
ATOM 2997 N N . LEU B 1 113 ? -0.612 11.078 21.453 1 98.94 113 LEU B N 1
ATOM 2998 C CA . LEU B 1 113 ? -1.149 12.422 21.266 1 98.94 113 LEU B CA 1
ATOM 2999 C C . LEU B 1 113 ? -1.325 13.141 22.594 1 98.94 113 LEU B C 1
ATOM 3001 O O . LEU B 1 113 ? -1.09 14.344 22.703 1 98.94 113 LEU B O 1
ATOM 3005 N N . SER B 1 114 ? -1.768 12.406 23.625 1 98.94 114 SER B N 1
ATOM 3006 C CA . SER B 1 114 ? -1.895 12.984 24.953 1 98.94 114 SER B CA 1
ATOM 3007 C C . SER B 1 114 ? -0.551 13.492 25.469 1 98.94 114 SER B C 1
ATOM 3009 O O . SER B 1 114 ? -0.484 14.539 26.109 1 98.94 114 SER B O 1
ATOM 3011 N N . LYS B 1 115 ? 0.445 12.727 25.219 1 98.94 115 LYS B N 1
ATOM 3012 C CA . LYS B 1 115 ? 1.789 13.148 25.594 1 98.94 115 LYS B CA 1
ATOM 3013 C C . LYS B 1 115 ? 2.168 14.461 24.922 1 98.94 115 LYS B C 1
ATOM 3015 O O . LYS B 1 115 ? 2.752 15.344 25.547 1 98.94 115 LYS B O 1
ATOM 3020 N N . ALA B 1 116 ? 1.884 14.57 23.641 1 98.94 116 ALA B N 1
ATOM 3021 C CA . ALA B 1 116 ? 2.148 15.805 22.906 1 98.94 116 ALA B CA 1
ATOM 3022 C C . ALA B 1 116 ? 1.362 16.969 23.5 1 98.94 116 ALA B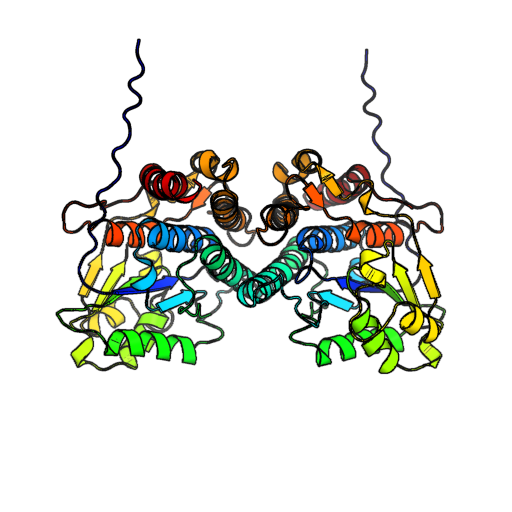 C 1
ATOM 3024 O O . ALA B 1 116 ? 1.884 18.094 23.609 1 98.94 116 ALA B O 1
ATOM 3025 N N . ILE B 1 117 ? 0.112 16.734 23.828 1 98.94 117 ILE B N 1
ATOM 3026 C CA . ILE B 1 117 ? -0.726 17.75 24.453 1 98.94 117 ILE B CA 1
ATOM 3027 C C . ILE B 1 117 ? -0.123 18.172 25.797 1 98.94 117 ILE B C 1
ATOM 3029 O O . ILE B 1 117 ? 0.017 19.359 26.078 1 98.94 117 ILE B O 1
ATOM 3033 N N . ASN B 1 118 ? 0.293 17.234 26.562 1 98.94 118 ASN B N 1
ATOM 3034 C CA . ASN B 1 118 ? 0.824 17.484 27.906 1 98.94 118 ASN B CA 1
ATOM 3035 C C . ASN B 1 118 ? 2.135 18.266 27.844 1 98.94 118 ASN B C 1
ATOM 3037 O O . ASN B 1 118 ? 2.496 18.953 28.797 1 98.94 118 ASN B O 1
ATOM 3041 N N . ALA B 1 119 ? 2.816 18.234 26.75 1 98.88 119 ALA B N 1
ATOM 3042 C CA . ALA B 1 119 ? 4.082 18.938 26.594 1 98.88 119 ALA B CA 1
ATOM 3043 C C . ALA B 1 119 ? 3.855 20.375 26.141 1 98.88 119 ALA B C 1
ATOM 3045 O O . ALA B 1 119 ? 4.801 21.172 26.062 1 98.88 119 ALA B O 1
ATOM 3046 N N . SER B 1 120 ? 2.641 20.797 25.969 1 98.81 120 SER B N 1
ATOM 3047 C CA . SER B 1 120 ? 2.326 22.109 25.391 1 98.81 120 SER B CA 1
ATOM 3048 C C . SER B 1 120 ? 2.471 23.219 26.438 1 98.81 120 SER B C 1
ATOM 3050 O O . SER B 1 120 ? 2.201 23 27.625 1 98.81 120 SER B O 1
ATOM 3052 N N . SER B 1 121 ? 2.945 24.328 25.984 1 98.69 121 SER B N 1
ATOM 3053 C CA . SER B 1 121 ? 3.064 25.562 26.766 1 98.69 121 SER B CA 1
ATOM 3054 C C . SER B 1 121 ? 2.787 26.797 25.906 1 98.69 121 SER B C 1
ATOM 3056 O O . SER B 1 121 ? 2.562 26.688 24.703 1 98.69 121 SER B O 1
ATOM 3058 N N . ALA B 1 122 ? 2.766 27.938 26.547 1 98.31 122 ALA B N 1
ATOM 3059 C CA . ALA B 1 122 ? 2.555 29.188 25.828 1 98.31 122 ALA B CA 1
ATOM 3060 C C . ALA B 1 122 ? 3.639 29.406 24.781 1 98.31 122 ALA B C 1
ATOM 3062 O O . ALA B 1 122 ? 3.375 29.969 23.719 1 98.31 122 ALA B O 1
ATOM 3063 N N . GLU B 1 123 ? 4.855 28.984 25.047 1 98.31 123 GLU B N 1
ATOM 3064 C CA . GLU B 1 123 ? 6 29.188 24.172 1 98.31 123 GLU B CA 1
ATOM 3065 C C . GLU B 1 123 ? 6.109 28.078 23.125 1 98.31 123 GLU B C 1
ATOM 3067 O O . GLU B 1 123 ? 6.809 28.219 22.125 1 98.31 123 GLU B O 1
ATOM 3072 N N . ASP B 1 124 ? 5.41 26.984 23.422 1 98.69 124 ASP B N 1
ATOM 3073 C CA . ASP B 1 124 ? 5.461 25.828 22.531 1 98.69 124 ASP B CA 1
ATOM 3074 C C . ASP B 1 124 ? 4.09 25.172 22.406 1 98.69 124 ASP B C 1
ATOM 3076 O O . ASP B 1 124 ? 3.904 24.031 22.812 1 98.69 124 ASP B O 1
ATOM 3080 N N . PRO B 1 125 ? 3.172 25.859 21.75 1 98.81 125 PRO B N 1
ATOM 3081 C CA . PRO B 1 125 ? 1.822 25.312 21.609 1 98.81 125 PRO B CA 1
ATOM 3082 C C . PRO B 1 125 ? 1.77 24.125 20.656 1 98.81 125 PRO B C 1
ATOM 3084 O O . PRO B 1 125 ? 2.727 23.875 19.906 1 98.81 125 PRO B O 1
ATOM 3087 N N . LEU B 1 126 ? 0.693 23.359 20.75 1 98.94 126 LEU B N 1
ATOM 3088 C CA . LEU B 1 126 ? 0.441 22.25 19.828 1 98.94 126 LEU B CA 1
ATOM 3089 C C . LEU B 1 126 ? -0.686 22.594 18.859 1 98.94 126 LEU B C 1
ATOM 3091 O O . LEU B 1 126 ? -1.784 22.969 19.281 1 98.94 126 LEU B O 1
ATOM 3095 N N . TRP B 1 127 ? -0.336 22.547 17.625 1 98.81 127 TRP B N 1
ATOM 3096 C CA . TRP B 1 127 ? -1.333 22.656 16.578 1 98.81 127 TRP B CA 1
ATOM 3097 C C . TRP B 1 127 ? -1.757 21.281 16.062 1 98.81 127 TRP B C 1
ATOM 3099 O O . TRP B 1 127 ? -0.932 20.531 15.555 1 98.81 127 TRP B O 1
ATOM 3109 N N . ILE B 1 128 ? -3.035 20.953 16.219 1 98.88 128 ILE B N 1
ATOM 3110 C CA . ILE B 1 128 ? -3.553 19.656 15.766 1 98.88 128 ILE B CA 1
ATOM 3111 C C . ILE B 1 128 ? -4.32 19.844 14.461 1 98.88 128 ILE B C 1
ATOM 3113 O O . ILE B 1 128 ? -5.305 20.578 14.406 1 98.88 128 ILE B O 1
ATOM 3117 N N . ILE B 1 129 ? -3.842 19.203 13.445 1 98.81 129 ILE B N 1
ATOM 3118 C CA . ILE B 1 129 ? -4.527 19.156 12.156 1 98.81 129 ILE B CA 1
ATOM 3119 C C . ILE B 1 129 ? -5.613 18.094 12.18 1 98.81 129 ILE B C 1
ATOM 3121 O O . ILE B 1 129 ? -5.316 16.891 12.266 1 98.81 129 ILE B O 1
ATOM 3125 N N . GLU B 1 130 ? -6.836 18.516 12.078 1 98.25 130 GLU B N 1
ATOM 3126 C CA . GLU B 1 130 ? -7.965 17.594 12.023 1 98.25 130 GLU B CA 1
ATOM 3127 C C . GLU B 1 130 ? -8.234 17.141 10.586 1 98.25 130 GLU B C 1
ATOM 3129 O O . GLU B 1 130 ? -9.094 17.703 9.906 1 98.25 130 GLU B O 1
ATOM 3134 N N . ALA B 1 131 ? -7.602 16.078 10.164 1 96.94 131 ALA B N 1
ATOM 3135 C CA . ALA B 1 131 ? -7.727 15.578 8.789 1 96.94 131 ALA B CA 1
ATOM 3136 C C . ALA B 1 131 ? -8.641 14.359 8.727 1 96.94 131 ALA B C 1
ATOM 3138 O O . ALA B 1 131 ? -8.531 13.539 7.812 1 96.94 131 ALA B O 1
ATOM 3139 N N . GLY B 1 132 ? -9.492 14.148 9.641 1 94.69 132 GLY B N 1
ATOM 3140 C CA . GLY B 1 132 ? -10.492 13.109 9.797 1 94.69 132 GLY B CA 1
ATOM 3141 C C . GLY B 1 132 ? -11.43 13.359 10.969 1 94.69 132 GLY B C 1
ATOM 3142 O O . GLY B 1 132 ? -11.625 14.508 11.383 1 94.69 132 GLY B O 1
ATOM 3143 N N . GLU B 1 133 ? -12.07 12.336 11.43 1 95 133 GLU B N 1
ATOM 3144 C CA . GLU B 1 133 ? -13.031 12.477 12.523 1 95 133 GLU B CA 1
ATOM 3145 C C . GLU B 1 133 ? -12.344 12.945 13.805 1 95 133 GLU B C 1
ATOM 3147 O O . GLU B 1 133 ? -11.172 12.617 14.047 1 95 133 GLU B O 1
ATOM 3152 N N . PRO B 1 134 ? -13.055 13.602 14.648 1 97.62 134 PRO B N 1
ATOM 3153 C CA . PRO B 1 134 ? -12.438 14.266 15.797 1 97.62 134 PRO B CA 1
ATOM 3154 C C . PRO B 1 134 ? -12.227 13.328 16.984 1 97.62 134 PRO B C 1
ATOM 3156 O O . PRO B 1 134 ? -11.664 13.727 18 1 97.62 134 PRO B O 1
ATOM 3159 N N . ASP B 1 135 ? -12.555 12.055 16.922 1 98.25 135 ASP B N 1
ATOM 3160 C CA . ASP B 1 135 ? -12.656 11.172 18.078 1 98.25 135 ASP B CA 1
ATOM 3161 C C . ASP B 1 135 ? -11.297 10.984 18.75 1 98.25 135 ASP B C 1
ATOM 3163 O O . ASP B 1 135 ? -11.188 11.016 19.969 1 98.25 135 ASP B O 1
ATOM 3167 N N . ILE B 1 136 ? -10.273 10.781 17.938 1 98.62 136 ILE B N 1
ATOM 3168 C CA . ILE B 1 136 ? -8.945 10.594 18.5 1 98.62 136 ILE B CA 1
ATOM 3169 C C . ILE B 1 136 ? -8.539 11.844 19.281 1 98.62 136 ILE B C 1
ATOM 3171 O O . ILE B 1 136 ? -7.918 11.742 20.344 1 98.62 136 ILE B O 1
ATOM 3175 N N . ILE B 1 137 ? -8.828 13.023 18.703 1 98.88 137 ILE B N 1
ATOM 3176 C CA . ILE B 1 137 ? -8.547 14.289 19.391 1 98.88 137 ILE B CA 1
ATOM 3177 C C . ILE B 1 137 ? -9.289 14.344 20.719 1 98.88 137 ILE B C 1
ATOM 3179 O O . ILE B 1 137 ? -8.711 14.688 21.75 1 98.88 137 ILE B O 1
ATOM 3183 N N . GLY B 1 138 ? -10.578 13.953 20.719 1 98.88 138 GLY B N 1
ATOM 3184 C CA . GLY B 1 138 ? -11.367 13.922 21.938 1 98.88 138 GLY B CA 1
ATOM 3185 C C . GLY B 1 138 ? -10.805 13 23 1 98.88 138 GLY B C 1
ATOM 3186 O O . GLY B 1 138 ? -10.648 13.391 24.156 1 98.88 138 GLY B O 1
ATOM 3187 N N . PHE B 1 139 ? -10.453 11.758 22.594 1 98.94 139 PHE B N 1
ATOM 3188 C CA . PHE B 1 139 ? -9.898 10.789 23.516 1 98.94 139 PHE B CA 1
ATOM 3189 C C . PHE B 1 139 ? -8.594 11.297 24.125 1 98.94 139 PHE B C 1
ATOM 3191 O O . PHE B 1 139 ? -8.344 11.125 25.312 1 98.94 139 PHE B O 1
ATOM 3198 N N . ALA B 1 140 ? -7.766 11.891 23.281 1 98.94 140 ALA B N 1
ATOM 3199 C CA . ALA B 1 140 ? -6.469 12.375 23.75 1 98.94 140 ALA B CA 1
ATOM 3200 C C . ALA B 1 140 ? -6.637 13.555 24.719 1 98.94 140 ALA B C 1
ATOM 3202 O O . ALA B 1 140 ? -5.91 13.664 25.703 1 98.94 140 ALA B O 1
ATOM 3203 N N . LEU B 1 141 ? -7.547 14.477 24.391 1 98.94 141 LEU B N 1
ATOM 3204 C CA . LEU B 1 141 ? -7.824 15.594 25.281 1 98.94 141 LEU B CA 1
ATOM 3205 C C . LEU B 1 141 ? -8.344 15.094 26.625 1 98.94 141 LEU B C 1
ATOM 3207 O O . LEU B 1 141 ? -7.918 15.578 27.672 1 98.94 141 LEU B O 1
ATOM 3211 N N . ALA B 1 142 ? -9.227 14.125 26.609 1 98.88 142 ALA B N 1
ATOM 3212 C CA . ALA B 1 142 ? -9.773 13.562 27.828 1 98.88 142 ALA B CA 1
ATOM 3213 C C . ALA B 1 142 ? -8.68 12.914 28.672 1 98.88 142 ALA B C 1
ATOM 3215 O O . ALA B 1 142 ? -8.758 12.914 29.906 1 98.88 142 ALA B O 1
ATOM 3216 N N . ALA B 1 143 ? -7.684 12.398 28.047 1 98.88 143 ALA B N 1
ATOM 3217 C CA . ALA B 1 143 ? -6.629 11.656 28.719 1 98.88 143 ALA B CA 1
ATOM 3218 C C . ALA B 1 143 ? -5.48 12.57 29.125 1 98.88 143 ALA B C 1
ATOM 3220 O O . ALA B 1 143 ? -4.543 12.141 29.797 1 98.88 143 ALA B O 1
ATOM 3221 N N . SER B 1 144 ? -5.508 13.836 28.719 1 98.88 144 SER B N 1
ATOM 3222 C CA . SER B 1 144 ? -4.41 14.758 28.984 1 98.88 144 SER B CA 1
ATOM 3223 C C . SER B 1 144 ? -4.738 15.703 30.125 1 98.88 144 SER B C 1
ATOM 3225 O O . SER B 1 144 ? -5.852 15.68 30.656 1 98.88 144 SER B O 1
ATOM 3227 N N . GLU B 1 145 ? -3.719 16.516 30.516 1 98.75 145 GLU B N 1
ATOM 3228 C CA . GLU B 1 145 ? -3.893 17.469 31.594 1 98.75 145 GLU B CA 1
ATOM 3229 C C . GLU B 1 145 ? -4.723 18.672 31.141 1 98.75 145 GLU B C 1
ATOM 3231 O O . GLU B 1 145 ? -4.355 19.359 30.188 1 98.75 145 GLU B O 1
ATOM 3236 N N . LYS B 1 146 ? -5.738 18.969 31.875 1 98.56 146 LYS B N 1
ATOM 3237 C CA . LYS B 1 146 ? -6.695 20.016 31.516 1 98.56 146 LYS B CA 1
ATOM 3238 C C . LYS B 1 146 ? -6.008 21.375 31.375 1 98.56 146 LYS B C 1
ATOM 3240 O O . LYS B 1 146 ? -6.383 22.188 30.531 1 98.56 146 LYS B O 1
ATOM 3245 N N . GLU B 1 147 ? -5.031 21.656 32.156 1 98.5 147 GLU B N 1
ATOM 3246 C CA . GLU B 1 147 ? -4.352 22.953 32.188 1 98.5 147 GLU B CA 1
ATOM 3247 C C . GLU B 1 147 ? -3.572 23.188 30.891 1 98.5 147 GLU B C 1
ATOM 3249 O O . GLU B 1 147 ? -3.201 24.312 30.594 1 98.5 147 GLU B O 1
ATOM 3254 N N . LYS B 1 148 ? -3.314 22.078 30.172 1 98.81 148 LYS B N 1
ATOM 3255 C CA . LYS B 1 148 ? -2.533 22.188 28.953 1 98.81 148 LYS B CA 1
ATOM 3256 C C . LYS B 1 148 ? -3.424 22.5 27.75 1 98.81 148 LYS B C 1
ATOM 3258 O O . LYS B 1 148 ? -2.936 22.922 26.703 1 98.81 148 LYS B O 1
ATOM 3263 N N . HIS B 1 149 ? -4.711 22.359 27.859 1 98.94 149 HIS B N 1
ATOM 3264 C CA . HIS B 1 149 ? -5.645 22.484 26.75 1 98.94 149 HIS B CA 1
ATOM 3265 C C . HIS B 1 149 ? -5.633 23.906 26.188 1 98.94 149 HIS B C 1
ATOM 3267 O O . HIS B 1 149 ? -5.836 24.094 24.984 1 98.94 149 HIS B O 1
ATOM 3273 N N . GLN B 1 150 ? -5.375 24.891 27.016 1 98.69 150 GLN B N 1
ATOM 3274 C CA . GLN B 1 150 ? -5.363 26.297 26.594 1 98.69 150 GLN B CA 1
ATOM 3275 C C . GLN B 1 150 ? -4.254 26.547 25.578 1 98.69 150 GLN B C 1
ATOM 3277 O O . GLN B 1 150 ? -4.27 27.562 24.875 1 98.69 150 GLN B O 1
ATOM 3282 N N . TYR B 1 151 ? -3.238 25.609 25.5 1 98.88 151 TYR B N 1
ATOM 3283 C CA . TYR B 1 151 ? -2.109 25.781 24.594 1 98.88 151 TYR B CA 1
ATOM 3284 C C . TYR B 1 151 ? -2.275 24.922 23.359 1 98.88 151 TYR B C 1
ATOM 3286 O O . TYR B 1 151 ? -1.322 24.703 22.609 1 98.88 151 TYR B O 1
ATOM 3294 N N . VAL B 1 152 ? -3.441 24.344 23.172 1 98.88 152 VAL B N 1
ATOM 3295 C CA . VAL B 1 152 ? -3.73 23.484 22.031 1 98.88 152 VAL B CA 1
ATOM 3296 C C . VAL B 1 152 ? -4.641 24.219 21.047 1 98.88 152 VAL B C 1
ATOM 3298 O O . VAL B 1 152 ? -5.633 24.828 21.453 1 98.88 152 VAL B O 1
ATOM 3301 N N . LYS B 1 153 ? -4.262 24.219 19.828 1 98.69 153 LYS B N 1
ATOM 3302 C CA . LYS B 1 153 ? -5.062 24.719 18.719 1 98.69 153 LYS B CA 1
ATOM 3303 C C . LYS B 1 153 ? -5.473 23.594 17.781 1 98.69 153 LYS B C 1
ATOM 3305 O O . LYS B 1 153 ? -4.652 22.734 17.422 1 98.69 153 LYS B O 1
ATOM 3310 N N . VAL B 1 154 ? -6.707 23.547 17.406 1 98.81 154 VAL B N 1
ATOM 3311 C CA . VAL B 1 154 ? -7.184 22.547 16.453 1 98.81 154 VAL B CA 1
ATOM 3312 C C . VAL B 1 154 ? -7.559 23.219 15.133 1 98.81 154 VAL B C 1
ATOM 3314 O O . VAL B 1 154 ? -8.461 24.062 15.094 1 98.81 154 VAL B O 1
ATOM 3317 N N . VAL B 1 155 ? -6.859 22.891 14.094 1 98.38 155 VAL B N 1
ATOM 3318 C CA . VAL B 1 155 ? -7.09 23.438 12.766 1 98.38 155 VAL B CA 1
ATOM 3319 C C . VAL B 1 155 ? -8.102 22.578 12.016 1 98.38 155 VAL B C 1
ATOM 3321 O O . VAL B 1 155 ? -7.93 21.359 11.898 1 98.38 155 VAL B O 1
ATOM 3324 N N . THR B 1 156 ? -9.164 23.156 11.531 1 97.94 156 THR B N 1
ATOM 3325 C CA . THR B 1 156 ? -10.195 22.469 10.766 1 97.94 156 THR B CA 1
ATOM 3326 C C . THR B 1 156 ? -10.617 23.297 9.555 1 97.94 156 THR B C 1
ATOM 3328 O O . THR B 1 156 ? -10.469 24.516 9.555 1 97.94 156 THR B O 1
ATOM 3331 N N . HIS B 1 157 ? -11.109 22.609 8.492 1 96.62 157 HIS B N 1
ATOM 3332 C CA . HIS B 1 157 ? -11.391 23.375 7.281 1 96.62 157 HIS B CA 1
ATOM 3333 C C . HIS B 1 157 ? -12.758 23.016 6.719 1 96.62 157 HIS B C 1
ATOM 3335 O O . HIS B 1 157 ? -13.258 23.703 5.812 1 96.62 157 HIS B O 1
ATOM 3341 N N . HIS B 1 158 ? -13.383 21.938 7.223 1 92.69 158 HIS B N 1
ATOM 3342 C CA . HIS B 1 158 ? -14.609 21.469 6.582 1 92.69 158 HIS B CA 1
ATOM 3343 C C . HIS B 1 158 ? -15.477 20.688 7.555 1 92.69 158 HIS B C 1
ATOM 3345 O O . HIS B 1 158 ? -14.961 19.859 8.328 1 92.69 158 HIS B O 1
ATOM 3351 N N . PRO B 1 159 ? -16.75 20.812 7.527 1 92.31 159 PRO B N 1
ATOM 3352 C CA . PRO B 1 159 ? -17.641 20.125 8.453 1 92.31 159 PRO B CA 1
ATOM 3353 C C . PRO B 1 159 ? -17.625 18.609 8.273 1 92.31 159 PRO B C 1
ATOM 3355 O O . PRO B 1 159 ? -17.984 17.875 9.195 1 92.31 159 PRO B O 1
ATOM 3358 N N . ALA B 1 160 ? -17.234 18.188 7.109 1 88.62 160 ALA B N 1
ATOM 3359 C CA . ALA B 1 160 ? -17.188 16.75 6.859 1 88.62 160 ALA B CA 1
ATOM 3360 C C . ALA B 1 160 ? -16.328 16.031 7.91 1 88.62 160 ALA B C 1
ATOM 3362 O O . ALA B 1 160 ? -16.609 14.898 8.289 1 88.62 160 ALA B O 1
ATOM 3363 N N . ASN B 1 161 ? -15.258 16.703 8.336 1 91.56 161 ASN B N 1
ATOM 3364 C CA . ASN B 1 161 ? -14.438 16.156 9.414 1 91.56 161 ASN B CA 1
ATOM 3365 C C . ASN B 1 161 ? -15.07 16.391 10.781 1 91.56 161 ASN B C 1
ATOM 3367 O O . ASN B 1 161 ? -15.148 15.469 11.594 1 91.56 161 ASN B O 1
ATOM 3371 N N . ASP B 1 162 ? -15.656 17.516 11 1 93.81 162 ASP B N 1
ATOM 3372 C CA . ASP B 1 162 ? -16.172 17.969 12.289 1 93.81 162 ASP B CA 1
ATOM 3373 C C . ASP B 1 162 ? -17.359 17.125 12.734 1 93.81 162 ASP B C 1
ATOM 3375 O O . ASP B 1 162 ? -17.484 16.797 13.914 1 93.81 162 ASP B O 1
ATOM 3379 N N . ASP B 1 163 ? -18.172 16.812 11.812 1 92.19 163 ASP B N 1
ATOM 3380 C CA . ASP B 1 163 ? -19.453 16.203 12.141 1 92.19 163 ASP B CA 1
ATOM 3381 C C . ASP B 1 163 ? -19.391 14.688 11.953 1 92.19 163 ASP B C 1
ATOM 3383 O O . ASP B 1 163 ? -20.438 14.023 11.922 1 92.19 163 ASP B O 1
ATOM 3387 N N . ALA B 1 164 ? -18.219 14.164 11.898 1 91.06 164 ALA B N 1
ATOM 3388 C CA . ALA B 1 164 ? -18.078 12.75 11.555 1 91.06 164 ALA B CA 1
ATOM 3389 C C . ALA B 1 164 ? -17.766 11.922 12.797 1 91.06 164 ALA B C 1
ATOM 3391 O O . ALA B 1 164 ? -17.641 10.695 12.719 1 91.06 164 ALA B O 1
ATOM 3392 N N . GLY B 1 165 ? -17.703 12.531 13.969 1 94.06 165 GLY B N 1
ATOM 3393 C CA . GLY B 1 165 ? -17.328 11.812 15.18 1 94.06 165 GLY B CA 1
ATOM 3394 C C . GLY B 1 165 ? -18.406 10.836 15.641 1 94.06 165 GLY B C 1
ATOM 3395 O O . GLY B 1 165 ? -19.594 11.133 15.555 1 94.06 165 GLY B O 1
ATOM 3396 N N . ASP B 1 166 ? -17.969 9.688 16.125 1 95.38 166 ASP B N 1
ATOM 3397 C CA . ASP B 1 166 ? -18.875 8.688 16.672 1 95.38 166 ASP B CA 1
ATOM 3398 C C . ASP B 1 166 ? -18.969 8.82 18.203 1 95.38 166 ASP B C 1
ATOM 3400 O O . ASP B 1 166 ? -19.984 8.43 18.797 1 95.38 166 ASP B O 1
ATOM 3404 N N . PHE B 1 167 ? -17.984 9.367 18.797 1 97.81 167 PHE B N 1
ATOM 3405 C CA . PHE B 1 167 ? -17.906 9.406 20.266 1 97.81 167 PHE B CA 1
ATOM 3406 C C . PHE B 1 167 ? -17.906 10.852 20.766 1 97.81 167 PHE B C 1
ATOM 3408 O O . PHE B 1 167 ? -18.359 11.125 21.875 1 97.81 167 PHE B O 1
ATOM 3415 N N . TYR B 1 168 ? -17.359 11.711 19.953 1 98 168 TYR B N 1
ATOM 3416 C CA . TYR B 1 168 ? -17.297 13.133 20.297 1 98 168 TYR B CA 1
ATOM 3417 C C . TYR B 1 168 ? -17.906 13.977 19.188 1 98 168 TYR B C 1
ATOM 3419 O O . TYR B 1 168 ? -17.688 13.727 18 1 98 168 TYR B O 1
ATOM 3427 N N . THR B 1 169 ? -18.688 14.953 19.547 1 97.38 169 THR B N 1
ATOM 3428 C CA . THR B 1 169 ? -19.109 16 18.625 1 97.38 169 THR B CA 1
ATOM 3429 C C . THR B 1 169 ? -18.047 17.109 18.531 1 97.38 169 THR B C 1
ATOM 3431 O O . THR B 1 169 ? -17.141 17.172 19.359 1 97.38 169 THR B O 1
ATOM 3434 N N . TRP B 1 170 ? -18.219 17.875 17.516 1 97.38 170 TRP B N 1
ATOM 3435 C CA . TRP B 1 170 ? -17.297 19 17.422 1 97.38 170 TRP B CA 1
ATOM 3436 C C . TRP B 1 170 ? -17.391 19.906 18.641 1 97.38 170 TRP B C 1
ATOM 3438 O O . TRP B 1 170 ? -16.375 20.375 19.156 1 97.38 170 TRP B O 1
ATOM 3448 N N . GLN B 1 171 ? -18.609 20.141 19.078 1 97.5 171 GLN B N 1
ATOM 3449 C CA . GLN B 1 171 ? -18.812 20.953 20.281 1 97.5 171 GLN B CA 1
ATOM 3450 C C . GLN B 1 171 ? -18.125 20.328 21.484 1 97.5 171 GLN B C 1
ATOM 3452 O O . GLN B 1 171 ? -17.578 21.031 22.328 1 97.5 171 GLN B O 1
ATOM 3457 N N . SER B 1 172 ? -18.172 19.016 21.625 1 97.69 172 SER B N 1
ATOM 3458 C CA . SER B 1 172 ? -17.469 18.328 22.703 1 97.69 172 SER B CA 1
ATOM 3459 C C . SER B 1 172 ? -15.984 18.656 22.688 1 97.69 172 SER B C 1
ATOM 3461 O O . SER B 1 172 ? -15.367 18.828 23.734 1 97.69 172 SER B O 1
ATOM 3463 N N . ILE B 1 173 ? -15.414 18.734 21.5 1 98.5 173 ILE B N 1
ATOM 3464 C CA . ILE B 1 173 ? -13.992 19.047 21.359 1 98.5 173 ILE B CA 1
ATOM 3465 C C . ILE B 1 173 ? -13.727 20.453 21.875 1 98.5 173 ILE B C 1
ATOM 3467 O O . ILE B 1 173 ? -12.789 20.688 22.641 1 98.5 173 ILE B O 1
ATOM 3471 N N . LEU B 1 174 ? -14.586 21.375 21.453 1 98.19 174 LEU B N 1
ATOM 3472 C CA . LEU B 1 174 ? -14.43 22.781 21.859 1 98.19 174 LEU B CA 1
ATOM 3473 C C . LEU B 1 174 ? -14.625 22.938 23.359 1 98.19 174 LEU B C 1
ATOM 3475 O O . LEU B 1 174 ? -13.984 23.781 23.984 1 98.19 174 LEU B O 1
ATOM 3479 N N . ASP B 1 175 ? -15.445 22.141 23.922 1 98.38 175 ASP B N 1
ATOM 3480 C CA . ASP B 1 175 ? -15.773 22.219 25.328 1 98.38 175 ASP B CA 1
ATOM 3481 C C . ASP B 1 175 ? -14.57 21.859 26.203 1 98.38 175 ASP B C 1
ATOM 3483 O O . ASP B 1 175 ? -14.547 22.141 27.391 1 98.38 175 ASP B O 1
ATOM 3487 N N . PHE B 1 176 ? -13.555 21.188 25.656 1 98.62 176 PHE B N 1
ATOM 3488 C CA . PHE B 1 176 ? -12.328 20.891 26.391 1 98.62 176 PHE B CA 1
ATOM 3489 C C . PHE B 1 176 ? -11.539 22.172 26.656 1 98.62 176 PHE B C 1
ATOM 3491 O O . PHE B 1 176 ? -10.617 22.172 27.484 1 98.62 176 PHE B O 1
ATOM 3498 N N . GLY B 1 177 ? -11.852 23.25 25.922 1 98.56 177 GLY B N 1
ATOM 3499 C CA . GLY B 1 177 ? -11.188 24.531 26.141 1 98.56 177 GLY B CA 1
ATOM 3500 C C . GLY B 1 177 ? -10.023 24.766 25.188 1 98.56 177 GLY B C 1
ATOM 3501 O O . GLY B 1 177 ? -9.172 25.625 25.453 1 98.56 177 GLY B O 1
ATOM 3502 N N . VAL B 1 178 ? -9.969 24 24.109 1 98.75 178 VAL B N 1
ATOM 3503 C CA . VAL B 1 178 ? -8.945 24.203 23.094 1 98.75 178 VAL B CA 1
ATOM 3504 C C . VAL B 1 178 ? -9.344 25.359 22.172 1 98.75 178 VAL B C 1
ATOM 3506 O O . VAL B 1 178 ? -10.5 25.797 22.188 1 98.75 178 VAL B O 1
ATOM 3509 N N . GLU B 1 179 ? -8.422 25.922 21.453 1 98.44 179 GLU B N 1
ATOM 3510 C CA . GLU B 1 179 ? -8.695 26.984 20.484 1 98.44 179 GLU B CA 1
ATOM 3511 C C . GLU B 1 179 ? -8.984 26.406 19.094 1 98.44 179 GLU B C 1
ATOM 3513 O O . GLU B 1 179 ? -8.18 25.641 18.562 1 98.44 179 GLU B O 1
ATOM 3518 N N . GLU B 1 180 ? -10.102 26.75 18.562 1 98.25 180 GLU B N 1
ATOM 3519 C CA . GLU B 1 180 ? -10.422 26.359 17.188 1 98.25 180 GLU B CA 1
ATOM 3520 C C . GLU B 1 180 ? -9.781 27.328 16.188 1 98.25 180 GLU B C 1
ATOM 3522 O O . GLU B 1 180 ? -9.898 28.547 16.328 1 98.25 180 GLU B O 1
ATOM 3527 N N . VAL B 1 181 ? -9.117 26.812 15.234 1 97.56 181 VAL B N 1
ATOM 3528 C CA . VAL B 1 181 ? -8.656 27.562 14.07 1 97.56 181 VAL B CA 1
ATOM 3529 C C . VAL B 1 181 ? -9.391 27.078 12.82 1 97.56 181 VAL B C 1
ATOM 3531 O O . VAL B 1 181 ? -8.914 26.172 12.141 1 97.56 181 VAL B O 1
ATOM 3534 N N . ARG B 1 182 ? -10.516 27.656 12.562 1 97.25 182 ARG B N 1
ATOM 3535 C CA . ARG B 1 182 ? -11.281 27.328 11.367 1 97.25 182 ARG B CA 1
ATOM 3536 C C . ARG B 1 182 ? -10.766 28.094 10.156 1 97.25 182 ARG B C 1
ATOM 3538 O O . ARG B 1 182 ? -10.711 29.328 10.172 1 97.25 182 ARG B O 1
ATOM 3545 N N . ILE B 1 183 ? -10.406 27.406 9.156 1 97.88 183 ILE B N 1
ATOM 3546 C CA . ILE B 1 183 ? -9.805 28.047 7.996 1 97.88 183 ILE B CA 1
ATOM 3547 C C . ILE B 1 183 ? -10.672 27.797 6.766 1 97.88 183 ILE B C 1
ATOM 3549 O O . ILE B 1 183 ? -11.609 26.984 6.809 1 97.88 183 ILE B O 1
ATOM 3553 N N . PRO B 1 184 ? -10.43 28.5 5.633 1 96.69 184 PRO B N 1
ATOM 3554 C CA . PRO B 1 184 ? -11.219 28.266 4.422 1 96.69 184 PRO B CA 1
ATOM 3555 C C . PRO B 1 184 ? -11.133 26.828 3.928 1 96.69 184 PRO B C 1
ATOM 3557 O O . PRO B 1 184 ? -10.133 26.156 4.168 1 96.69 184 PRO B O 1
ATOM 3560 N N . ASP B 1 185 ? -12.141 26.453 3.252 1 97.81 185 ASP B N 1
ATOM 3561 C CA . ASP B 1 185 ? -12.234 25.109 2.688 1 97.81 185 ASP B CA 1
ATOM 3562 C C . ASP B 1 185 ? -11.055 24.844 1.751 1 97.81 185 ASP B C 1
ATOM 3564 O O . ASP B 1 185 ? -10.938 25.453 0.694 1 97.81 185 ASP B O 1
ATOM 3568 N N . GLN B 1 186 ? -10.297 23.859 2.061 1 97.81 186 GLN B N 1
ATOM 3569 C CA . GLN B 1 186 ? -9.07 23.562 1.318 1 97.81 186 GLN B CA 1
ATOM 3570 C C . GLN B 1 186 ? -9.367 22.703 0.1 1 97.81 186 GLN B C 1
ATOM 3572 O O . GLN B 1 186 ? -8.469 22.422 -0.707 1 97.81 186 GLN B O 1
ATOM 3577 N N . ASN B 1 187 ? -10.586 22.219 -0.087 1 96.75 187 ASN B N 1
ATOM 3578 C CA . ASN B 1 187 ? -10.961 21.438 -1.256 1 96.75 187 ASN B CA 1
ATOM 3579 C C . ASN B 1 187 ? -10.938 22.266 -2.529 1 96.75 187 ASN B C 1
ATOM 3581 O O . ASN B 1 187 ? -10.766 21.734 -3.627 1 96.75 187 ASN B O 1
ATOM 3585 N N . ILE B 1 188 ? -11.102 23.484 -2.379 1 97.19 188 ILE B N 1
ATOM 3586 C CA . ILE B 1 188 ? -11.375 24.375 -3.504 1 97.19 188 ILE B CA 1
ATOM 3587 C C . ILE B 1 188 ? -10.258 24.25 -4.535 1 97.19 188 ILE B C 1
ATOM 3589 O O . ILE B 1 188 ? -10.516 24.109 -5.734 1 97.19 188 ILE B O 1
ATOM 3593 N N . ASN B 1 189 ? -9.031 24.281 -4.133 1 97.81 189 ASN B N 1
ATOM 3594 C CA . ASN B 1 189 ? -7.934 24.281 -5.09 1 97.81 189 ASN B CA 1
ATOM 3595 C C . ASN B 1 189 ? -7.012 23.078 -4.895 1 97.81 189 ASN B C 1
ATOM 3597 O O . ASN B 1 189 ? -5.941 23.016 -5.5 1 97.81 189 ASN B O 1
ATOM 3601 N N . LEU B 1 190 ? -7.414 22.109 -4.027 1 98.31 190 LEU B N 1
ATOM 3602 C CA . LEU B 1 190 ? -6.531 20.984 -3.775 1 98.31 190 LEU B CA 1
ATOM 3603 C C . LEU B 1 190 ? -7.258 19.656 -4.016 1 98.31 190 LEU B C 1
ATOM 3605 O O . LEU B 1 190 ? -6.648 18.594 -3.943 1 98.31 190 LEU B O 1
ATOM 3609 N N . LYS B 1 191 ? -8.531 19.719 -4.191 1 97.5 191 LYS B N 1
ATOM 3610 C CA . LYS B 1 191 ? -9.305 18.656 -4.824 1 97.5 191 LYS B CA 1
ATOM 3611 C C . LYS B 1 191 ? -9.633 19.016 -6.273 1 97.5 191 LYS B C 1
ATOM 3613 O O . LYS B 1 191 ? -10.648 19.641 -6.555 1 97.5 191 LYS B O 1
ATOM 3618 N N . VAL B 1 192 ? -8.812 18.578 -7.184 1 98.25 192 VAL B N 1
ATOM 3619 C CA . VAL B 1 192 ? -8.844 19.062 -8.562 1 98.25 192 VAL B CA 1
ATOM 3620 C C . VAL B 1 192 ? -8.82 17.875 -9.523 1 98.25 192 VAL B C 1
ATOM 3622 O O . VAL B 1 192 ? -8.68 16.734 -9.102 1 98.25 192 VAL B O 1
ATOM 3625 N N . ASP B 1 193 ? -8.977 18.219 -10.75 1 97.62 193 ASP B N 1
ATOM 3626 C CA . ASP B 1 193 ? -8.852 17.172 -11.766 1 97.62 193 ASP B CA 1
ATOM 3627 C C . ASP B 1 193 ? -7.465 16.531 -11.719 1 97.62 193 ASP B C 1
ATOM 3629 O O . ASP B 1 193 ? -6.461 17.219 -11.523 1 97.62 193 ASP B O 1
ATOM 3633 N N . GLU B 1 194 ? -7.418 15.266 -11.961 1 95.75 194 GLU B N 1
ATOM 3634 C CA . GLU B 1 194 ? -6.172 14.516 -11.867 1 95.75 194 GLU B CA 1
ATOM 3635 C C . GLU B 1 194 ? -5.094 15.117 -12.758 1 95.75 194 GLU B C 1
ATOM 3637 O O . GLU B 1 194 ? -3.906 15.078 -12.43 1 95.75 194 GLU B O 1
ATOM 3642 N N . SER B 1 195 ? -5.504 15.727 -13.898 1 96.62 195 SER B N 1
ATOM 3643 C CA . SER B 1 195 ? -4.547 16.25 -14.867 1 96.62 195 SER B CA 1
ATOM 3644 C C . SER B 1 195 ? -3.758 17.422 -14.281 1 96.62 195 SER B C 1
ATOM 3646 O O . SER B 1 195 ? -2.658 17.734 -14.742 1 96.62 195 SER B O 1
ATOM 3648 N N . GLU B 1 196 ? -4.242 18.047 -13.273 1 97.88 196 GLU B N 1
ATOM 3649 C CA . GLU B 1 196 ? -3.535 19.141 -12.617 1 97.88 196 GLU B CA 1
ATOM 3650 C C . GLU B 1 196 ? -2.322 18.625 -11.844 1 97.88 196 GLU B C 1
ATOM 3652 O O . GLU B 1 196 ? -1.458 19.406 -11.445 1 97.88 196 GLU B O 1
ATOM 3657 N N . TRP B 1 197 ? -2.229 17.328 -11.703 1 98 197 TRP B N 1
ATOM 3658 C CA . TRP B 1 197 ? -1.104 16.719 -10.992 1 98 197 TRP B CA 1
ATOM 3659 C C . TRP B 1 197 ? -0.179 16 -11.969 1 98 197 TRP B C 1
ATOM 3661 O O . TRP B 1 197 ? 0.722 15.266 -11.547 1 98 197 TRP B O 1
ATOM 3671 N N . ASP B 1 198 ? -0.323 16.172 -13.273 1 96.75 198 ASP B N 1
ATOM 3672 C CA . ASP B 1 198 ? 0.504 15.523 -14.289 1 96.75 198 ASP B CA 1
ATOM 3673 C C . ASP B 1 198 ? 1.979 15.875 -14.094 1 96.75 198 ASP B C 1
ATOM 3675 O O . ASP B 1 198 ? 2.857 15.062 -14.391 1 96.75 198 ASP B O 1
ATOM 3679 N N . TRP B 1 199 ? 2.182 17.047 -13.547 1 97.31 199 TRP B N 1
ATOM 3680 C CA . TRP B 1 199 ? 3.561 17.438 -13.297 1 97.31 199 TRP B CA 1
ATOM 3681 C C . TRP B 1 199 ? 4.242 16.484 -12.328 1 97.31 199 TRP B C 1
ATOM 3683 O O . TRP B 1 199 ? 5.438 16.203 -12.453 1 97.31 199 TRP B O 1
ATOM 3693 N N . ALA B 1 200 ? 3.545 15.984 -11.344 1 97.81 200 ALA B N 1
ATOM 3694 C CA . ALA B 1 200 ? 4.086 15.023 -10.383 1 97.81 200 ALA B CA 1
ATOM 3695 C C . ALA B 1 200 ? 4.188 13.633 -11 1 97.81 200 ALA B C 1
ATOM 3697 O O . ALA B 1 200 ? 5.176 12.922 -10.781 1 97.81 200 ALA B O 1
ATOM 3698 N N . LYS B 1 201 ? 3.205 13.203 -11.742 1 95.56 201 LYS B N 1
ATOM 3699 C CA . LYS B 1 201 ? 3.139 11.914 -12.438 1 95.56 201 LYS B CA 1
ATOM 3700 C C . LYS B 1 201 ? 4.375 11.695 -13.305 1 95.56 201 LYS B C 1
ATOM 3702 O O . LYS B 1 201 ? 4.934 10.602 -13.336 1 95.56 201 LYS B O 1
ATOM 3707 N N . ASN B 1 202 ? 4.809 12.711 -13.984 1 93.19 202 ASN B N 1
ATOM 3708 C CA . ASN B 1 202 ? 5.852 12.617 -15 1 93.19 202 ASN B CA 1
ATOM 3709 C C . ASN B 1 202 ? 7.176 13.188 -14.5 1 93.19 202 ASN B C 1
ATOM 3711 O O . ASN B 1 202 ? 8.078 13.469 -15.297 1 93.19 202 ASN B O 1
ATOM 3715 N N . HIS B 1 203 ? 7.27 13.438 -13.25 1 95.12 203 HIS B N 1
ATOM 3716 C CA . HIS B 1 203 ? 8.469 14.055 -12.695 1 95.12 203 HIS B CA 1
ATOM 3717 C C . HIS B 1 203 ? 9.672 13.133 -12.812 1 95.12 203 HIS B C 1
ATOM 3719 O O . HIS B 1 203 ? 9.531 11.914 -12.797 1 95.12 203 HIS B O 1
ATOM 3725 N N . SER B 1 204 ? 10.828 13.695 -12.922 1 93.25 204 SER B N 1
ATOM 3726 C CA . SER B 1 204 ? 12.039 12.891 -13.039 1 93.25 204 SER B CA 1
ATOM 3727 C C . SER B 1 204 ? 12.438 12.305 -11.688 1 93.25 204 SER B C 1
ATOM 3729 O O . SER B 1 204 ? 13.125 11.281 -11.633 1 93.25 204 SER B O 1
ATOM 3731 N N . ASP B 1 205 ? 12.062 13.008 -10.602 1 95 205 ASP B N 1
ATOM 3732 C CA . ASP B 1 205 ? 12.398 12.555 -9.25 1 95 205 ASP B CA 1
ATOM 3733 C C . ASP B 1 205 ? 11.383 11.523 -8.758 1 95 205 ASP B C 1
ATOM 3735 O O . ASP B 1 205 ? 10.188 11.805 -8.695 1 95 205 ASP B O 1
ATOM 3739 N N . ASP B 1 206 ? 11.812 10.383 -8.305 1 93.12 206 ASP B N 1
ATOM 3740 C CA . ASP B 1 206 ? 10.953 9.273 -7.891 1 93.12 206 ASP B CA 1
ATOM 3741 C C . ASP B 1 206 ? 10.156 9.641 -6.637 1 93.12 206 ASP B C 1
ATOM 3743 O O . ASP B 1 206 ? 9.078 9.094 -6.402 1 93.12 206 ASP B O 1
ATOM 3747 N N . ARG B 1 207 ? 10.68 10.555 -5.809 1 96.44 207 ARG B N 1
ATOM 3748 C CA . ARG B 1 207 ? 9.922 11.008 -4.645 1 96.44 207 ARG B CA 1
ATOM 3749 C C . ARG B 1 207 ? 8.586 11.602 -5.062 1 96.44 207 ARG B C 1
ATOM 3751 O O . ARG B 1 207 ? 7.559 11.336 -4.434 1 96.44 207 ARG B O 1
ATOM 3758 N N . MET B 1 208 ? 8.617 12.367 -6.137 1 97.62 208 MET B N 1
ATOM 3759 C CA . MET B 1 208 ? 7.402 13.016 -6.633 1 97.62 208 MET B CA 1
ATOM 3760 C C . MET B 1 208 ? 6.473 11.992 -7.281 1 97.62 208 MET B C 1
ATOM 3762 O O . MET B 1 208 ? 5.254 12.07 -7.129 1 97.62 208 MET B O 1
ATOM 3766 N N . LYS B 1 209 ? 7.027 11.039 -7.984 1 96.62 209 LYS B N 1
ATOM 3767 C CA . LYS B 1 209 ? 6.207 9.984 -8.578 1 96.62 209 LYS B CA 1
ATOM 3768 C C . LYS B 1 209 ? 5.496 9.164 -7.5 1 96.62 209 LYS B C 1
ATOM 3770 O O . LYS B 1 209 ? 4.332 8.797 -7.664 1 96.62 209 LYS B O 1
ATOM 3775 N N . PHE B 1 210 ? 6.254 8.891 -6.422 1 97.25 210 PHE B N 1
ATOM 3776 C CA . PHE B 1 210 ? 5.641 8.148 -5.328 1 97.25 210 PHE B CA 1
ATOM 3777 C C . PHE B 1 210 ? 4.465 8.922 -4.742 1 97.25 210 PHE B C 1
ATOM 3779 O O . PHE B 1 210 ? 3.402 8.344 -4.488 1 97.25 210 PHE B O 1
ATOM 3786 N N . VAL B 1 211 ? 4.633 10.211 -4.523 1 98 211 VAL B N 1
ATOM 3787 C CA . VAL B 1 211 ? 3.564 11.07 -4.016 1 98 211 VAL B CA 1
ATOM 3788 C C . VAL B 1 211 ? 2.357 10.992 -4.949 1 98 211 VAL B C 1
ATOM 3790 O O . VAL B 1 211 ? 1.222 10.836 -4.492 1 98 211 VAL B O 1
ATOM 3793 N N . TRP B 1 212 ? 2.594 11.117 -6.203 1 98.31 212 TRP B N 1
ATOM 3794 C CA . TRP B 1 212 ? 1.517 11.039 -7.184 1 98.31 212 TRP B CA 1
ATOM 3795 C C . TRP B 1 212 ? 0.796 9.695 -7.094 1 98.31 212 TRP B C 1
ATOM 3797 O O . TRP B 1 212 ? -0.433 9.633 -7.188 1 98.31 212 TRP B O 1
ATOM 3807 N N . LEU B 1 213 ? 1.504 8.625 -6.957 1 98.06 213 LEU B N 1
ATOM 3808 C CA . LEU B 1 213 ? 0.927 7.289 -6.879 1 98.06 213 LEU B CA 1
ATOM 3809 C C . LEU B 1 213 ? -0.053 7.184 -5.715 1 98.06 213 LEU B C 1
ATOM 3811 O O . LEU B 1 213 ? -1.087 6.523 -5.828 1 98.06 213 LEU B O 1
ATOM 3815 N N . MET B 1 214 ? 0.267 7.805 -4.57 1 97.94 214 MET B N 1
ATOM 3816 C CA . MET B 1 214 ? -0.615 7.734 -3.406 1 97.94 214 MET B CA 1
ATOM 3817 C C . MET B 1 214 ? -1.957 8.398 -3.703 1 97.94 214 MET B C 1
ATOM 3819 O O . MET B 1 214 ? -3.01 7.852 -3.363 1 97.94 214 MET B O 1
ATOM 3823 N N . GLY B 1 215 ? -1.939 9.57 -4.32 1 97.12 215 GLY B N 1
ATOM 3824 C CA . GLY B 1 215 ? -3.182 10.227 -4.695 1 97.12 215 GLY B CA 1
ATOM 3825 C C . GLY B 1 215 ? -3.957 9.469 -5.758 1 97.12 215 GLY B C 1
ATOM 3826 O O . GLY B 1 215 ? -5.188 9.438 -5.727 1 97.12 215 GLY B O 1
ATOM 3827 N N . LYS B 1 216 ? -3.197 8.883 -6.707 1 97.19 216 LYS B N 1
ATOM 3828 C CA . LYS B 1 216 ? -3.857 8.094 -7.746 1 97.19 216 LYS B CA 1
ATOM 3829 C C . LYS B 1 216 ? -4.527 6.855 -7.152 1 97.19 216 LYS B C 1
ATOM 3831 O O . LYS B 1 216 ? -5.598 6.449 -7.605 1 97.19 216 LYS B O 1
ATOM 3836 N N . MET B 1 217 ? -3.91 6.25 -6.191 1 95.62 217 MET B N 1
ATOM 3837 C CA . MET B 1 217 ? -4.48 5.09 -5.508 1 95.62 217 MET B CA 1
ATOM 3838 C C . MET B 1 217 ? -5.828 5.434 -4.887 1 95.62 217 MET B C 1
ATOM 3840 O O . MET B 1 217 ? -6.758 4.621 -4.922 1 95.62 217 MET B O 1
ATOM 3844 N N . ALA B 1 218 ? -5.91 6.629 -4.312 1 95.06 218 ALA B N 1
ATOM 3845 C CA . ALA B 1 218 ? -7.184 7.094 -3.771 1 95.06 218 ALA B CA 1
ATOM 3846 C C . ALA B 1 218 ? -8.227 7.242 -4.875 1 95.06 218 ALA B C 1
ATOM 3848 O O . ALA B 1 218 ? -9.406 6.926 -4.676 1 95.06 218 ALA B O 1
ATOM 3849 N N . GLU B 1 219 ? -7.836 7.75 -6.008 1 94.31 219 GLU B N 1
ATOM 3850 C CA . GLU B 1 219 ? -8.734 7.996 -7.133 1 94.31 219 GLU B CA 1
ATOM 3851 C C . GLU B 1 219 ? -9.305 6.691 -7.68 1 94.31 219 GLU B C 1
ATOM 3853 O O . GLU B 1 219 ? -10.469 6.633 -8.07 1 94.31 219 GLU B O 1
ATOM 3858 N N . VAL B 1 220 ? -8.453 5.633 -7.668 1 92.81 220 VAL B N 1
ATOM 3859 C CA . VAL B 1 220 ? -8.891 4.395 -8.297 1 92.81 220 VAL B CA 1
ATOM 3860 C C . VAL B 1 220 ? -9.57 3.5 -7.27 1 92.81 220 VAL B C 1
ATOM 3862 O O . VAL B 1 220 ? -9.891 2.344 -7.551 1 92.81 220 VAL B O 1
ATOM 3865 N N . ASP B 1 221 ? -9.711 4.051 -6.055 1 87.31 221 ASP B N 1
ATOM 3866 C CA . ASP B 1 221 ? -10.461 3.334 -5.031 1 87.31 221 ASP B CA 1
ATOM 3867 C C . ASP B 1 221 ? -11.859 2.969 -5.539 1 87.31 221 ASP B C 1
ATOM 3869 O O . ASP B 1 221 ? -12.484 3.748 -6.258 1 87.31 221 ASP B O 1
ATOM 3873 N N . ASP B 1 222 ? -12.336 1.82 -5.215 1 81.69 222 ASP B N 1
ATOM 3874 C CA . ASP B 1 222 ? -13.609 1.371 -5.777 1 81.69 222 ASP B CA 1
ATOM 3875 C C . ASP B 1 222 ? -14.719 1.402 -4.727 1 81.69 222 ASP B C 1
ATOM 3877 O O . ASP B 1 222 ? -15.789 0.823 -4.926 1 81.69 222 ASP B O 1
ATOM 3881 N N . VAL B 1 223 ? -14.43 1.969 -3.611 1 83.75 223 VAL B N 1
ATOM 3882 C CA . VAL B 1 223 ? -15.422 2.031 -2.549 1 83.75 223 VAL B CA 1
ATOM 3883 C C . VAL B 1 223 ? -16.312 3.26 -2.742 1 83.75 223 VAL B C 1
ATOM 3885 O O . VAL B 1 223 ? -17.531 3.191 -2.557 1 83.75 223 VAL B O 1
ATOM 3888 N N . VAL B 1 224 ? -15.602 4.406 -3.07 1 82.19 224 VAL B N 1
ATOM 3889 C CA . VAL B 1 224 ? -16.375 5.629 -3.246 1 82.19 224 VAL B CA 1
ATOM 3890 C C . VAL B 1 224 ? -16.203 6.152 -4.668 1 82.19 224 VAL B C 1
ATOM 3892 O O . VAL B 1 224 ? -15.125 6.043 -5.25 1 82.19 224 VAL B O 1
ATOM 3895 N N . LYS B 1 225 ? -17.266 6.848 -5.188 1 83.25 225 LYS B N 1
ATOM 3896 C CA . LYS B 1 225 ? -17.266 7.258 -6.586 1 83.25 225 LYS B CA 1
ATOM 3897 C C . LYS B 1 225 ? -16.922 8.742 -6.723 1 83.25 225 LYS B C 1
ATOM 3899 O O . LYS B 1 225 ? -16.516 9.195 -7.797 1 83.25 225 LYS B O 1
ATOM 3904 N N . PHE B 1 226 ? -17.031 9.453 -5.66 1 82.12 226 PHE B N 1
ATOM 3905 C CA . PHE B 1 226 ? -16.938 10.906 -5.777 1 82.12 226 PHE B CA 1
ATOM 3906 C C . PHE B 1 226 ? -15.477 11.344 -5.91 1 82.12 226 PHE B C 1
ATOM 3908 O O . PHE B 1 226 ? -15.203 12.516 -6.184 1 82.12 226 PHE B O 1
ATOM 3915 N N . GLN B 1 227 ? -14.555 10.438 -5.762 1 86.81 227 GLN B N 1
ATOM 3916 C CA . GLN B 1 227 ? -13.141 10.727 -5.945 1 86.81 227 GLN B CA 1
ATOM 3917 C C . GLN B 1 227 ? -12.703 10.469 -7.387 1 86.81 227 GLN B C 1
ATOM 3919 O O . GLN B 1 227 ? -11.586 10.812 -7.77 1 86.81 227 GLN B O 1
ATOM 3924 N N . LYS B 1 228 ? -13.594 9.875 -8.211 1 90.81 228 LYS B N 1
ATOM 3925 C CA . LYS B 1 228 ? -13.195 9.516 -9.57 1 90.81 228 LYS B CA 1
ATOM 3926 C C . LYS B 1 228 ? -12.836 10.758 -10.383 1 90.81 228 LYS B C 1
ATOM 3928 O O . LYS B 1 228 ? -13.57 11.75 -10.367 1 90.81 228 LYS B O 1
ATOM 3933 N N . GLY B 1 229 ? -11.664 10.695 -11.016 1 93.69 229 GLY B N 1
ATOM 3934 C CA . GLY B 1 229 ? -11.195 11.781 -11.859 1 93.69 229 GLY B CA 1
ATOM 3935 C C . GLY B 1 229 ? -10.555 12.914 -11.078 1 93.69 229 GLY B C 1
ATOM 3936 O O . GLY B 1 229 ? -10.078 13.891 -11.664 1 93.69 229 GLY B O 1
ATOM 3937 N N . LYS B 1 230 ? -10.547 12.727 -9.766 1 96.06 230 LYS B N 1
ATOM 3938 C CA . LYS B 1 230 ? -10.008 13.789 -8.922 1 96.06 230 LYS B CA 1
ATOM 3939 C C . LYS B 1 230 ? -8.734 13.344 -8.203 1 96.06 230 LYS B C 1
ATOM 3941 O O . LYS B 1 230 ? -8.625 12.18 -7.809 1 96.06 230 LYS B O 1
ATOM 3946 N N . TRP B 1 231 ? -7.828 14.156 -8.219 1 97.12 231 TRP B N 1
ATOM 3947 C CA . TRP B 1 231 ? -6.688 14.023 -7.312 1 97.12 231 TRP B CA 1
ATOM 3948 C C . TRP B 1 231 ? -6.836 14.961 -6.117 1 97.12 231 TRP B C 1
ATOM 3950 O O . TRP B 1 231 ? -6.75 16.188 -6.262 1 97.12 231 TRP B O 1
ATOM 3960 N N . ASP B 1 232 ? -7.07 14.398 -4.953 1 96.88 232 ASP B N 1
ATOM 3961 C CA . ASP B 1 232 ? -7.531 15.156 -3.797 1 96.88 232 ASP B CA 1
ATOM 3962 C C . ASP B 1 232 ? -6.531 15.07 -2.645 1 96.88 232 ASP B C 1
ATOM 3964 O O . ASP B 1 232 ? -6.277 13.977 -2.121 1 96.88 232 ASP B O 1
ATOM 3968 N N . CYS B 1 233 ? -5.91 16.172 -2.281 1 97.88 233 CYS B N 1
ATOM 3969 C CA . CYS B 1 233 ? -5.059 16.266 -1.099 1 97.88 233 CYS B CA 1
ATOM 3970 C C . CYS B 1 233 ? -5.477 17.438 -0.212 1 97.88 233 CYS B C 1
ATOM 3972 O O . CYS B 1 233 ? -4.633 18.078 0.406 1 97.88 233 CYS B O 1
ATOM 3974 N N . SER B 1 234 ? -6.719 17.719 -0.163 1 97.75 234 SER B N 1
ATOM 3975 C CA . SER B 1 234 ? -7.266 18.922 0.46 1 97.75 234 SER B CA 1
ATOM 3976 C C . SER B 1 234 ? -6.828 19.047 1.916 1 97.75 234 SER B C 1
ATOM 3978 O O . SER B 1 234 ? -6.5 20.141 2.385 1 97.75 234 SER B O 1
ATOM 3980 N N . ASP B 1 235 ? -6.766 17.969 2.619 1 97.38 235 ASP B N 1
ATOM 3981 C CA . ASP B 1 235 ? -6.379 18.016 4.027 1 97.38 235 ASP B CA 1
ATOM 3982 C C . ASP B 1 235 ? -4.945 18.5 4.191 1 97.38 235 ASP B C 1
ATOM 3984 O O . ASP B 1 235 ? -4.594 19.078 5.227 1 97.38 235 ASP B O 1
ATOM 3988 N N . ALA B 1 236 ? -4.129 18.328 3.217 1 98.44 236 ALA B N 1
ATOM 3989 C CA . ALA B 1 236 ? -2.77 18.859 3.266 1 98.44 236 ALA B CA 1
ATOM 3990 C C . ALA B 1 236 ? -2.77 20.375 3.246 1 98.44 236 ALA B C 1
ATOM 3992 O O . ALA B 1 236 ? -1.782 21.016 3.631 1 98.44 236 ALA B O 1
ATOM 3993 N N . GLY B 1 237 ? -3.867 20.938 2.793 1 98.5 237 GLY B N 1
ATOM 3994 C CA . GLY B 1 237 ? -3.984 22.391 2.807 1 98.5 237 GLY B CA 1
ATOM 3995 C C . GLY B 1 237 ? -3.896 22.984 4.203 1 98.5 237 GLY B C 1
ATOM 3996 O O . GLY B 1 237 ? -3.412 24.109 4.379 1 98.5 237 GLY B O 1
ATOM 3997 N N . MET B 1 238 ? -4.324 22.266 5.156 1 98.56 238 MET B N 1
ATOM 3998 C CA . MET B 1 238 ? -4.219 22.719 6.539 1 98.56 238 MET B CA 1
ATOM 3999 C C . MET B 1 238 ? -2.766 22.75 6.996 1 98.56 238 MET B C 1
ATOM 4001 O O . MET B 1 238 ? -2.367 23.641 7.746 1 98.56 238 MET B O 1
ATOM 4005 N N . VAL B 1 239 ? -1.998 21.781 6.555 1 98.75 239 VAL B N 1
ATOM 4006 C CA . VAL B 1 239 ? -0.568 21.766 6.844 1 98.75 239 VAL B CA 1
ATOM 4007 C C . VAL B 1 239 ? 0.118 22.938 6.137 1 98.75 239 VAL B C 1
ATOM 4009 O O . VAL B 1 239 ? 0.961 23.625 6.727 1 98.75 239 VAL B O 1
ATOM 4012 N N . LEU B 1 240 ? -0.289 23.172 4.902 1 98.38 240 LEU B N 1
ATOM 4013 C CA . LEU B 1 240 ? 0.254 24.281 4.141 1 98.38 240 LEU B CA 1
ATOM 4014 C C . LEU B 1 240 ? -0.076 25.609 4.816 1 98.38 240 LEU B C 1
ATOM 4016 O O . LEU B 1 240 ? 0.769 26.5 4.879 1 98.38 240 LEU B O 1
ATOM 4020 N N . TYR B 1 241 ? -1.279 25.719 5.277 1 98.06 241 TYR B N 1
ATOM 4021 C CA . TYR B 1 241 ? -1.711 26.891 6.043 1 98.06 241 TYR B CA 1
ATOM 4022 C C . TYR B 1 241 ? -0.785 27.141 7.227 1 98.06 241 TYR B C 1
ATOM 4024 O O . TYR B 1 241 ? -0.344 28.266 7.449 1 98.06 241 TYR B O 1
ATOM 4032 N N . TRP B 1 242 ? -0.457 26.109 7.953 1 98.19 242 TRP B N 1
ATOM 4033 C CA . TRP B 1 242 ? 0.386 26.203 9.141 1 98.19 242 TRP B CA 1
ATOM 4034 C C . TRP B 1 242 ? 1.824 26.547 8.758 1 98.19 242 TRP B C 1
ATOM 4036 O O . TRP B 1 242 ? 2.434 27.438 9.352 1 98.19 242 TRP B O 1
ATOM 4046 N N . ILE B 1 243 ? 2.34 25.922 7.742 1 98.06 243 ILE B N 1
ATOM 4047 C CA . ILE B 1 243 ? 3.729 26.062 7.316 1 98.06 243 ILE B CA 1
ATOM 4048 C C . ILE B 1 243 ? 4 27.484 6.871 1 98.06 243 ILE B C 1
ATOM 4050 O O . ILE B 1 243 ? 5.066 28.047 7.145 1 98.06 243 ILE B O 1
ATOM 4054 N N . THR B 1 244 ? 3.043 28.062 6.25 1 97.25 244 THR B N 1
ATOM 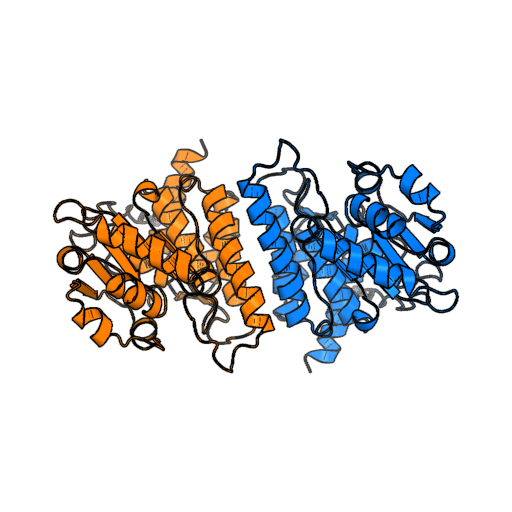4055 C CA . THR B 1 244 ? 3.27 29.375 5.637 1 97.25 244 THR B CA 1
ATOM 4056 C C . THR B 1 244 ? 2.895 30.5 6.598 1 97.25 244 THR B C 1
ATOM 4058 O O . THR B 1 244 ? 3.166 31.672 6.328 1 97.25 244 THR B O 1
ATOM 4061 N N . GLY B 1 245 ? 2.324 30.109 7.695 1 95.5 245 GLY B N 1
ATOM 4062 C CA . GLY B 1 245 ? 1.902 31.141 8.633 1 95.5 245 GLY B CA 1
ATOM 4063 C C . GLY B 1 245 ? 0.785 32 8.094 1 95.5 245 GLY B C 1
ATOM 4064 O O . GLY B 1 245 ? 0.902 33.25 8.078 1 95.5 245 GLY B O 1
ATOM 4065 N N . ALA B 1 246 ? -0.252 31.391 7.742 1 87.69 246 ALA B N 1
ATOM 4066 C CA . ALA B 1 246 ? -1.363 32.094 7.121 1 87.69 246 ALA B CA 1
ATOM 4067 C C . ALA B 1 246 ? -1.901 33.188 8.047 1 87.69 246 ALA B C 1
ATOM 4069 O O . ALA B 1 246 ? -2.449 34.188 7.582 1 87.69 246 ALA B O 1
ATOM 4070 N N . THR B 1 247 ? -1.71 33 9.211 1 81.81 247 THR B N 1
ATOM 4071 C CA . THR B 1 247 ? -2.119 34.031 10.18 1 81.81 247 THR B CA 1
ATOM 4072 C C . THR B 1 247 ? -1.224 35.25 10.086 1 81.81 247 THR B C 1
ATOM 4074 O O . THR B 1 247 ? -1.551 36.312 10.625 1 81.81 247 THR B O 1
ATOM 4077 N N . ASN B 1 248 ? -0.144 35.094 9.422 1 84.69 248 ASN B N 1
ATOM 4078 C CA . ASN B 1 248 ? 0.824 36.188 9.289 1 84.69 248 ASN B CA 1
ATOM 4079 C C . ASN B 1 248 ? 1.227 36.406 7.836 1 84.69 248 ASN B C 1
ATOM 4081 O O . ASN B 1 248 ? 2.414 36.406 7.512 1 84.69 248 ASN B O 1
ATOM 4085 N N . GLY B 1 249 ? 0.221 36.344 6.98 1 85.5 249 GLY B N 1
ATOM 4086 C CA . GLY B 1 249 ? 0.471 36.719 5.594 1 85.5 249 GLY B CA 1
ATOM 4087 C C . GLY B 1 249 ? 0.776 35.5 4.719 1 85.5 249 GLY B C 1
ATOM 4088 O O . GLY B 1 249 ? 1.086 35.656 3.533 1 85.5 249 GLY B O 1
ATOM 4089 N N . GLY B 1 250 ? 0.666 34.312 5.301 1 92.12 250 GLY B N 1
ATOM 4090 C CA . GLY B 1 250 ? 0.936 33.125 4.523 1 92.12 250 GLY B CA 1
ATOM 4091 C C . GLY B 1 250 ? -0.242 32.688 3.678 1 92.12 250 GLY B C 1
ATOM 4092 O O . GLY B 1 250 ? -1.114 33.5 3.348 1 92.12 250 GLY B O 1
ATOM 4093 N N . VAL B 1 251 ? -0.279 31.516 3.189 1 94.31 251 VAL B N 1
ATOM 4094 C CA . VAL B 1 251 ? -1.271 30.969 2.275 1 94.31 251 VAL B CA 1
ATOM 4095 C C . VAL B 1 251 ? -2.512 30.547 3.057 1 94.31 251 VAL B C 1
ATOM 4097 O O . VAL B 1 251 ? -2.461 29.594 3.852 1 94.31 251 VAL B O 1
ATOM 4100 N N . LYS B 1 252 ? -3.625 31.219 2.883 1 95.25 252 LYS B N 1
ATOM 4101 C CA . LYS B 1 252 ? -4.863 30.922 3.596 1 95.25 252 LYS B CA 1
ATOM 4102 C C . LYS B 1 252 ? -5.598 29.734 2.955 1 95.25 252 LYS B C 1
ATOM 4104 O O . LYS B 1 252 ? -6.207 28.922 3.65 1 95.25 252 LYS B O 1
ATOM 4109 N N . GLN B 1 253 ? -5.559 29.703 1.707 1 96.44 253 GLN B N 1
ATOM 4110 C CA . GLN B 1 253 ? -6.172 28.656 0.907 1 96.44 253 GLN B CA 1
ATOM 4111 C C . GLN B 1 253 ? -5.191 28.109 -0.133 1 96.44 253 GLN B C 1
ATOM 4113 O O . GLN B 1 253 ? -4.93 28.766 -1.145 1 96.44 253 GLN B O 1
ATOM 4118 N N . GLY B 1 254 ? -4.734 26.938 0.15 1 96.19 254 GLY B N 1
ATOM 4119 C CA . GLY B 1 254 ? -3.676 26.344 -0.651 1 96.19 254 GLY B CA 1
ATOM 4120 C C . GLY B 1 254 ? -4.125 25.953 -2.047 1 96.19 254 GLY B C 1
ATOM 4121 O O . GLY B 1 254 ? -5.324 25.828 -2.303 1 96.19 254 GLY B O 1
ATOM 4122 N N . SER B 1 255 ? -3.158 25.781 -2.945 1 97.62 255 SER B N 1
ATOM 4123 C CA . SER B 1 255 ? -3.398 25.328 -4.309 1 97.62 255 SER B CA 1
ATOM 4124 C C . SER B 1 255 ? -2.311 24.359 -4.773 1 97.62 255 SER B C 1
ATOM 4126 O O . SER B 1 255 ? -1.23 24.312 -4.18 1 97.62 255 SER B O 1
ATOM 4128 N N . VAL B 1 256 ? -2.66 23.656 -5.867 1 98.25 256 VAL B N 1
ATOM 4129 C CA . VAL B 1 256 ? -1.697 22.734 -6.461 1 98.25 256 VAL B CA 1
ATOM 4130 C C . VAL B 1 256 ? -0.435 23.484 -6.859 1 98.25 256 VAL B C 1
ATOM 4132 O O . VAL B 1 256 ? 0.678 22.984 -6.703 1 98.25 256 VAL B O 1
ATOM 4135 N N . THR B 1 257 ? -0.594 24.734 -7.301 1 97.38 257 THR B N 1
ATOM 4136 C CA . THR B 1 257 ? 0.539 25.547 -7.727 1 97.38 257 THR B CA 1
ATOM 4137 C C . THR B 1 257 ? 1.478 25.828 -6.555 1 97.38 257 THR B C 1
ATOM 4139 O O . THR B 1 257 ? 2.699 25.766 -6.703 1 97.38 257 THR B O 1
ATOM 4142 N N . GLN B 1 258 ? 0.97 26.141 -5.43 1 97.19 258 GLN B N 1
ATOM 4143 C CA . GLN B 1 258 ? 1.795 26.391 -4.254 1 97.19 258 GLN B CA 1
ATOM 4144 C C . GLN B 1 258 ? 2.525 25.141 -3.805 1 97.19 258 GLN B C 1
ATOM 4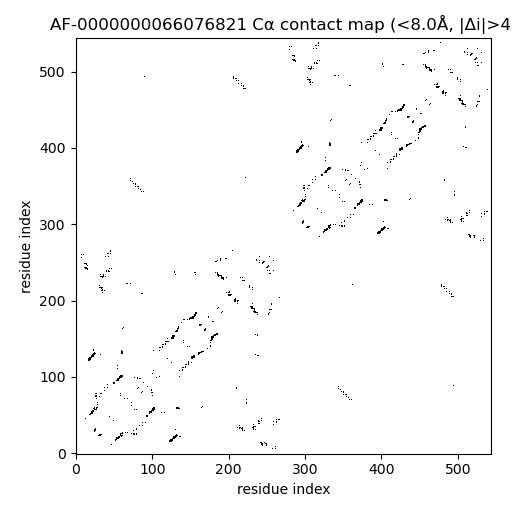146 O O . GLN B 1 258 ? 3.717 25.172 -3.488 1 97.19 258 GLN B O 1
ATOM 4151 N N . VAL B 1 259 ? 1.806 24.016 -3.748 1 98.25 259 VAL B N 1
ATOM 4152 C CA . VAL B 1 259 ? 2.402 22.734 -3.369 1 98.25 259 VAL B CA 1
ATOM 4153 C C . VAL B 1 259 ? 3.553 22.406 -4.312 1 98.25 259 VAL B C 1
ATOM 4155 O O . VAL B 1 259 ? 4.656 22.078 -3.869 1 98.25 259 VAL B O 1
ATOM 4158 N N . LYS B 1 260 ? 3.264 22.547 -5.605 1 97.94 260 LYS B N 1
ATOM 4159 C CA . LYS B 1 260 ? 4.266 22.266 -6.629 1 97.94 260 LYS B CA 1
ATOM 4160 C C . LYS B 1 260 ? 5.508 23.125 -6.434 1 97.94 260 LYS B C 1
ATOM 4162 O O . LYS B 1 260 ? 6.633 22.625 -6.461 1 97.94 260 LYS B O 1
ATOM 4167 N N . THR B 1 261 ? 5.301 24.359 -6.215 1 97.31 261 THR B N 1
ATOM 4168 C CA . THR B 1 261 ? 6.398 25.312 -6.074 1 97.31 261 THR B CA 1
ATOM 4169 C C . THR B 1 261 ? 7.281 24.938 -4.883 1 97.31 261 THR B C 1
ATOM 4171 O O . THR B 1 261 ? 8.508 24.938 -4.996 1 97.31 261 THR B O 1
ATOM 4174 N N . ILE B 1 262 ? 6.684 24.609 -3.805 1 97.69 262 ILE B N 1
ATOM 4175 C CA . ILE B 1 262 ? 7.434 24.281 -2.594 1 97.69 262 ILE B CA 1
ATOM 4176 C C . ILE B 1 262 ? 8.203 22.984 -2.791 1 97.69 262 ILE B C 1
ATOM 4178 O O . ILE B 1 262 ? 9.398 22.906 -2.514 1 97.69 262 ILE B O 1
ATOM 4182 N N . LEU B 1 263 ? 7.555 21.938 -3.264 1 98.06 263 LEU B N 1
ATOM 4183 C CA . LEU B 1 263 ? 8.172 20.625 -3.377 1 98.06 263 LEU B CA 1
ATOM 4184 C C . LEU B 1 263 ? 9.266 20.625 -4.441 1 98.06 263 LEU B C 1
ATOM 4186 O O . LEU B 1 263 ? 10.352 20.078 -4.219 1 98.06 263 LEU B O 1
ATOM 4190 N N . GLU B 1 264 ? 9.016 21.281 -5.562 1 96.62 264 GLU B N 1
ATOM 4191 C CA . GLU B 1 264 ? 10.039 21.359 -6.602 1 96.62 264 GLU B CA 1
ATOM 4192 C C . GLU B 1 264 ? 11.219 22.219 -6.16 1 96.62 264 GLU B C 1
ATOM 4194 O O . GLU B 1 264 ? 12.367 21.953 -6.523 1 96.62 264 GLU B O 1
ATOM 4199 N N . GLY B 1 265 ? 10.891 23.266 -5.449 1 95.44 265 GLY B N 1
ATOM 4200 C CA . GLY B 1 265 ? 11.969 24.078 -4.891 1 95.44 265 GLY B CA 1
ATOM 4201 C C . GLY B 1 265 ? 12.93 23.266 -4.031 1 95.44 265 GLY B C 1
ATOM 4202 O O . GLY B 1 265 ? 14.148 23.391 -4.168 1 95.44 265 GLY B O 1
ATOM 4203 N N . PHE B 1 266 ? 12.461 22.484 -3.199 1 96 266 PHE B N 1
ATOM 4204 C CA . PHE B 1 266 ? 13.266 21.625 -2.344 1 96 266 PHE B CA 1
ATOM 4205 C C . PHE B 1 266 ? 14.086 20.641 -3.178 1 96 266 PHE B C 1
ATOM 4207 O O . PHE B 1 266 ? 15.289 20.469 -2.938 1 96 266 PHE B O 1
ATOM 4214 N N . LEU B 1 267 ? 13.422 19.984 -4.109 1 95.5 267 LEU B N 1
ATOM 4215 C CA . LEU B 1 267 ? 14.102 18.969 -4.906 1 95.5 267 LEU B CA 1
ATOM 4216 C C . LEU B 1 267 ? 15.219 19.594 -5.738 1 95.5 267 LEU B C 1
ATOM 4218 O O . LEU B 1 267 ? 16.266 18.984 -5.941 1 95.5 267 LEU B O 1
ATOM 4222 N N . SER B 1 268 ? 14.992 20.75 -6.242 1 93 268 SER B N 1
ATOM 4223 C CA . SER B 1 268 ? 16.016 21.438 -7.031 1 93 268 SER B CA 1
ATOM 4224 C C . SER B 1 268 ? 17.234 21.781 -6.184 1 93 268 SER B C 1
ATOM 4226 O O . SER B 1 268 ? 18.359 21.812 -6.691 1 93 268 SER B O 1
ATOM 4228 N N . GLN B 1 269 ? 17.016 21.969 -4.93 1 89.75 269 GLN B N 1
ATOM 4229 C CA . GLN B 1 269 ? 18.094 22.344 -4.023 1 89.75 269 GLN B CA 1
ATOM 4230 C C . GLN B 1 269 ? 18.797 21.109 -3.467 1 89.75 269 GLN B C 1
ATOM 4232 O O . GLN B 1 269 ? 19.953 21.188 -3.037 1 89.75 269 GLN B O 1
ATOM 4237 N N . ASN B 1 270 ? 18.156 20.031 -3.395 1 81.88 270 ASN B N 1
ATOM 4238 C CA . ASN B 1 270 ? 18.688 18.844 -2.723 1 81.88 270 ASN B CA 1
ATOM 4239 C C . ASN B 1 270 ? 19 17.734 -3.713 1 81.88 270 ASN B C 1
ATOM 4241 O O . ASN B 1 270 ? 19.297 16.609 -3.311 1 81.88 270 ASN B O 1
ATOM 4245 N N . ASN B 1 271 ? 18.641 17.625 -4.938 1 70.62 271 ASN B N 1
ATOM 4246 C CA . ASN B 1 271 ? 19.062 16.641 -5.93 1 70.62 271 ASN B CA 1
ATOM 4247 C C . ASN B 1 271 ? 20.422 16.984 -6.531 1 70.62 271 ASN B C 1
ATOM 4249 O O . ASN B 1 271 ? 20.922 16.266 -7.391 1 70.62 271 ASN B O 1
ATOM 4253 N N . ASN B 1 272 ? 21.094 18.188 -6.16 1 46.78 272 ASN B N 1
ATOM 4254 C CA . ASN B 1 272 ? 22.438 18.469 -6.652 1 46.78 272 ASN B CA 1
ATOM 4255 C C . ASN B 1 272 ? 23.484 17.688 -5.863 1 46.78 272 ASN B C 1
ATOM 4257 O O . ASN B 1 272 ? 23.391 17.562 -4.645 1 46.78 272 ASN B O 1
#

Foldseek 3Di:
DPPPPPPPDAFAFDFDAAAEEEEAECLPDANLVLLQLLLLCLLCLLLVNLVRHQYAEYNQLQDDDPLADPVSNVVRLVSSVCSNVVSCVQSHDNVPYDYHHCNVRVVVRLVSVQVSLQPFDPRHAYEYQQNAACVSVLSNLVVHDLVSQQRYEYEDADCRRQCSDPPDHNVSNVVSVHHYHYAHQQCPAQWAFLVLLVCLCPDPDVSSVSSSVSQVVSQPDPSDPVSPRTRHNSSSQRSQCRRSVVVVVGDRHDHPVNSCVSSVVSCVVPVD/DPPPPPPPDAFAFDFDAAAEEEEAECLPDANLVLLQLLLLCLLCLLLVNLVRHQYAEYNQLQDDDPLADPVSNVVRLVLSVCSNVVSCVQSDDNVPYDYHHCNVRVVVRLVSVLVSLQPFDPRHAYEYQQNAACVSVLSNLVVHDLVSQQRYEYEDADCRRQCSDPPDHNVSNVVSVHHYHYAHQQCPAQWAFLVLLVCLCPDPDVSSVSSSVSQVVSQPDPSDPVSPRTRHNSSSQSSQCRRSVVVVVGDRHDHPVNSCVSSVVSCVVPVD

pLDDT: mean 93.75, std 11.76, range [23.61, 98.94]

Solvent-accessible surface area (backbone atoms only — not comparable to full-atom values): 27361 Å² total; per-residue (Å²): 134,82,76,72,73,74,72,77,72,72,76,61,77,47,50,64,79,46,35,36,31,40,41,26,19,25,43,47,88,49,36,43,36,22,14,11,47,22,49,34,54,46,49,29,38,49,67,73,42,34,80,37,50,73,40,41,32,29,30,34,47,72,70,83,52,87,82,52,48,72,68,54,39,54,26,27,50,28,44,43,49,24,25,50,44,48,39,39,64,66,69,43,69,45,87,88,58,68,80,33,46,29,54,87,37,38,68,62,36,32,51,50,46,14,51,51,45,55,68,24,33,91,82,36,20,33,37,34,38,51,46,21,32,43,32,58,60,40,53,12,56,71,70,30,55,69,87,26,27,72,27,29,33,40,38,40,42,54,62,76,26,41,74,52,31,88,83,31,52,51,65,58,48,48,69,63,49,38,41,79,43,78,47,59,58,21,45,76,44,25,45,36,54,43,72,78,46,45,69,32,61,70,39,90,50,47,65,42,28,52,39,37,48,30,18,48,53,29,24,51,38,85,79,51,71,89,36,54,68,29,32,32,29,23,59,21,24,59,51,48,21,45,44,16,10,33,91,71,79,25,45,65,63,40,36,57,68,57,52,49,46,46,48,50,52,34,48,67,67,64,74,112,134,83,76,72,72,74,73,77,72,74,76,61,77,45,48,65,79,47,34,35,32,39,41,26,19,26,41,49,88,50,35,42,37,21,14,12,47,21,50,35,55,46,50,29,39,48,67,74,42,34,80,36,5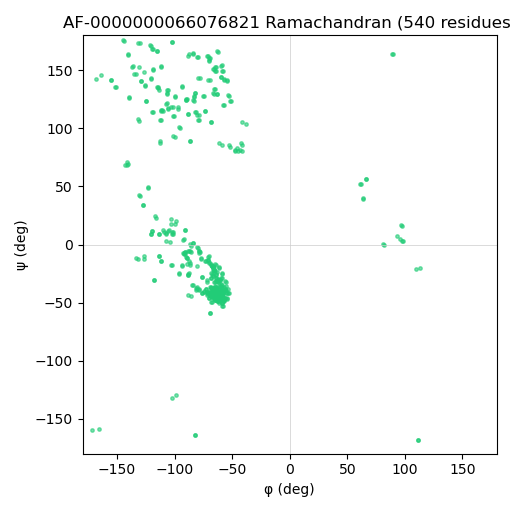0,74,39,40,33,30,29,34,47,72,70,83,52,86,82,52,49,72,67,54,38,55,28,26,50,27,44,42,47,24,25,49,43,48,40,37,65,67,68,43,70,44,85,89,58,67,79,32,45,28,54,87,35,39,69,61,37,32,50,48,46,15,49,49,45,54,66,23,32,91,83,36,20,33,37,34,40,53,46,22,33,44,32,58,59,40,53,11,54,71,71,30,55,70,86,26,25,72,26,29,32,41,38,39,42,54,64,77,26,40,73,52,30,87,84,29,50,50,64,58,48,48,69,63,48,38,42,78,43,78,46,58,58,21,44,75,44,24,44,36,55,42,74,80,46,45,69,32,60,69,39,90,51,47,63,42,29,52,39,36,48,30,18,48,53,32,24,53,38,84,80,51,70,89,38,54,69,30,33,30,28,23,61,21,26,59,50,47,20,44,45,16,10,32,93,72,78,25,44,65,63,40,36,56,66,57,53,49,46,47,48,51,52,34,48,67,68,64,73,111

Organism: Formosa agariphila (strain DSM 15362 / KCTC 12365 / LMG 23005 / KMM 3901 / M-2Alg 35-1) (NCBI:txid1347342)

Radius of gyration: 24.78 Å; Cα contacts (8 Å, |Δi|>4): 1135; chains: 2; bounding box: 44×78×79 Å

Nearest PDB structures (foldseek):
  4kpn-assembly1_B  TM=6.177E-01  e=3.002E-04  Physcomitrium patens
  5y59-assembly1_B  TM=3.988E-01  e=6.612E-02  Saccharomyces cerevisiae S288C
  5tvg-assembly3_E  TM=3.580E-01  e=3.011E-02  Burkholderia vietnamiensis G4
  5lqd-assembly2_B  TM=4.115E-01  e=3.573E+00  Streptomyces venezuelae ATCC 10712
  4kpn-assembly1_B  TM=5.844E-01  e=7.061E-04  Physcomitrium patens

Sequence (544 aa):
MCTTAWATAQPVIKPPKGRIAIIADGNSPDPDDLGGTAISLALLRATSLESRLVHYSHSCDLVRVNRISEAAEYERHAMMQTACDGTARRWGGFENLTFFDAKWQLDETIKDLSKAINASSAEDPLWIIEAGEPDIIGFALAASEKEKHQYVKVVTHHPANDDAGDFYTWQSILDFGVEEVRIPDQNINLKVDESEWDWAKNHSDDRMKFVWLMGKMAEVDDVVKFQKGKWDCSDAGMVLYWITGATNGGVKQGSVTQVKTILEGFLSQNNNMCTTAWATAQPVIKPPKGRIAIIADGNSPDPDDLGGTAISLALLRATSLESRLVHYSHSCDLVRVNRISEAAEYERHAMMQTACDGTARRWGGFENLTFFDAKWQLDETIKDLSKAINASSAEDPLWIIEAGEPDIIGFALAASEKEKHQYVKVVTHHPANDDAGDFYTWQSILDFGVEEVRIPDQNINLKVDESEWDWAKNHSDDRMKFVWLMGKMAEVDDVVKFQKGKWDCSDAGMVLYWITGATNGGVKQGSVTQVKTILEGFLSQNNN